Protein AF-A0A3C0T8N2-F1 (afdb_monomer_lite)

pLDDT: mean 83.31, std 16.95, range [28.23, 98.62]

Foldseek 3Di:
DPDQQPVAPPPPDDDDDDDDPQADAAKDKDWDWDADPVQRHFIKTKIKIKHKDDDPFKIKIKIKMKIWTDWAFLCSDPQSVQPWDWFAWAPDDNPDTDIFRRKFFPQAFLQWFWAADDDDPCLPCPDDDACQGNVPPPRFGWGQDQLLDTDGWFFADTRNGSTIHRDTRGHDCSQAGIPGWTKIKMKMKMWMWGDPDPFKIKIKIKIKMKMKTKHPWHDFQWAGCVPDPPPQQFDDSPLRHWAWDALQFLSHDPVNSVVVQQSQQVRAVPVPPSGHDFDHDPPGRRDGDGDTTTIGHGLDVEDQQGGIKMKMKIKIKMKIKMWGWDDDPNWIKIKMKMKMKIKMKMKIKGKFWQRVLVRQQCQWDADPVGDIDTPDCPPNRHHADSNHYGDPVNSVSGMDMKIKMKMKIKIKIKMKMKIFDDADPQGTKIKMKMKMKMKIKMWMGIDPCQCVCSGVHHDDIDIDMKMKIKIKMKIWARPHNFKIKIKMKMWMAMPQQGTDMKMKIKMWGPPDPVDIDIDMDIDHDDRD

Structure (mmCIF, N/CA/C/O backbone):
data_AF-A0A3C0T8N2-F1
#
_entry.id   AF-A0A3C0T8N2-F1
#
loop_
_atom_site.group_PDB
_atom_site.id
_atom_site.type_symbol
_atom_site.label_atom_id
_atom_site.label_alt_id
_atom_site.label_comp_id
_atom_site.label_asym_id
_atom_site.label_entity_id
_atom_site.label_seq_id
_atom_site.pdbx_PDB_ins_code
_atom_site.Cartn_x
_atom_site.Cartn_y
_atom_site.Cartn_z
_atom_site.occupancy
_atom_site.B_iso_or_equiv
_atom_site.auth_seq_id
_atom_site.auth_comp_id
_atom_site.auth_asym_id
_atom_site.auth_atom_id
_atom_site.pdbx_PDB_model_num
ATOM 1 N N . MET A 1 1 ? -25.071 12.237 26.533 1.00 32.66 1 MET A N 1
ATOM 2 C CA . MET A 1 1 ? -23.640 12.260 26.169 1.00 32.66 1 MET A CA 1
ATOM 3 C C . MET A 1 1 ? -23.451 13.094 24.910 1.00 32.66 1 MET A C 1
ATOM 5 O O . MET A 1 1 ? -24.009 12.744 23.880 1.00 32.66 1 MET A O 1
ATOM 9 N N . GLY A 1 2 ? -22.810 14.262 25.001 1.00 28.23 2 GLY A N 1
ATOM 10 C CA . GLY A 1 2 ? -22.708 15.233 23.896 1.00 28.23 2 GLY A CA 1
ATOM 11 C C . GLY A 1 2 ? -21.343 15.915 23.789 1.00 28.23 2 GLY A C 1
ATOM 12 O O . GLY A 1 2 ? -21.262 17.005 23.235 1.00 28.23 2 GLY A O 1
ATOM 13 N N . GLY A 1 3 ? -20.292 15.300 24.333 1.00 35.34 3 GLY A N 1
ATOM 14 C CA . GLY A 1 3 ? -18.942 15.856 24.364 1.00 35.34 3 GLY A CA 1
ATOM 15 C C . GLY A 1 3 ? -17.978 15.121 23.437 1.00 35.34 3 GLY A C 1
ATOM 16 O O . GLY A 1 3 ? -17.066 14.469 23.920 1.00 35.34 3 GLY A O 1
ATOM 17 N N . ALA A 1 4 ? -18.132 15.261 22.116 1.00 36.53 4 ALA A N 1
ATOM 18 C CA . ALA A 1 4 ? -17.110 14.833 21.148 1.00 36.53 4 ALA A CA 1
ATOM 19 C C . ALA A 1 4 ? -15.662 15.323 21.455 1.00 36.53 4 ALA A C 1
ATOM 21 O O . ALA A 1 4 ? -14.736 14.571 21.169 1.00 36.53 4 ALA A O 1
ATOM 22 N N . PRO A 1 5 ? -15.416 16.500 22.081 1.00 38.12 5 PRO A N 1
ATOM 23 C CA . PRO A 1 5 ? -14.049 16.997 22.303 1.00 38.12 5 PRO A CA 1
ATOM 24 C C . PRO A 1 5 ? -13.200 16.254 23.349 1.00 38.12 5 PRO A C 1
ATOM 26 O O . PRO A 1 5 ? -11.990 16.460 23.382 1.00 38.12 5 PRO A O 1
ATOM 29 N N . ILE A 1 6 ? -13.806 15.451 24.235 1.00 42.16 6 ILE A N 1
ATOM 30 C CA . ILE A 1 6 ? -13.090 14.780 25.345 1.00 42.16 6 ILE A CA 1
ATOM 31 C C . ILE A 1 6 ? -12.658 13.361 24.978 1.00 42.16 6 ILE A C 1
ATOM 33 O O . ILE A 1 6 ? -11.715 12.830 25.565 1.00 42.16 6 ILE A O 1
ATOM 37 N N . TYR A 1 7 ? -13.320 12.745 23.997 1.00 45.50 7 TYR A N 1
ATOM 38 C CA . TYR A 1 7 ? -13.055 11.356 23.636 1.00 45.50 7 TYR A CA 1
ATOM 39 C C . TYR A 1 7 ? -11.864 11.176 22.687 1.00 45.50 7 TYR A C 1
ATOM 41 O O . TYR A 1 7 ? -11.311 10.084 22.689 1.00 45.50 7 TYR A O 1
ATOM 49 N N . ALA A 1 8 ? -11.432 12.217 21.960 1.00 38.38 8 ALA A N 1
ATOM 50 C CA . ALA A 1 8 ? -10.113 12.336 21.319 1.00 38.38 8 ALA A CA 1
ATOM 51 C C . ALA A 1 8 ? -10.015 13.665 20.546 1.00 38.38 8 ALA A C 1
ATOM 53 O O . ALA A 1 8 ? -10.967 14.063 19.876 1.00 38.38 8 ALA A O 1
ATOM 54 N N . SER A 1 9 ? -8.851 14.314 20.544 1.00 39.50 9 SER A N 1
ATOM 55 C CA . SER A 1 9 ? -8.540 15.416 19.615 1.00 39.50 9 SER A CA 1
ATOM 56 C C . SER A 1 9 ? -8.382 14.965 18.154 1.00 39.50 9 SER A C 1
ATOM 58 O O . SER A 1 9 ? -8.380 15.809 17.261 1.00 39.50 9 SER A O 1
ATOM 60 N N . ASP A 1 10 ? -8.345 13.652 17.893 1.00 38.28 10 ASP A N 1
ATOM 61 C CA . ASP A 1 10 ? -8.419 13.066 16.545 1.00 38.28 10 ASP A CA 1
ATOM 62 C C . ASP A 1 10 ? -9.861 12.837 16.045 1.00 38.28 10 ASP A C 1
ATOM 64 O O . ASP A 1 10 ? -10.077 12.483 14.884 1.00 38.28 10 ASP A O 1
ATOM 68 N N . ALA A 1 11 ? -10.884 13.089 16.869 1.00 40.44 11 ALA A N 1
ATOM 69 C CA . ALA A 1 11 ? -12.288 12.931 16.491 1.00 40.44 11 ALA A CA 1
ATOM 70 C C . ALA A 1 11 ? -12.837 14.165 15.738 1.00 40.44 11 ALA A C 1
ATOM 72 O O . ALA A 1 11 ? -13.779 14.818 16.183 1.00 40.44 11 ALA A O 1
ATOM 73 N N . VAL A 1 12 ? -12.261 14.497 14.576 1.00 33.34 12 VAL A N 1
ATOM 74 C CA . VAL A 1 12 ? -12.856 15.450 13.602 1.00 33.34 12 VAL A CA 1
ATOM 75 C C . VAL A 1 12 ? -13.626 14.714 12.487 1.00 33.34 12 VAL A C 1
ATOM 77 O O . VAL A 1 12 ? -14.147 15.325 11.556 1.00 33.34 12 VAL A O 1
ATOM 80 N N . ALA A 1 13 ? -13.771 13.391 12.585 1.00 34.84 13 ALA A N 1
ATOM 81 C CA . ALA A 1 13 ? -14.622 12.604 11.698 1.00 34.84 13 ALA A CA 1
ATOM 82 C C . ALA A 1 13 ? -15.988 12.355 12.360 1.00 34.84 13 ALA A C 1
ATOM 84 O O . ALA A 1 13 ? -16.061 11.997 13.535 1.00 34.84 13 ALA A O 1
ATOM 85 N N . GLY A 1 14 ? -17.081 12.567 11.621 1.00 33.78 14 GLY A N 1
ATOM 86 C CA . GLY A 1 14 ? -18.430 12.265 12.103 1.00 33.78 14 GLY A CA 1
ATOM 87 C C . GLY A 1 14 ? -18.548 10.820 12.598 1.00 33.78 14 GLY A C 1
ATOM 88 O O . GLY A 1 14 ? -17.903 9.916 12.071 1.00 33.78 14 GLY A O 1
ATOM 89 N N . THR A 1 15 ? -19.372 10.588 13.619 1.00 38.91 15 THR A N 1
ATOM 90 C CA . THR A 1 15 ? -19.570 9.248 14.175 1.00 38.91 15 THR A CA 1
ATOM 91 C C . THR A 1 15 ? -20.477 8.423 13.265 1.00 38.91 15 THR A C 1
ATOM 93 O O . THR A 1 15 ? -21.655 8.729 13.077 1.00 38.91 15 THR A O 1
ATOM 96 N N . VAL A 1 16 ? -19.934 7.350 12.691 1.00 37.16 16 VAL A N 1
ATOM 97 C CA . VAL A 1 16 ? -20.736 6.307 12.045 1.00 37.16 16 VAL A CA 1
ATOM 98 C C . VAL A 1 16 ? -21.099 5.285 13.117 1.00 37.16 16 VAL A C 1
ATOM 100 O O . VAL A 1 16 ? -20.255 4.509 13.552 1.00 37.16 16 VAL A O 1
ATOM 103 N N . ASN A 1 17 ? -22.358 5.284 13.556 1.00 44.59 17 ASN A N 1
ATOM 104 C CA . ASN A 1 17 ? -22.866 4.234 14.436 1.00 44.59 17 ASN A CA 1
ATOM 105 C C . ASN A 1 17 ? -23.224 3.008 13.598 1.00 44.59 17 ASN A C 1
ATOM 107 O O . ASN A 1 17 ? -24.244 2.988 12.909 1.00 44.59 17 ASN A O 1
ATOM 111 N N . ILE A 1 18 ? -22.377 1.986 13.663 1.00 55.47 18 ILE A N 1
ATOM 112 C CA . ILE A 1 18 ? -22.650 0.686 13.056 1.00 55.47 18 ILE A CA 1
ATOM 113 C C . ILE A 1 18 ? -23.375 -0.162 14.101 1.00 55.47 18 ILE A C 1
ATOM 115 O O . ILE A 1 18 ? -22.799 -0.528 15.121 1.00 55.47 18 ILE A O 1
ATOM 119 N N . ILE A 1 19 ? -24.648 -0.472 13.853 1.00 69.31 19 ILE A N 1
ATOM 120 C CA . ILE A 1 19 ? -25.395 -1.436 14.669 1.00 69.31 19 ILE A CA 1
ATOM 121 C C . ILE A 1 19 ? -25.059 -2.828 14.137 1.00 69.31 19 ILE A C 1
ATOM 123 O O . ILE A 1 19 ? -25.488 -3.204 13.044 1.00 69.31 19 ILE A O 1
ATOM 127 N N . LEU A 1 20 ? -24.252 -3.573 14.891 1.00 77.19 20 LEU A N 1
ATOM 128 C CA . LEU A 1 20 ? -23.911 -4.953 14.560 1.00 77.19 20 LEU A CA 1
ATOM 129 C C . LEU A 1 20 ? -25.115 -5.867 14.824 1.00 77.19 20 LEU A C 1
ATOM 131 O O . LEU A 1 20 ? -25.849 -5.676 15.791 1.00 77.19 20 LEU A O 1
ATOM 135 N N . LYS A 1 21 ? -25.305 -6.884 13.976 1.00 79.06 21 LYS A N 1
ATOM 136 C CA . LYS A 1 21 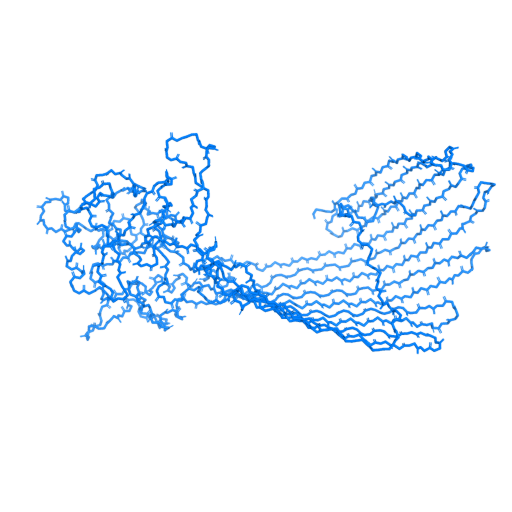? -26.194 -8.014 14.280 1.00 79.06 21 LYS A CA 1
ATOM 137 C C . LYS A 1 21 ? -25.472 -8.931 15.278 1.00 79.06 21 LYS A C 1
ATOM 139 O O . LYS A 1 21 ? -24.851 -9.904 14.859 1.00 79.06 21 LYS A O 1
ATOM 144 N N . ASP A 1 22 ? -25.481 -8.594 16.564 1.00 81.69 22 ASP A N 1
ATOM 145 C CA . ASP A 1 22 ? -24.773 -9.351 17.609 1.00 81.69 22 ASP A CA 1
ATOM 146 C C . ASP A 1 22 ? -25.605 -10.503 18.206 1.00 81.69 22 ASP A C 1
ATOM 148 O O . ASP A 1 22 ? -25.036 -11.447 18.753 1.00 81.69 22 ASP A O 1
ATOM 152 N N . ASP A 1 23 ? -26.925 -10.506 18.003 1.00 89.44 23 ASP A N 1
ATOM 153 C CA . ASP A 1 23 ? -27.868 -11.505 18.517 1.00 89.44 23 ASP A CA 1
ATOM 154 C C . ASP A 1 23 ? -28.562 -12.343 17.421 1.00 89.44 23 ASP A C 1
ATOM 156 O O . ASP A 1 23 ? -29.676 -12.839 17.613 1.00 89.44 23 ASP A O 1
ATOM 160 N N . PHE A 1 24 ? -27.924 -12.509 16.261 1.00 93.25 24 PHE A N 1
ATOM 161 C CA . PHE A 1 24 ? -28.504 -13.240 15.137 1.00 93.25 24 PHE A CA 1
ATOM 162 C C . PHE A 1 24 ? -28.861 -14.688 15.519 1.00 93.25 24 PHE A C 1
ATOM 164 O O . PHE A 1 24 ? -28.105 -15.384 16.195 1.00 93.25 24 PHE A O 1
ATOM 171 N N . GLU A 1 25 ? -30.016 -15.169 15.058 1.00 95.69 25 GLU A N 1
ATOM 172 C CA . GLU A 1 25 ? -30.454 -16.548 15.269 1.00 95.69 25 GLU A CA 1
ATOM 173 C C . GLU A 1 25 ? -30.796 -17.205 13.933 1.00 95.69 25 GLU A C 1
ATOM 175 O O . GLU A 1 25 ? -31.651 -16.730 13.185 1.00 95.69 25 GLU A O 1
ATOM 180 N N . GLY A 1 26 ? -30.135 -18.325 13.648 1.00 97.12 26 GLY A N 1
ATOM 181 C CA . GLY A 1 26 ? -30.338 -19.099 12.432 1.00 97.12 26 GLY A CA 1
ATOM 182 C C . GLY A 1 26 ? -29.106 -19.123 11.539 1.00 97.12 26 GLY A C 1
ATOM 183 O O . GLY A 1 26 ? -27.969 -19.138 12.010 1.00 97.12 26 GLY A O 1
ATOM 184 N N . PHE A 1 27 ? -29.341 -19.198 10.233 1.00 97.94 27 PHE A N 1
ATOM 185 C CA . PHE A 1 27 ? -28.302 -19.302 9.216 1.00 97.94 27 PHE A CA 1
ATOM 186 C C . PHE A 1 27 ? -28.700 -18.484 7.984 1.00 97.94 27 PHE A C 1
ATOM 188 O O . PHE A 1 27 ? -29.807 -18.641 7.470 1.00 97.94 27 PHE A O 1
ATOM 195 N N . GLU A 1 28 ? -27.800 -17.627 7.517 1.00 97.75 28 GLU A N 1
ATOM 196 C CA . GLU A 1 28 ? -27.954 -16.771 6.341 1.00 97.75 28 GLU A CA 1
ATOM 197 C C . GLU A 1 28 ? -26.740 -16.951 5.427 1.00 97.75 28 GLU A C 1
ATOM 199 O O . GLU A 1 28 ? -25.599 -17.014 5.887 1.00 97.75 28 GLU A O 1
ATOM 204 N N . VAL A 1 29 ? -26.991 -17.028 4.119 1.00 98.00 29 VAL A N 1
ATOM 205 C CA . VAL A 1 29 ? -25.952 -16.990 3.087 1.00 98.00 29 VAL A CA 1
ATOM 206 C C . VAL A 1 29 ? -26.348 -15.940 2.068 1.00 98.00 29 VAL A C 1
ATOM 208 O O . VAL A 1 29 ? -27.457 -15.977 1.533 1.00 98.00 29 VAL A O 1
ATOM 211 N N . VAL A 1 30 ? -25.431 -15.025 1.785 1.00 97.81 30 VAL A N 1
ATOM 212 C CA . VAL A 1 30 ? -25.584 -13.986 0.770 1.00 97.81 30 VAL A CA 1
ATOM 213 C C . VAL A 1 30 ? -24.457 -14.142 -0.236 1.00 97.81 30 VAL A C 1
ATOM 215 O O . VAL A 1 30 ? -23.286 -14.167 0.135 1.00 97.81 30 VAL A O 1
ATOM 218 N N . GLY A 1 31 ? -24.812 -14.250 -1.511 1.00 97.75 31 GLY A N 1
ATOM 219 C CA . GLY A 1 31 ? -23.865 -14.263 -2.618 1.00 97.75 31 GLY A CA 1
ATOM 220 C C . GLY A 1 31 ? -24.148 -13.111 -3.569 1.00 97.75 31 GLY A C 1
ATOM 221 O O . GLY A 1 31 ? -25.313 -12.815 -3.840 1.00 97.75 31 GLY A O 1
ATOM 222 N N . SER A 1 32 ? -23.102 -12.480 -4.089 1.00 97.62 32 SER A N 1
ATOM 223 C CA . SER A 1 32 ? -23.208 -11.529 -5.192 1.00 97.62 32 SER A CA 1
ATOM 224 C C . SER A 1 32 ? -22.092 -11.755 -6.201 1.00 97.62 32 SER A C 1
ATOM 226 O O . SER A 1 32 ? -20.976 -12.129 -5.839 1.00 97.62 32 SER A O 1
ATOM 228 N N . ILE A 1 33 ? -22.424 -11.518 -7.464 1.00 96.75 33 ILE A N 1
ATOM 229 C CA . ILE A 1 33 ? -21.481 -11.440 -8.570 1.00 96.75 33 ILE A CA 1
ATOM 230 C C . ILE A 1 33 ? -21.760 -10.142 -9.331 1.00 96.75 33 ILE A C 1
ATOM 232 O O . ILE A 1 33 ? -22.927 -9.783 -9.515 1.00 96.75 33 ILE A O 1
ATOM 236 N N . GLY A 1 34 ? -20.711 -9.429 -9.715 1.00 95.38 34 GLY A N 1
ATOM 237 C CA . GLY A 1 34 ? -20.760 -8.238 -10.553 1.00 95.38 34 GLY A CA 1
ATOM 238 C C . GLY A 1 34 ? -19.694 -8.327 -11.635 1.00 95.38 34 GLY A C 1
ATOM 239 O O . GLY A 1 34 ? -18.682 -8.983 -11.436 1.00 95.38 34 GLY A O 1
ATOM 240 N N . GLU A 1 35 ? -19.934 -7.696 -12.776 1.00 95.06 35 GLU A N 1
ATOM 241 C CA . GLU A 1 35 ? -18.982 -7.611 -13.887 1.00 95.06 35 GLU A CA 1
ATOM 242 C C . GLU A 1 35 ? -19.221 -6.310 -14.661 1.00 95.06 35 GLU A C 1
ATOM 244 O O . GLU A 1 35 ? -20.301 -5.704 -14.589 1.00 95.06 35 GLU A O 1
ATOM 249 N N . SER A 1 36 ? -18.235 -5.887 -15.447 1.00 91.75 36 SER A N 1
ATOM 250 C CA . SER A 1 36 ? -18.445 -4.854 -16.451 1.00 91.75 36 SER A CA 1
ATOM 251 C C . SER A 1 36 ? -19.245 -5.420 -17.623 1.00 91.75 36 SER A C 1
ATOM 253 O O . SER A 1 36 ? -18.707 -6.123 -18.467 1.00 91.75 36 SER A O 1
ATOM 255 N N . VAL A 1 37 ? -20.529 -5.071 -17.728 1.00 91.00 37 VAL A N 1
ATOM 256 C CA . VAL A 1 37 ? -21.412 -5.600 -18.791 1.00 91.00 37 VAL A CA 1
ATOM 257 C C . VAL A 1 37 ? -20.936 -5.237 -20.205 1.00 91.00 37 VAL A C 1
ATOM 259 O O . VAL A 1 37 ? -21.174 -5.980 -21.152 1.00 91.00 37 VAL A O 1
ATOM 262 N N . GLU A 1 38 ? -20.287 -4.084 -20.375 1.00 93.62 38 GLU A N 1
ATOM 263 C CA . GLU A 1 38 ? -19.811 -3.642 -21.692 1.00 93.62 38 GLU A CA 1
ATOM 264 C C . GLU A 1 38 ? -18.611 -4.468 -22.185 1.00 93.62 38 GLU A C 1
ATOM 266 O O . GLU A 1 38 ? -18.533 -4.767 -23.377 1.00 93.62 38 GLU A O 1
ATOM 271 N N . TYR A 1 39 ? -17.711 -4.867 -21.278 1.00 92.38 39 TYR A N 1
ATOM 272 C CA . TYR A 1 39 ? -16.431 -5.505 -21.616 1.00 92.38 39 TYR A CA 1
ATOM 273 C C . TYR A 1 39 ? -16.328 -6.981 -21.181 1.00 92.38 39 TYR A C 1
ATOM 275 O O . TYR A 1 39 ? -15.462 -7.689 -21.687 1.00 92.38 39 TYR A O 1
ATOM 283 N N . ASN A 1 40 ? -17.258 -7.478 -20.358 1.00 93.56 40 ASN A N 1
ATOM 284 C CA . ASN A 1 40 ? -17.276 -8.819 -19.750 1.00 93.56 40 ASN A CA 1
ATOM 285 C C . ASN A 1 40 ? -15.980 -9.139 -18.981 1.00 93.56 40 ASN A C 1
ATOM 287 O O . ASN A 1 40 ? -15.338 -10.163 -19.213 1.00 93.56 40 ASN A O 1
ATOM 291 N N . ASP A 1 41 ? -15.565 -8.215 -18.116 1.00 92.81 41 ASP A N 1
ATOM 292 C CA . ASP A 1 41 ? -14.370 -8.307 -17.272 1.00 92.81 41 ASP A CA 1
ATOM 293 C C . ASP A 1 41 ? -14.605 -7.617 -15.910 1.00 92.81 41 ASP A C 1
ATOM 295 O O . ASP A 1 41 ? -15.732 -7.212 -15.602 1.00 92.81 41 ASP A O 1
ATOM 299 N N . ALA A 1 42 ? -13.547 -7.462 -15.101 1.00 91.50 42 ALA A N 1
ATOM 300 C CA . ALA A 1 42 ? -13.603 -6.827 -13.777 1.00 91.50 42 ALA A CA 1
ATOM 301 C C . ALA A 1 42 ? -14.605 -7.508 -12.834 1.00 91.50 42 ALA A C 1
ATOM 303 O O . ALA A 1 42 ? -15.465 -6.855 -12.234 1.00 91.50 42 ALA A O 1
ATOM 304 N N . GLU A 1 43 ? -14.557 -8.839 -12.779 1.00 96.00 43 GLU A N 1
ATOM 305 C CA . GLU A 1 43 ? -15.524 -9.604 -12.010 1.00 96.00 43 GLU A CA 1
ATOM 306 C C . GLU A 1 43 ? -15.323 -9.360 -10.503 1.00 96.00 43 GLU A C 1
ATOM 308 O O . GLU A 1 43 ? -14.227 -9.498 -9.967 1.00 96.00 43 GLU A O 1
ATOM 313 N N . GLU A 1 44 ? -16.403 -9.024 -9.800 1.00 96.38 44 GLU A N 1
ATOM 314 C CA . GLU A 1 44 ? -16.467 -8.986 -8.340 1.00 96.38 44 GLU A CA 1
ATOM 315 C C . GLU A 1 44 ? -17.307 -10.166 -7.862 1.00 96.38 44 GLU A C 1
ATOM 317 O O . GLU A 1 44 ? -18.472 -10.321 -8.231 1.00 96.38 44 GLU A O 1
ATOM 322 N N . ARG A 1 45 ? -16.738 -10.990 -6.989 1.00 97.69 45 ARG A N 1
ATOM 323 C CA . ARG A 1 45 ? -17.393 -12.149 -6.386 1.00 97.69 45 ARG A CA 1
ATOM 324 C C . ARG A 1 45 ? -17.410 -11.975 -4.883 1.00 97.69 45 ARG A C 1
ATOM 326 O O . ARG A 1 45 ? -16.378 -11.747 -4.260 1.00 97.69 45 ARG A O 1
ATOM 333 N N . ARG A 1 46 ? -18.571 -12.161 -4.263 1.00 98.31 46 ARG A N 1
ATOM 334 C CA . ARG A 1 46 ? -18.703 -12.156 -2.805 1.00 98.31 46 ARG A CA 1
ATOM 335 C C . ARG A 1 46 ? -19.585 -13.297 -2.346 1.00 98.31 46 ARG A C 1
ATOM 337 O O . ARG A 1 46 ? -20.680 -13.496 -2.865 1.00 98.31 46 ARG A O 1
ATOM 344 N N . ILE A 1 47 ? -19.139 -13.981 -1.301 1.00 98.38 47 ILE A N 1
ATOM 345 C CA . ILE A 1 47 ? -19.964 -14.889 -0.513 1.00 98.38 47 ILE A CA 1
ATOM 346 C C . ILE A 1 47 ? -19.810 -14.539 0.963 1.00 98.38 47 ILE A C 1
ATOM 348 O O . ILE A 1 47 ? -18.701 -14.416 1.477 1.00 98.38 47 ILE A O 1
ATOM 352 N N . ALA A 1 48 ? -20.932 -14.341 1.640 1.00 98.12 48 ALA A N 1
ATOM 353 C CA . ALA A 1 48 ? -21.003 -14.083 3.066 1.00 98.12 48 ALA A CA 1
ATOM 354 C C . ALA A 1 48 ? -21.922 -15.116 3.714 1.00 98.12 48 ALA A C 1
ATOM 356 O O . ALA A 1 48 ? -23.010 -15.395 3.214 1.00 98.12 48 ALA A O 1
ATOM 357 N N . MET A 1 49 ? -21.475 -15.685 4.824 1.00 98.19 49 MET A N 1
ATOM 358 C CA . MET A 1 49 ? -22.234 -16.621 5.640 1.00 98.19 49 MET A CA 1
ATOM 359 C C . MET A 1 49 ? -22.356 -16.045 7.041 1.00 98.19 49 MET A C 1
ATOM 361 O O . MET A 1 49 ? -21.388 -15.527 7.595 1.00 98.19 49 MET A O 1
ATOM 365 N N . THR A 1 50 ? -23.539 -16.131 7.630 1.00 98.12 50 THR A N 1
ATOM 366 C CA . THR A 1 50 ? -23.772 -15.764 9.026 1.00 98.12 50 THR A CA 1
ATOM 367 C C . THR A 1 50 ? -24.547 -16.879 9.696 1.00 98.12 50 THR A C 1
ATOM 369 O O . THR A 1 50 ? -25.562 -17.350 9.190 1.00 98.12 50 THR A O 1
ATOM 372 N N . TRP A 1 51 ? -24.055 -17.322 10.839 1.00 98.19 51 TRP A N 1
ATOM 373 C CA . TRP A 1 51 ? -24.700 -18.307 11.683 1.00 98.19 51 TRP A CA 1
ATOM 374 C C . TRP A 1 51 ? -24.815 -17.738 13.085 1.00 98.19 51 TRP A C 1
ATOM 376 O O . TRP A 1 51 ? -23.887 -17.097 13.569 1.00 98.19 51 TRP A O 1
ATOM 386 N N . GLY A 1 52 ? -25.923 -17.999 13.760 1.00 97.88 52 GLY A N 1
ATOM 387 C CA . GLY A 1 52 ? -26.052 -17.606 15.148 1.00 97.88 52 GLY A CA 1
ATOM 388 C C . GLY A 1 52 ? -27.021 -18.480 15.916 1.00 97.88 52 GLY A C 1
ATOM 389 O O . GLY A 1 52 ? -27.907 -19.133 15.351 1.00 97.88 52 GLY A O 1
ATOM 390 N N . ARG A 1 53 ? -26.807 -18.541 17.225 1.00 97.62 53 ARG A N 1
ATOM 391 C CA . ARG A 1 53 ? -27.577 -19.378 18.136 1.00 97.62 53 ARG A CA 1
ATOM 392 C C . ARG A 1 53 ? -27.773 -18.668 19.462 1.00 97.62 53 ARG A C 1
ATOM 394 O O . ARG A 1 53 ? -26.810 -18.216 20.076 1.00 97.62 53 ARG A O 1
ATOM 401 N N . LYS A 1 54 ? -29.021 -18.666 19.924 1.00 97.12 54 LYS A N 1
ATOM 402 C CA . LYS A 1 54 ? -29.395 -18.248 21.273 1.00 97.12 54 LYS A CA 1
ATOM 403 C C . LYS A 1 54 ? -29.443 -19.456 22.214 1.00 97.12 54 LYS A C 1
ATOM 405 O O . LYS A 1 54 ? -29.771 -20.577 21.813 1.00 97.12 54 LYS A O 1
ATOM 410 N N . PHE A 1 55 ? -29.082 -19.209 23.460 1.00 93.94 55 PHE A N 1
ATOM 411 C CA . PHE A 1 55 ? -29.139 -20.116 24.599 1.00 93.94 55 PHE A CA 1
ATOM 412 C C . PHE A 1 55 ? -29.932 -19.433 25.718 1.00 93.94 55 PHE A C 1
ATOM 414 O O . PHE A 1 55 ? -30.205 -18.238 25.641 1.00 93.94 55 PHE A O 1
ATOM 421 N N . ASP A 1 56 ? -30.243 -20.163 26.788 1.00 94.25 56 ASP A N 1
ATOM 422 C CA . ASP A 1 56 ? -31.014 -19.614 27.915 1.00 94.25 56 ASP A CA 1
ATOM 423 C C . ASP A 1 56 ? -30.360 -18.380 28.561 1.00 94.25 56 ASP A C 1
ATOM 425 O O . ASP A 1 56 ? -31.061 -17.537 29.102 1.00 94.25 56 ASP A O 1
ATOM 429 N N . ARG A 1 57 ? -29.023 -18.288 28.514 1.00 94.69 57 ARG A N 1
ATOM 430 C CA . ARG A 1 57 ? -28.213 -17.258 29.189 1.00 94.69 57 ARG A CA 1
ATOM 431 C C . ARG A 1 57 ? -27.174 -16.617 28.269 1.00 94.69 57 ARG A C 1
ATOM 433 O O . ARG A 1 57 ? -26.079 -16.272 28.706 1.00 94.69 57 ARG A O 1
ATOM 440 N N . GLY A 1 58 ? -27.451 -16.555 26.968 1.00 95.56 58 GLY A N 1
ATOM 441 C CA . GLY A 1 58 ? -26.514 -15.937 26.036 1.00 95.56 58 GLY A CA 1
ATOM 442 C C . GLY A 1 58 ? -26.757 -16.237 24.568 1.00 95.56 58 GLY A C 1
ATOM 443 O O . GLY A 1 58 ? -27.700 -16.930 24.191 1.00 95.56 58 GLY A O 1
ATOM 444 N N . ASN A 1 59 ? -25.869 -15.732 23.725 1.00 97.12 59 ASN A N 1
ATOM 445 C CA . ASN A 1 59 ? -25.869 -15.969 22.294 1.00 97.12 59 ASN A CA 1
ATOM 446 C C . ASN A 1 59 ? -24.442 -16.050 21.740 1.00 97.12 59 ASN A C 1
ATOM 448 O O . ASN A 1 59 ? -23.469 -15.613 22.357 1.00 97.12 59 ASN A O 1
ATOM 452 N N . VAL A 1 60 ? -24.336 -16.637 20.553 1.00 97.56 60 VAL A N 1
ATOM 453 C CA . VAL A 1 60 ? -23.140 -16.562 19.721 1.00 97.56 60 VAL A CA 1
ATOM 454 C C . VAL A 1 60 ? -23.560 -16.285 18.285 1.00 97.56 60 VAL A C 1
ATOM 456 O O . VAL A 1 60 ? -24.472 -16.935 17.775 1.00 97.56 60 VAL A O 1
ATOM 459 N N . THR A 1 61 ? -22.872 -15.350 17.642 1.00 98.06 61 THR A N 1
ATOM 460 C CA . THR A 1 61 ? -22.997 -15.022 16.223 1.00 98.06 61 THR A CA 1
ATOM 461 C C . THR A 1 61 ? -21.627 -15.166 15.569 1.00 98.06 61 THR A C 1
ATOM 463 O O . THR A 1 61 ? -20.637 -14.622 16.049 1.00 98.06 61 THR A O 1
ATOM 466 N N . VAL A 1 62 ? -21.559 -15.896 14.461 1.00 97.81 62 VAL A N 1
ATOM 467 C CA . VAL A 1 62 ? -20.361 -16.077 13.638 1.00 97.81 62 VAL A CA 1
ATOM 468 C C . VAL A 1 62 ? -20.680 -15.615 12.225 1.00 97.81 62 VAL A C 1
ATOM 470 O O . VAL A 1 62 ? -21.625 -16.106 11.609 1.00 97.81 62 VAL A O 1
ATOM 473 N N . ALA A 1 63 ? -19.880 -14.702 11.693 1.00 97.38 63 ALA A N 1
ATOM 474 C CA . ALA A 1 63 ? -19.949 -14.265 10.310 1.00 97.38 63 ALA A CA 1
ATOM 475 C C . ALA A 1 63 ? -18.615 -14.539 9.614 1.00 97.38 63 ALA A C 1
ATOM 477 O O . ALA A 1 63 ? -17.555 -14.297 10.182 1.00 97.38 63 ALA A O 1
ATOM 478 N N . ALA A 1 64 ? -18.669 -15.034 8.383 1.00 98.06 64 ALA A N 1
ATOM 479 C CA . ALA A 1 64 ? -17.508 -15.196 7.522 1.00 98.06 64 ALA A CA 1
ATOM 480 C C . ALA A 1 64 ? -17.824 -14.636 6.136 1.00 98.06 64 ALA A C 1
ATOM 482 O O . ALA A 1 64 ? -18.928 -14.826 5.624 1.00 98.06 64 ALA A O 1
ATOM 483 N N . GLN A 1 65 ? -16.869 -13.954 5.517 1.00 98.38 65 GLN A N 1
ATOM 484 C CA . GLN A 1 65 ? -17.031 -13.387 4.186 1.00 98.38 65 GLN A CA 1
ATOM 485 C C . GLN A 1 65 ? -15.759 -13.568 3.371 1.00 98.38 65 GLN A C 1
ATOM 487 O O . GLN A 1 65 ? -14.683 -13.209 3.833 1.00 98.38 65 GLN A O 1
ATOM 492 N N . TYR A 1 66 ? -15.917 -14.028 2.135 1.00 98.56 66 TYR A N 1
ATOM 493 C CA . TYR A 1 66 ? -14.891 -13.974 1.103 1.00 98.56 66 TYR A CA 1
ATOM 494 C C . TYR A 1 66 ? -15.333 -13.010 -0.002 1.00 98.56 66 TYR A C 1
ATOM 496 O O . TYR A 1 66 ? -16.499 -13.012 -0.416 1.00 98.56 66 TYR A O 1
ATOM 504 N N . THR A 1 67 ? -14.416 -12.164 -0.450 1.00 98.44 67 THR A N 1
ATOM 505 C CA . THR A 1 67 ? -14.582 -11.249 -1.580 1.00 98.44 67 THR A CA 1
ATOM 506 C C . THR A 1 67 ? -13.360 -11.378 -2.480 1.00 98.44 67 THR A C 1
ATOM 508 O O . THR A 1 67 ? -12.253 -11.371 -1.965 1.00 98.44 67 THR A O 1
ATOM 511 N N . SER A 1 68 ? -13.562 -11.485 -3.786 1.00 98.06 68 SER A N 1
ATOM 512 C CA . SER A 1 68 ? -12.516 -11.448 -4.811 1.00 98.06 68 SER A CA 1
ATOM 513 C C . SER A 1 68 ? -12.934 -10.418 -5.854 1.00 98.06 68 SER A C 1
ATOM 515 O O . SER A 1 68 ? -14.115 -10.365 -6.214 1.00 98.06 68 SER A O 1
ATOM 517 N N . ILE A 1 69 ? -12.006 -9.560 -6.261 1.00 95.88 69 ILE A N 1
ATOM 518 C CA . ILE A 1 69 ? -12.232 -8.525 -7.263 1.00 95.88 69 ILE A CA 1
ATOM 519 C C . ILE A 1 69 ? -11.085 -8.580 -8.258 1.00 95.88 69 ILE A C 1
ATOM 521 O O . ILE A 1 69 ? -9.940 -8.360 -7.872 1.00 95.88 69 ILE A O 1
ATOM 525 N N . ASP A 1 70 ? -11.403 -8.836 -9.522 1.00 95.94 70 ASP A N 1
ATOM 526 C CA . ASP A 1 70 ? -10.406 -8.902 -10.582 1.00 95.94 70 ASP A CA 1
ATOM 527 C C . ASP A 1 70 ? -9.859 -7.492 -10.896 1.00 95.94 70 ASP A C 1
ATOM 529 O O . ASP A 1 70 ? -10.606 -6.514 -11.026 1.00 95.94 70 ASP A O 1
ATOM 533 N N . GLY A 1 71 ? -8.537 -7.388 -11.047 1.00 93.50 71 GLY A N 1
ATOM 534 C CA . GLY A 1 71 ? -7.866 -6.135 -11.390 1.00 93.50 71 GLY A CA 1
ATOM 535 C C . GLY A 1 71 ? -8.160 -5.643 -12.814 1.00 93.50 71 GLY A C 1
ATOM 536 O O . GLY A 1 71 ? -8.566 -6.391 -13.700 1.00 93.50 71 GLY A O 1
ATOM 537 N N . LEU A 1 72 ? -7.895 -4.358 -13.050 1.00 93.44 72 LEU A N 1
ATOM 538 C CA . LEU A 1 72 ? -8.032 -3.692 -14.345 1.00 93.44 72 LEU A CA 1
ATOM 539 C C . LEU A 1 72 ? -6.857 -2.760 -14.595 1.00 93.44 72 LEU A C 1
ATOM 541 O O . LEU A 1 72 ? -6.440 -2.031 -13.697 1.00 93.44 72 LEU A O 1
ATOM 545 N N . ARG A 1 73 ? -6.376 -2.690 -15.834 1.00 92.25 73 ARG A N 1
ATOM 546 C CA . ARG A 1 73 ? -5.376 -1.705 -16.271 1.00 92.25 73 ARG A CA 1
ATOM 547 C C . ARG A 1 73 ? -6.055 -0.569 -17.020 1.00 92.25 73 ARG A C 1
ATOM 549 O O . ARG A 1 73 ? -7.133 -0.735 -17.589 1.00 92.25 73 ARG A O 1
ATOM 556 N N . GLN A 1 74 ? -5.402 0.589 -17.093 1.00 91.50 74 GLN A N 1
ATOM 557 C CA . GLN A 1 74 ? -5.929 1.690 -17.903 1.00 91.50 74 GLN A CA 1
ATOM 558 C C . GLN A 1 74 ? -6.051 1.323 -19.390 1.00 91.50 74 GLN A C 1
ATOM 560 O O . GLN A 1 74 ? -6.976 1.785 -20.057 1.00 91.50 74 GLN A O 1
ATOM 565 N N . THR A 1 75 ? -5.167 0.468 -19.907 1.00 91.12 75 THR A N 1
ATOM 566 C CA . THR A 1 75 ? -5.216 -0.030 -21.291 1.00 91.12 75 THR A CA 1
ATOM 567 C C . THR A 1 75 ? -6.400 -0.945 -21.590 1.00 91.12 75 THR A C 1
ATOM 569 O O . THR A 1 75 ? -6.753 -1.093 -22.758 1.00 91.12 75 THR A O 1
ATOM 572 N N . ASP A 1 76 ? -7.059 -1.500 -20.569 1.00 93.38 76 ASP A N 1
ATOM 573 C CA . ASP A 1 76 ? -8.231 -2.366 -20.739 1.00 93.38 76 ASP A CA 1
ATOM 574 C C . ASP A 1 76 ? -9.519 -1.553 -21.001 1.00 93.38 76 ASP A C 1
ATOM 576 O O . ASP A 1 76 ? -10.590 -2.119 -21.229 1.00 93.38 76 ASP A O 1
ATOM 580 N N . ARG A 1 77 ? -9.455 -0.211 -20.988 1.00 92.31 77 ARG A N 1
ATOM 581 C CA . ARG A 1 77 ? -10.589 0.675 -21.301 1.00 92.31 77 ARG A CA 1
ATOM 582 C C . ARG A 1 77 ? -10.211 1.694 -22.373 1.00 92.31 77 ARG A C 1
ATOM 584 O O . ARG A 1 77 ? -9.284 2.466 -22.150 1.00 92.31 77 ARG A O 1
ATOM 591 N N . PRO A 1 78 ? -10.971 1.826 -23.477 1.00 90.94 78 PRO A N 1
ATOM 592 C CA . PRO A 1 78 ? -10.667 2.800 -24.529 1.00 90.94 78 PRO A CA 1
ATOM 593 C C . PRO A 1 78 ? -10.506 4.244 -24.027 1.00 90.94 78 PRO A C 1
ATOM 595 O O . PRO A 1 78 ? -9.639 4.962 -24.512 1.00 90.94 78 PRO A O 1
ATOM 598 N N . ALA A 1 79 ? -11.309 4.658 -23.039 1.00 86.62 79 ALA A N 1
ATOM 599 C CA . ALA A 1 79 ? -11.293 6.019 -22.497 1.00 86.62 79 ALA A CA 1
ATOM 600 C C . ALA A 1 79 ? -10.050 6.351 -21.651 1.00 86.62 79 ALA A C 1
ATOM 602 O O . ALA A 1 79 ? -9.721 7.524 -21.509 1.00 86.62 79 ALA A O 1
ATOM 603 N N . THR A 1 80 ? -9.380 5.344 -21.082 1.00 89.38 80 THR A N 1
ATOM 604 C CA . THR A 1 80 ? -8.161 5.524 -20.270 1.00 89.38 80 THR A CA 1
ATOM 605 C C . THR A 1 80 ? -6.913 4.961 -20.946 1.00 89.38 80 THR A C 1
ATOM 607 O O . THR A 1 80 ? -5.804 5.294 -20.546 1.00 89.38 80 THR A O 1
ATOM 610 N N . ALA A 1 81 ? -7.069 4.142 -21.991 1.00 89.00 81 ALA A N 1
ATOM 611 C CA . ALA A 1 81 ? -5.966 3.585 -22.770 1.00 89.00 81 ALA A CA 1
ATOM 612 C C . ALA A 1 81 ? -5.192 4.673 -23.521 1.00 89.00 81 ALA A C 1
ATOM 614 O O . ALA A 1 81 ? -3.989 4.546 -23.752 1.00 89.00 81 ALA A O 1
ATOM 615 N N . THR A 1 82 ? -5.886 5.746 -23.899 1.00 84.31 82 THR A N 1
ATOM 616 C CA . THR A 1 82 ? -5.273 6.996 -24.332 1.00 84.31 82 THR A CA 1
ATOM 617 C C . THR A 1 82 ? -5.118 7.881 -23.100 1.00 84.31 82 THR A C 1
ATOM 619 O O . THR A 1 82 ? -6.109 8.247 -22.471 1.00 84.31 82 THR A O 1
ATOM 622 N N . THR A 1 83 ? -3.885 8.177 -22.698 1.00 83.00 83 THR A N 1
ATOM 623 C CA . THR A 1 83 ? -3.627 8.976 -21.496 1.00 83.00 83 THR A CA 1
ATOM 624 C C . THR A 1 83 ? -4.177 10.390 -21.693 1.00 83.00 83 THR A C 1
ATOM 626 O O . THR A 1 83 ? -3.675 11.148 -22.521 1.00 83.00 83 THR A O 1
ATOM 629 N N . ILE A 1 84 ? -5.216 10.750 -20.938 1.00 86.06 84 ILE A N 1
ATOM 630 C CA . ILE A 1 84 ? -5.756 12.112 -20.927 1.00 86.06 84 ILE A CA 1
ATOM 631 C C . ILE A 1 84 ? -4.961 12.925 -19.912 1.00 86.06 84 ILE A C 1
ATOM 633 O O . ILE A 1 84 ? -4.878 12.545 -18.744 1.00 86.06 84 ILE A O 1
ATOM 637 N N . GLY A 1 85 ? -4.398 14.047 -20.344 1.00 84.06 85 GLY A N 1
ATOM 638 C CA . GLY A 1 85 ? -3.603 14.912 -19.480 1.00 84.06 85 GLY A CA 1
ATOM 639 C C . GLY A 1 85 ? -3.858 16.389 -19.725 1.00 84.06 85 GLY A C 1
ATOM 640 O O . GLY A 1 85 ? -4.462 16.779 -20.728 1.00 84.06 85 GLY A O 1
ATOM 641 N N . PHE A 1 86 ? -3.399 17.199 -18.777 1.00 86.00 86 PHE A N 1
ATOM 642 C CA . PHE A 1 86 ? -3.444 18.651 -18.856 1.00 86.00 86 PHE A CA 1
ATOM 643 C C . PHE A 1 86 ? -2.022 19.176 -18.990 1.00 86.00 86 PHE A C 1
ATOM 645 O O . PHE A 1 86 ? -1.197 18.915 -18.121 1.00 86.00 86 PHE A O 1
ATOM 652 N N . GLU A 1 87 ? -1.752 19.911 -20.063 1.00 80.81 87 GLU A N 1
ATOM 653 C CA . GLU A 1 87 ? -0.468 20.586 -20.256 1.00 80.81 87 GLU A CA 1
ATOM 654 C C . GLU A 1 87 ? -0.685 22.066 -20.559 1.00 80.81 87 GLU A C 1
ATOM 656 O O . GLU A 1 87 ? -1.738 22.477 -21.064 1.00 80.81 87 GLU A O 1
ATOM 661 N N . SER A 1 88 ? 0.315 22.886 -20.230 1.00 73.94 88 SER A N 1
ATOM 662 C CA . SER A 1 88 ? 0.254 24.313 -20.536 1.00 73.94 88 SER A CA 1
ATOM 663 C C . SER A 1 88 ? 0.589 24.555 -22.006 1.00 73.94 88 SER A C 1
ATOM 665 O O . SER A 1 88 ? 1.690 24.204 -22.429 1.00 73.94 88 SER A O 1
ATOM 667 N N . PRO A 1 89 ? -0.298 25.190 -22.794 1.00 66.94 89 PRO A N 1
ATOM 668 C CA . PRO A 1 89 ? -0.036 25.410 -24.206 1.00 66.94 89 PRO A CA 1
ATOM 669 C C . PRO A 1 89 ? 1.198 26.294 -24.412 1.00 66.94 89 PRO A C 1
ATOM 671 O O . PRO A 1 89 ? 1.409 27.294 -23.716 1.00 66.94 89 PRO A O 1
ATOM 674 N N . GLY A 1 90 ? 2.007 25.950 -25.415 1.00 63.12 90 GLY A N 1
ATOM 675 C CA . GLY A 1 90 ? 3.247 26.664 -25.714 1.00 63.12 90 GLY A CA 1
ATOM 676 C C . GLY A 1 90 ? 2.988 28.143 -26.015 1.00 63.12 90 GLY A C 1
ATOM 677 O O . GLY A 1 90 ? 2.213 28.473 -26.910 1.00 63.12 90 GLY A O 1
ATOM 678 N N . GLY A 1 91 ? 3.647 29.045 -25.278 1.00 62.22 91 GLY A N 1
ATOM 679 C CA . GLY A 1 91 ? 3.548 30.497 -25.488 1.00 62.22 91 GLY A CA 1
ATOM 680 C C . GLY A 1 91 ? 2.344 31.197 -24.831 1.00 62.22 91 GLY A C 1
ATOM 681 O O . GLY A 1 91 ? 2.094 32.363 -25.142 1.00 62.22 91 GLY A O 1
ATOM 682 N N . GLY A 1 92 ? 1.611 30.524 -23.933 1.00 61.56 92 GLY A N 1
ATOM 683 C CA . GLY A 1 92 ? 0.500 31.080 -23.144 1.00 61.56 92 GLY A CA 1
ATOM 684 C C . GLY A 1 92 ? 0.859 31.466 -21.698 1.00 61.56 92 GLY A C 1
ATOM 685 O O . GLY A 1 92 ? 2.008 31.391 -21.271 1.00 61.56 92 GLY A O 1
ATOM 686 N N . SER A 1 93 ? -0.145 31.899 -20.921 1.00 65.06 93 SER A N 1
ATOM 687 C CA . SER A 1 93 ? -0.001 32.062 -19.463 1.00 65.06 93 SER A CA 1
ATOM 688 C C . SER A 1 93 ? 0.352 30.712 -18.823 1.00 65.06 93 SER A C 1
ATOM 690 O O . SER A 1 93 ? -0.312 29.734 -19.160 1.00 65.06 93 SER A O 1
ATOM 692 N N . PRO A 1 94 ? 1.270 30.642 -17.839 1.00 62.09 94 PRO A N 1
ATOM 693 C CA . PRO A 1 94 ? 1.573 29.399 -17.116 1.00 62.09 94 PRO A CA 1
ATOM 694 C C . PRO A 1 94 ? 0.366 28.820 -16.350 1.00 62.09 94 PRO A C 1
ATOM 696 O O . PRO A 1 94 ? 0.425 27.709 -15.836 1.00 62.09 94 PRO A O 1
ATOM 699 N N . SER A 1 95 ? -0.742 29.564 -16.261 1.00 72.44 95 SER A N 1
ATOM 700 C CA . SER A 1 95 ? -2.015 29.108 -15.685 1.00 72.44 95 SER A CA 1
ATOM 701 C C . SER A 1 95 ? -3.007 28.557 -16.718 1.00 72.44 95 SER A C 1
ATOM 703 O O . SER A 1 95 ? -4.072 28.083 -16.331 1.00 72.44 95 SER A O 1
ATOM 705 N N . ALA A 1 96 ? -2.716 28.665 -18.018 1.00 76.44 96 ALA A N 1
ATOM 706 C CA . ALA A 1 96 ? -3.529 28.040 -19.054 1.00 76.44 96 ALA A CA 1
ATOM 707 C C . ALA A 1 96 ? -3.244 26.534 -19.065 1.00 76.44 96 ALA A C 1
ATOM 709 O O . ALA A 1 96 ? -2.083 26.132 -19.037 1.00 76.44 96 ALA A O 1
ATOM 710 N N . GLN A 1 97 ? -4.306 25.733 -19.082 1.00 81.06 97 GLN A N 1
ATOM 711 C CA . GLN A 1 97 ? -4.263 24.273 -19.122 1.00 81.06 97 GLN A CA 1
ATOM 712 C C . GLN A 1 97 ? -5.155 23.815 -20.275 1.00 81.06 97 GLN A C 1
ATOM 714 O O . GLN A 1 97 ? -6.326 24.200 -20.337 1.00 81.06 97 GLN A O 1
ATOM 719 N N . GLU A 1 98 ? -4.600 23.025 -21.187 1.00 85.06 98 GLU A N 1
ATOM 720 C CA . GLU A 1 98 ? -5.327 22.409 -22.295 1.00 85.06 98 GLU A CA 1
ATOM 721 C C . GLU A 1 98 ? -5.407 20.899 -22.101 1.00 85.06 98 GLU A C 1
ATOM 723 O O . GLU A 1 98 ? -4.492 20.279 -21.563 1.00 85.06 98 GLU A O 1
ATOM 728 N N . VAL A 1 99 ? -6.524 20.312 -22.531 1.00 87.62 99 VAL A N 1
ATOM 729 C CA . VAL A 1 99 ? -6.732 18.863 -22.472 1.00 87.62 99 VAL A CA 1
ATOM 730 C C . VAL A 1 99 ? -6.117 18.218 -23.704 1.00 87.62 99 VAL A C 1
ATOM 732 O O . VAL A 1 99 ? -6.509 18.521 -24.833 1.00 87.62 99 VAL A O 1
ATOM 735 N N . PHE A 1 100 ? -5.226 17.262 -23.475 1.00 86.38 100 PHE A N 1
ATOM 736 C CA . PHE A 1 100 ? -4.664 16.395 -24.501 1.00 86.38 100 PHE A CA 1
ATOM 737 C C . PHE A 1 100 ? -5.219 14.988 -24.321 1.00 86.38 100 PHE A C 1
ATOM 739 O O . PHE A 1 100 ? -5.181 14.440 -23.224 1.00 86.38 100 PHE A O 1
ATOM 746 N N . ASN A 1 101 ? -5.767 14.419 -25.396 1.00 87.00 101 ASN A N 1
ATOM 747 C CA . ASN A 1 101 ? -6.476 13.137 -25.337 1.00 87.00 101 ASN A CA 1
ATOM 748 C C . ASN A 1 101 ? -5.559 11.922 -25.533 1.00 87.00 101 ASN A C 1
ATOM 750 O O . ASN A 1 101 ? -6.001 10.810 -25.286 1.00 87.00 101 ASN A O 1
ATOM 754 N N . ASP A 1 102 ? -4.326 12.115 -26.005 1.00 87.81 102 ASP A N 1
ATOM 755 C CA . ASP A 1 102 ? -3.345 11.044 -26.213 1.00 87.81 102 ASP A CA 1
ATOM 756 C C . ASP A 1 102 ? -1.960 11.516 -25.756 1.00 87.81 102 ASP A C 1
ATOM 758 O O . ASP A 1 102 ? -1.022 11.594 -26.540 1.00 87.81 102 ASP A O 1
ATOM 762 N N . LEU A 1 103 ? -1.844 11.935 -24.497 1.00 87.12 103 LEU A N 1
ATOM 763 C CA . LEU A 1 103 ? -0.586 12.426 -23.947 1.00 87.12 103 LEU A CA 1
ATOM 764 C C . LEU A 1 103 ? 0.436 11.282 -23.871 1.00 87.12 103 LEU A C 1
ATOM 766 O O . LEU A 1 103 ? 0.204 10.272 -23.211 1.00 87.12 103 LEU A O 1
ATOM 770 N N . THR A 1 104 ? 1.581 11.436 -24.526 1.00 84.94 104 THR A N 1
ATOM 771 C CA . THR A 1 104 ? 2.707 10.502 -24.407 1.00 84.94 104 THR A CA 1
ATOM 772 C C . THR A 1 104 ? 3.947 11.244 -23.933 1.00 84.94 104 THR A C 1
ATOM 774 O O . THR A 1 104 ? 4.094 12.443 -24.185 1.00 84.94 104 THR A O 1
ATOM 777 N N . VAL A 1 105 ? 4.831 10.553 -23.217 1.00 81.56 105 VAL A N 1
ATOM 778 C CA . VAL A 1 105 ? 6.140 11.097 -22.843 1.00 81.56 105 VAL A CA 1
ATOM 779 C C . VAL A 1 105 ? 7.052 10.960 -24.062 1.00 81.56 105 VAL A C 1
ATOM 781 O O . VAL A 1 105 ? 7.307 9.857 -24.524 1.00 81.56 105 VAL A O 1
ATOM 784 N N . ALA A 1 106 ? 7.497 12.074 -24.636 1.00 75.00 106 ALA A N 1
ATOM 785 C CA . ALA A 1 106 ? 8.305 12.106 -25.855 1.00 75.00 106 ALA A CA 1
ATOM 786 C C . ALA A 1 106 ? 9.773 11.726 -25.600 1.00 75.00 106 ALA A C 1
ATOM 788 O O . ALA A 1 106 ? 10.398 11.089 -26.441 1.00 75.00 106 ALA A O 1
ATOM 789 N N . VAL A 1 107 ? 10.314 12.111 -24.437 1.00 68.94 107 VAL A N 1
ATOM 790 C CA . VAL A 1 107 ? 11.706 11.837 -24.014 1.00 68.94 107 VAL A CA 1
ATOM 791 C C . VAL A 1 107 ? 11.956 10.370 -23.656 1.00 68.94 107 VAL A C 1
ATOM 793 O O . VAL A 1 107 ? 13.094 9.912 -23.718 1.00 68.94 107 VAL A O 1
ATOM 796 N N . ASP A 1 108 ? 10.897 9.643 -23.303 1.00 71.81 108 ASP A N 1
ATOM 797 C CA . ASP A 1 108 ? 10.946 8.250 -22.884 1.00 71.81 108 ASP A CA 1
ATOM 798 C C . ASP A 1 108 ? 10.126 7.433 -23.868 1.00 71.81 108 ASP A C 1
ATOM 800 O O . ASP A 1 108 ? 8.931 7.655 -24.011 1.00 71.81 108 ASP A O 1
ATOM 804 N N . ASN A 1 109 ? 10.745 6.488 -24.566 1.00 73.31 109 ASN A N 1
ATOM 805 C CA . ASN A 1 109 ? 10.048 5.615 -25.507 1.00 73.31 109 ASN A CA 1
ATOM 806 C C . ASN A 1 109 ? 10.370 4.161 -25.193 1.00 73.31 109 ASN A C 1
ATOM 808 O O . ASN A 1 109 ? 11.528 3.818 -24.960 1.00 73.31 109 ASN A O 1
ATOM 812 N N . VAL A 1 110 ? 9.345 3.308 -25.226 1.00 68.56 110 VAL A N 1
ATOM 813 C CA . VAL A 1 110 ? 9.474 1.853 -25.060 1.00 68.56 110 VAL A CA 1
ATOM 814 C C . VAL A 1 110 ? 10.432 1.222 -26.079 1.00 68.56 110 VAL A C 1
ATOM 816 O O . VAL A 1 110 ? 11.145 0.283 -25.744 1.00 68.56 110 VAL A O 1
ATOM 819 N N . GLN A 1 111 ? 10.515 1.793 -27.282 1.00 74.00 111 GLN A N 1
ATOM 820 C CA . GLN A 1 111 ? 11.413 1.383 -28.366 1.00 74.00 111 GLN A CA 1
ATOM 821 C C . GLN A 1 111 ? 12.774 2.088 -28.351 1.00 74.00 111 GLN A C 1
ATOM 823 O O . GLN A 1 111 ? 13.613 1.825 -29.208 1.00 74.00 111 GLN A O 1
ATOM 828 N N . ALA A 1 112 ? 12.988 2.935 -27.343 1.00 72.81 112 ALA A N 1
ATOM 829 C CA . ALA A 1 112 ? 14.190 3.690 -27.036 1.00 72.81 112 ALA A CA 1
ATOM 830 C C . ALA A 1 112 ? 14.752 4.589 -28.146 1.00 72.81 112 ALA A C 1
ATOM 832 O O . ALA A 1 112 ? 14.880 4.216 -29.311 1.00 72.81 112 ALA A O 1
ATOM 833 N N . PHE A 1 113 ? 15.165 5.789 -27.752 1.00 74.38 113 PHE A N 1
ATOM 834 C CA . PHE A 1 113 ? 15.767 6.752 -28.666 1.00 74.38 113 PHE A CA 1
ATOM 835 C C . PHE A 1 113 ? 17.286 6.796 -28.484 1.00 74.38 113 PHE A C 1
ATOM 837 O O . PHE A 1 113 ? 17.731 7.024 -27.355 1.00 74.38 113 PHE A O 1
ATOM 844 N N . PRO A 1 114 ? 18.090 6.611 -29.551 1.00 72.88 114 PRO A N 1
ATOM 845 C CA . PRO A 1 114 ? 19.486 7.001 -29.533 1.00 72.88 114 PRO A CA 1
ATOM 846 C C . PRO A 1 114 ? 19.575 8.534 -29.491 1.00 72.88 114 PRO A C 1
ATOM 848 O O . PRO A 1 114 ? 19.006 9.242 -30.322 1.00 72.88 114 PRO A O 1
ATOM 851 N N . LEU A 1 115 ? 20.283 9.037 -28.491 1.00 68.94 115 LEU A N 1
ATOM 852 C CA . LEU A 1 115 ? 20.553 10.439 -28.212 1.00 68.94 115 LEU A CA 1
ATOM 853 C C . LEU A 1 115 ? 22.041 10.698 -28.468 1.00 68.94 115 LEU A C 1
ATOM 855 O O . LEU A 1 115 ? 22.898 9.946 -28.004 1.00 68.94 115 LEU A O 1
ATOM 859 N N . PHE A 1 116 ? 22.352 11.783 -29.168 1.00 64.12 116 PHE A N 1
ATOM 860 C CA . PHE A 1 116 ? 23.717 12.206 -29.497 1.00 64.12 116 PHE A CA 1
ATOM 861 C C . PHE A 1 116 ? 24.070 13.455 -28.661 1.00 64.12 116 PHE A C 1
ATOM 863 O O . PHE A 1 116 ? 23.213 14.328 -28.506 1.00 64.12 116 PHE A O 1
ATOM 870 N N . SER A 1 117 ? 25.275 13.555 -28.077 1.00 55.44 117 SER A N 1
ATOM 871 C CA . SER A 1 117 ? 25.629 14.636 -27.127 1.00 55.44 117 SER A CA 1
ATOM 872 C C . SER A 1 117 ? 26.664 15.601 -27.677 1.00 55.44 117 SER A C 1
ATOM 874 O O . SER A 1 117 ? 27.834 15.259 -27.803 1.00 55.44 117 SER A O 1
ATOM 876 N N . GLY A 1 118 ? 26.252 16.856 -27.864 1.00 46.50 118 GLY A N 1
ATOM 877 C CA . GLY A 1 118 ? 27.135 18.009 -28.024 1.00 46.50 118 GLY A CA 1
ATOM 878 C C . GLY A 1 118 ? 26.919 19.010 -26.892 1.00 46.50 118 GLY A C 1
ATOM 879 O O . GLY A 1 118 ? 26.139 19.943 -27.033 1.00 46.50 118 GLY A O 1
ATOM 880 N N . GLY A 1 119 ? 27.585 18.813 -25.753 1.00 43.09 119 GLY A N 1
ATOM 881 C CA . GLY A 1 119 ? 27.850 19.843 -24.735 1.00 43.09 119 GLY A CA 1
ATOM 882 C C . GLY A 1 119 ? 26.683 20.486 -23.962 1.00 43.09 119 GLY A C 1
ATOM 883 O O . GLY A 1 119 ? 26.959 21.156 -22.969 1.00 43.09 119 GLY A O 1
ATOM 884 N N . GLN A 1 120 ? 25.410 20.324 -24.333 1.00 41.72 120 GLN A N 1
ATOM 885 C CA . GLN A 1 120 ? 24.277 20.872 -23.575 1.00 41.72 120 GLN A CA 1
ATOM 886 C C . GLN A 1 120 ? 23.048 19.964 -23.633 1.00 41.72 120 GLN A C 1
ATOM 888 O O . GLN A 1 120 ? 22.738 19.353 -24.651 1.00 41.72 120 GLN A O 1
ATOM 893 N N . PHE A 1 121 ? 22.307 19.934 -22.523 1.00 43.16 121 PHE A N 1
ATOM 894 C CA . PHE A 1 121 ? 20.937 19.442 -22.449 1.00 43.16 121 PHE A CA 1
ATOM 895 C C . PHE A 1 121 ? 20.066 20.104 -23.513 1.00 43.16 121 PHE A C 1
ATOM 897 O O . PHE A 1 121 ? 19.565 21.212 -23.323 1.00 43.16 121 PHE A O 1
ATOM 904 N N . HIS A 1 122 ? 19.844 19.430 -24.634 1.00 43.34 122 HIS A N 1
ATOM 905 C CA . HIS A 1 122 ? 18.835 19.866 -25.578 1.00 43.34 122 HIS A CA 1
ATOM 906 C C . HIS A 1 122 ? 17.526 19.170 -25.207 1.00 43.34 122 HIS A C 1
ATOM 908 O O . HIS A 1 122 ? 17.064 18.266 -25.888 1.00 43.34 122 HIS A O 1
ATOM 914 N N . PHE A 1 123 ? 16.856 19.693 -24.171 1.00 42.06 123 PHE A N 1
ATOM 915 C CA . PHE A 1 123 ? 15.396 19.557 -24.063 1.00 42.06 123 PHE A CA 1
ATOM 916 C C . PHE A 1 123 ? 14.688 20.195 -25.273 1.00 42.06 123 PHE A C 1
ATOM 918 O O . PHE A 1 123 ? 13.478 20.144 -25.379 1.00 42.06 123 PHE A O 1
ATOM 925 N N . ASN A 1 124 ? 15.407 20.763 -26.239 1.00 40.47 124 ASN A N 1
ATOM 926 C CA . ASN A 1 124 ? 14.894 21.164 -27.541 1.00 40.47 124 ASN A CA 1
ATOM 927 C C . ASN A 1 124 ? 14.516 19.969 -28.442 1.00 40.47 124 ASN A C 1
ATOM 929 O O . ASN A 1 124 ? 14.749 20.002 -29.648 1.00 40.47 124 ASN A O 1
ATOM 933 N N . LEU A 1 125 ? 13.801 18.989 -27.884 1.00 45.44 125 LEU A N 1
ATOM 934 C CA . LEU A 1 125 ? 12.924 18.081 -28.623 1.00 45.44 125 LEU A CA 1
ATOM 935 C C . LEU A 1 125 ? 11.880 18.828 -29.466 1.00 45.44 125 LEU A C 1
ATOM 937 O O . LEU A 1 125 ? 11.175 18.197 -30.229 1.00 45.44 125 LEU A O 1
ATOM 941 N N . PHE A 1 126 ? 11.791 20.159 -29.391 1.00 43.81 126 PHE A N 1
ATOM 942 C CA . PHE A 1 126 ? 10.975 20.969 -30.298 1.00 43.81 126 PHE A CA 1
ATOM 943 C C . PHE A 1 126 ? 11.706 22.210 -30.853 1.00 43.81 126 PHE A C 1
ATOM 945 O O . PHE A 1 126 ? 11.055 23.162 -31.285 1.00 43.81 126 PHE A O 1
ATOM 952 N N . GLY A 1 127 ? 13.052 22.216 -30.895 1.00 31.02 127 GLY A N 1
ATOM 953 C CA . GLY A 1 127 ? 13.789 23.138 -31.776 1.00 31.02 127 GLY A CA 1
ATOM 954 C C . GLY A 1 127 ? 15.107 23.731 -31.288 1.00 31.02 127 GLY A C 1
ATOM 955 O O . GLY A 1 127 ? 15.135 24.436 -30.289 1.00 31.02 127 GLY A O 1
ATOM 956 N N . ASN A 1 128 ? 16.174 23.502 -32.062 1.00 32.41 128 ASN A N 1
ATOM 957 C CA . ASN A 1 128 ? 17.180 24.483 -32.516 1.00 32.41 128 ASN A CA 1
ATOM 958 C C . ASN A 1 128 ? 18.422 23.741 -33.056 1.00 32.41 128 ASN A C 1
ATOM 960 O O . ASN A 1 128 ? 19.398 23.550 -32.335 1.00 32.41 128 ASN A O 1
ATOM 964 N N . GLY A 1 129 ? 18.395 23.374 -34.344 1.00 37.47 129 GLY A N 1
ATOM 965 C CA . GLY A 1 129 ? 19.591 23.381 -35.201 1.00 37.47 129 GLY A CA 1
ATOM 966 C C . GLY A 1 129 ? 20.662 22.297 -35.014 1.00 37.47 129 GLY A C 1
ATOM 967 O O . GLY A 1 129 ? 21.813 22.560 -35.352 1.00 37.47 129 GLY A O 1
ATOM 968 N N . ILE A 1 130 ? 20.321 21.101 -34.529 1.00 38.84 130 ILE A N 1
ATOM 969 C CA . ILE A 1 130 ? 21.167 19.897 -34.681 1.00 38.84 130 ILE A CA 1
ATOM 970 C C . ILE A 1 130 ? 20.813 19.237 -36.034 1.00 38.84 130 ILE A C 1
ATOM 972 O O . ILE A 1 130 ? 19.656 19.338 -36.430 1.00 38.84 130 ILE A O 1
ATOM 976 N N . PRO A 1 131 ? 21.726 18.540 -36.748 1.00 39.91 131 PRO A N 1
ATOM 977 C CA . PRO A 1 131 ? 21.404 17.779 -37.971 1.00 39.91 131 PRO A CA 1
ATOM 978 C C . PRO A 1 131 ? 20.265 16.751 -37.825 1.00 39.91 131 PRO A C 1
ATOM 980 O O . PRO A 1 131 ? 19.731 16.286 -38.828 1.00 39.91 131 PRO A O 1
ATOM 983 N N . LEU A 1 132 ? 19.869 16.435 -36.587 1.00 47.72 132 LEU A N 1
ATOM 984 C CA . LEU A 1 132 ? 18.574 15.861 -36.239 1.00 47.72 132 LEU A CA 1
ATOM 985 C C . LEU A 1 132 ? 17.639 16.966 -35.716 1.00 47.72 132 LEU A C 1
ATOM 987 O O . LEU A 1 132 ? 17.388 17.088 -34.517 1.00 47.72 132 LEU A O 1
ATOM 991 N N . ASP A 1 133 ? 17.156 17.813 -36.624 1.00 41.47 133 ASP A N 1
ATOM 992 C CA . ASP A 1 133 ? 16.209 18.883 -36.308 1.00 41.47 133 ASP A CA 1
ATOM 993 C C . ASP A 1 133 ? 14.794 18.300 -36.308 1.00 41.47 133 ASP A C 1
ATOM 995 O O . ASP A 1 133 ? 14.221 18.032 -37.354 1.00 41.47 133 ASP A O 1
ATOM 999 N N . ILE A 1 134 ? 14.213 18.078 -35.133 1.00 42.88 134 ILE A N 1
ATOM 1000 C CA . ILE A 1 134 ? 12.811 17.651 -34.960 1.00 42.88 134 ILE A CA 1
ATOM 1001 C C . ILE A 1 134 ? 11.780 18.654 -35.531 1.00 42.88 134 ILE A C 1
ATOM 1003 O O . ILE A 1 134 ? 10.613 18.299 -35.700 1.00 42.88 134 ILE A O 1
ATOM 1007 N N . ASN A 1 135 ? 12.189 19.882 -35.885 1.00 32.66 135 ASN A N 1
ATOM 1008 C CA . ASN A 1 135 ? 11.363 20.820 -36.654 1.00 32.66 135 ASN A CA 1
ATOM 1009 C C . ASN A 1 135 ? 11.555 20.708 -38.179 1.00 32.66 135 ASN A C 1
ATOM 1011 O O . ASN A 1 135 ? 10.796 21.335 -38.924 1.00 32.66 135 ASN A O 1
ATOM 1015 N N . ASP A 1 136 ? 12.527 19.924 -38.654 1.00 39.22 136 ASP A N 1
ATOM 1016 C CA . ASP A 1 136 ? 12.675 19.556 -40.061 1.00 39.22 136 ASP A CA 1
ATOM 1017 C C . ASP A 1 136 ? 11.933 18.229 -40.327 1.00 39.22 136 ASP A C 1
ATOM 1019 O O . ASP A 1 136 ? 12.391 17.167 -39.906 1.00 39.22 136 ASP A O 1
ATOM 1023 N N . PRO A 1 137 ? 10.802 18.228 -41.060 1.00 36.22 137 PRO A N 1
ATOM 1024 C CA . PRO A 1 137 ? 10.095 17.000 -41.430 1.00 36.22 137 PRO A CA 1
ATOM 1025 C C . PRO A 1 137 ? 10.910 16.040 -42.328 1.00 36.22 137 PRO A C 1
ATOM 1027 O O . PRO A 1 137 ? 10.415 14.959 -42.650 1.00 36.22 137 PRO A O 1
ATOM 1030 N N . GLY A 1 138 ? 12.123 16.416 -42.757 1.00 40.97 138 GLY A N 1
ATOM 1031 C CA . GLY A 1 138 ? 13.102 15.554 -43.428 1.00 40.97 138 GLY A CA 1
ATOM 1032 C C . GLY A 1 138 ? 14.165 14.921 -42.515 1.00 40.97 138 GLY A C 1
ATOM 1033 O O . GLY A 1 138 ? 14.964 14.124 -43.008 1.00 40.97 138 GLY A O 1
ATOM 1034 N N . SER A 1 139 ? 14.183 15.244 -41.219 1.00 45.19 139 SER A N 1
ATOM 1035 C CA . SER A 1 139 ? 15.143 14.732 -40.233 1.00 45.19 139 SER A CA 1
ATOM 1036 C C . SER A 1 139 ? 14.701 13.368 -39.672 1.00 45.19 139 SER A C 1
ATOM 1038 O O . SER A 1 139 ? 13.624 13.271 -39.075 1.00 45.19 139 SER A O 1
ATOM 1040 N N . PRO A 1 140 ? 15.478 12.282 -39.850 1.00 51.91 140 PRO A N 1
ATOM 1041 C CA . PRO A 1 140 ? 15.063 10.949 -39.430 1.00 51.91 140 PRO A CA 1
ATOM 1042 C C . PRO A 1 140 ? 15.360 10.727 -37.941 1.00 51.91 140 PRO A C 1
ATOM 1044 O O . PRO A 1 140 ? 16.350 10.082 -37.586 1.00 51.91 140 PRO A O 1
ATOM 1047 N N . LEU A 1 141 ? 14.483 11.204 -37.049 1.00 62.31 141 LEU A N 1
ATOM 1048 C CA . LEU A 1 141 ? 14.455 10.637 -35.699 1.00 62.31 141 LEU A CA 1
ATOM 1049 C C . LEU A 1 141 ? 14.253 9.130 -35.823 1.00 62.31 141 LEU A C 1
ATOM 1051 O O . LEU A 1 141 ? 13.430 8.669 -36.615 1.00 62.31 141 LEU A O 1
ATOM 1055 N N . SER A 1 142 ? 15.052 8.374 -35.083 1.00 74.06 142 SER A N 1
ATOM 1056 C CA . SER A 1 142 ? 15.081 6.922 -35.187 1.00 74.06 142 SER A CA 1
ATOM 1057 C C . SER A 1 142 ? 14.874 6.300 -33.818 1.00 74.06 142 SER A C 1
ATOM 1059 O O . SER A 1 142 ? 15.273 6.873 -32.815 1.00 74.06 142 SER A O 1
ATOM 1061 N N . GLN A 1 143 ? 14.253 5.135 -33.782 1.00 79.44 143 GLN A N 1
ATOM 1062 C CA . GLN A 1 143 ? 14.107 4.267 -32.614 1.00 79.44 143 GLN A CA 1
ATOM 1063 C C . GLN A 1 143 ? 14.535 2.859 -33.019 1.00 79.44 143 GLN A C 1
ATOM 1065 O O . GLN A 1 143 ? 14.650 2.571 -34.215 1.00 79.44 143 GLN A O 1
ATOM 1070 N N . PHE A 1 144 ? 14.753 1.972 -32.057 1.00 82.50 144 PHE A N 1
ATOM 1071 C CA . PHE A 1 144 ? 15.035 0.577 -32.380 1.00 82.50 144 PHE A CA 1
ATOM 1072 C C . PHE A 1 144 ? 13.723 -0.182 -32.610 1.00 82.50 144 PHE A C 1
ATOM 1074 O O . PHE A 1 144 ? 12.755 0.023 -31.891 1.00 82.50 144 PHE A O 1
ATOM 1081 N N . ASP A 1 145 ? 13.645 -1.089 -33.580 1.00 83.88 145 ASP A N 1
ATOM 1082 C CA . ASP A 1 145 ? 12.601 -2.127 -33.617 1.00 83.88 145 ASP A CA 1
ATOM 1083 C C . ASP A 1 145 ? 13.005 -3.334 -32.749 1.00 83.88 145 ASP A C 1
ATOM 1085 O O . ASP A 1 145 ? 14.125 -3.375 -32.237 1.00 83.88 145 ASP A O 1
ATOM 1089 N N . ASP A 1 146 ? 12.112 -4.306 -32.543 1.00 80.88 146 ASP A N 1
ATOM 1090 C CA . ASP A 1 146 ? 12.369 -5.441 -31.635 1.00 80.88 146 ASP A CA 1
ATOM 1091 C C . ASP A 1 146 ? 13.534 -6.337 -32.102 1.00 80.88 146 ASP A C 1
ATOM 1093 O O . ASP A 1 146 ? 14.023 -7.169 -31.342 1.00 80.88 146 ASP A O 1
ATOM 1097 N N . ALA A 1 147 ? 13.992 -6.173 -33.346 1.00 84.88 147 ALA A N 1
ATOM 1098 C CA . ALA A 1 147 ? 15.149 -6.863 -33.900 1.00 84.88 147 ALA A CA 1
ATOM 1099 C C . ALA A 1 147 ? 16.450 -6.039 -33.802 1.00 84.88 147 ALA A C 1
ATOM 1101 O O . ALA A 1 147 ? 17.497 -6.528 -34.222 1.00 84.88 147 ALA A O 1
ATOM 1102 N N . GLY A 1 148 ? 16.407 -4.815 -33.263 1.00 83.50 148 GLY A N 1
ATOM 1103 C CA . GLY A 1 148 ? 17.562 -3.920 -33.130 1.00 83.50 148 GLY A CA 1
ATOM 1104 C C . GLY A 1 148 ? 17.883 -3.100 -34.387 1.00 83.50 148 GLY A C 1
ATOM 1105 O O . GLY A 1 148 ? 18.959 -2.496 -34.477 1.00 83.50 148 GLY A O 1
ATOM 1106 N N . ASN A 1 149 ? 16.983 -3.054 -35.376 1.00 85.56 149 ASN A N 1
ATOM 1107 C CA . ASN A 1 149 ? 17.131 -2.168 -36.532 1.00 85.56 149 ASN A CA 1
ATOM 1108 C C . ASN A 1 149 ? 16.716 -0.744 -36.165 1.00 85.56 149 ASN A C 1
ATOM 1110 O O . ASN A 1 149 ? 15.762 -0.549 -35.414 1.00 85.56 149 ASN A O 1
ATOM 1114 N N . LEU A 1 150 ? 17.364 0.254 -36.768 1.00 82.12 150 LEU A N 1
ATOM 1115 C CA . LEU A 1 150 ? 16.856 1.623 -36.723 1.00 82.12 150 LEU A CA 1
ATOM 1116 C C . LEU A 1 150 ? 15.654 1.772 -37.650 1.00 82.12 150 LEU A C 1
ATOM 1118 O O . LEU A 1 150 ? 15.744 1.537 -38.857 1.00 82.12 150 LEU A O 1
ATOM 1122 N N . ILE A 1 151 ? 14.544 2.211 -37.075 1.00 81.19 151 ILE A N 1
ATOM 1123 C CA . ILE A 1 151 ? 13.334 2.594 -37.794 1.00 81.19 151 ILE A CA 1
ATOM 1124 C C . ILE A 1 151 ? 13.019 4.064 -37.510 1.00 81.19 151 ILE A C 1
ATOM 1126 O O . ILE A 1 151 ? 13.354 4.552 -36.429 1.00 81.19 151 ILE A O 1
ATOM 1130 N N . PRO A 1 152 ? 12.354 4.779 -38.433 1.00 76.94 152 PRO A N 1
ATOM 1131 C CA . PRO A 1 152 ? 11.885 6.127 -38.155 1.00 76.94 152 PRO A CA 1
ATOM 1132 C C . PRO A 1 152 ? 10.974 6.152 -36.926 1.00 76.94 152 PRO A C 1
ATOM 1134 O O . PRO A 1 152 ? 10.170 5.238 -36.719 1.00 76.94 152 PRO A O 1
ATOM 1137 N N . SER A 1 153 ? 11.070 7.215 -36.139 1.00 74.69 153 SER A N 1
ATOM 1138 C CA . SER A 1 153 ? 10.100 7.526 -35.103 1.00 74.69 153 SER A CA 1
ATOM 1139 C C . SER A 1 153 ? 9.193 8.667 -35.520 1.00 74.69 153 SER A C 1
ATOM 1141 O O . SER A 1 153 ? 9.582 9.571 -36.262 1.00 74.69 153 SER A O 1
ATOM 1143 N N . VAL A 1 154 ? 7.947 8.599 -35.067 1.00 73.31 154 VAL A N 1
ATOM 1144 C CA . VAL A 1 154 ? 6.921 9.592 -35.362 1.00 73.31 154 VAL A CA 1
ATOM 1145 C C . VAL A 1 154 ? 6.729 10.473 -34.128 1.00 73.31 154 VAL A C 1
ATOM 1147 O O . VAL A 1 154 ? 5.888 10.154 -33.277 1.00 73.31 154 VAL A O 1
ATOM 1150 N N . PRO A 1 155 ? 7.475 11.588 -33.995 1.00 66.69 155 PRO A N 1
ATOM 1151 C CA . PRO A 1 155 ? 7.169 12.568 -32.969 1.00 66.69 155 PRO A CA 1
ATOM 1152 C C . PRO A 1 155 ? 5.828 13.233 -33.284 1.00 66.69 155 PRO A C 1
ATOM 1154 O O . PRO A 1 155 ? 5.426 13.402 -34.441 1.00 66.69 155 PRO A O 1
ATOM 1157 N N . ARG A 1 156 ? 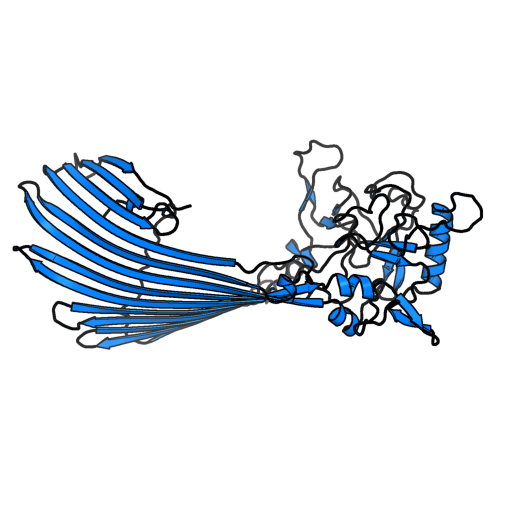5.133 13.661 -32.238 1.00 66.75 156 ARG A N 1
ATOM 1158 C CA . ARG A 1 156 ? 4.049 14.633 -32.343 1.00 66.75 156 ARG A CA 1
ATOM 1159 C C . ARG A 1 156 ? 4.379 15.825 -31.457 1.00 66.75 156 ARG A C 1
ATOM 1161 O O . ARG A 1 156 ? 5.127 15.719 -30.501 1.00 66.75 156 ARG A O 1
ATOM 1168 N N . GLY A 1 157 ? 3.869 16.995 -31.810 1.00 65.94 157 GLY A N 1
ATOM 1169 C CA . GLY A 1 157 ? 4.015 18.199 -30.993 1.00 65.94 157 GLY A CA 1
ATOM 1170 C C . GLY A 1 157 ? 2.689 18.593 -30.354 1.00 65.94 157 GLY A C 1
ATOM 1171 O O . GLY A 1 157 ? 1.711 17.844 -30.380 1.00 65.94 157 GLY A O 1
ATOM 1172 N N . GLY A 1 158 ? 2.638 19.824 -29.852 1.00 63.91 158 GLY A N 1
ATOM 1173 C CA . GLY A 1 158 ? 1.377 20.511 -29.556 1.00 63.91 158 GLY A CA 1
ATOM 1174 C C . GLY A 1 158 ? 1.030 20.667 -28.080 1.00 63.91 158 GLY A C 1
ATOM 1175 O O . GLY A 1 158 ? 0.052 21.337 -27.788 1.00 63.91 158 GLY A O 1
ATOM 1176 N N . THR A 1 159 ? 1.831 20.125 -27.166 1.00 69.75 159 THR A N 1
ATOM 1177 C CA . THR A 1 159 ? 1.663 20.290 -25.709 1.00 69.75 159 THR A CA 1
ATOM 1178 C C . THR A 1 159 ? 2.338 21.544 -25.167 1.00 69.75 159 THR A C 1
ATOM 1180 O O . THR A 1 159 ? 2.029 21.954 -24.062 1.00 69.75 159 THR A O 1
ATOM 1183 N N . GLY A 1 160 ? 3.265 22.157 -25.916 1.00 67.88 160 GLY A N 1
ATOM 1184 C CA . GLY A 1 160 ? 4.032 23.316 -25.450 1.00 67.88 160 GLY A CA 1
ATOM 1185 C C . GLY A 1 160 ? 5.208 22.993 -24.531 1.00 67.88 160 GLY A C 1
ATOM 1186 O O . GLY A 1 160 ? 5.939 23.911 -24.160 1.00 67.88 160 GLY A O 1
ATOM 1187 N N . THR A 1 161 ? 5.417 21.717 -24.197 1.00 69.19 161 THR A N 1
ATOM 1188 C CA . THR A 1 161 ? 6.521 21.252 -23.352 1.00 69.19 161 THR A CA 1
ATOM 1189 C C . THR A 1 161 ? 7.414 20.286 -24.128 1.00 69.19 161 THR A C 1
ATOM 1191 O O . THR A 1 161 ? 6.932 19.612 -25.033 1.00 69.19 161 THR A O 1
ATOM 1194 N N . PRO A 1 162 ? 8.710 20.193 -23.788 1.00 65.75 162 PRO A N 1
ATOM 1195 C CA . PRO A 1 162 ? 9.631 19.248 -24.414 1.00 65.75 162 PRO A CA 1
ATOM 1196 C C . PRO A 1 162 ? 9.490 17.799 -23.952 1.00 65.75 162 PRO A C 1
ATOM 1198 O O . PRO A 1 162 ? 10.102 16.910 -24.531 1.00 65.75 162 PRO A O 1
ATOM 1201 N N . ILE A 1 163 ? 8.714 17.566 -22.895 1.00 72.12 163 ILE A N 1
ATOM 1202 C CA . ILE A 1 163 ? 8.603 16.261 -22.242 1.00 72.12 163 ILE A CA 1
ATOM 1203 C C . ILE A 1 163 ? 7.422 15.483 -22.803 1.00 72.12 163 ILE A C 1
ATOM 1205 O O . ILE A 1 163 ? 7.529 14.276 -22.993 1.00 72.12 163 ILE A O 1
ATOM 1209 N N . PHE A 1 164 ? 6.312 16.161 -23.085 1.00 78.44 164 PHE A N 1
ATOM 1210 C CA . PHE A 1 164 ? 5.079 15.514 -23.504 1.00 78.44 164 PHE A CA 1
ATOM 1211 C C . PHE A 1 164 ? 4.725 15.835 -24.947 1.00 78.44 164 PHE A C 1
ATOM 1213 O O . PHE A 1 164 ? 5.060 16.895 -25.464 1.00 78.44 164 PHE A O 1
ATOM 1220 N N . GLN A 1 165 ? 3.961 14.957 -25.578 1.00 79.81 165 GLN A N 1
ATOM 1221 C CA . GLN A 1 165 ? 3.396 15.161 -26.906 1.00 79.81 165 GLN A CA 1
ATOM 1222 C C . GLN A 1 165 ? 1.972 14.610 -26.988 1.00 79.81 165 GLN A C 1
ATOM 1224 O O . GLN A 1 165 ? 1.574 13.772 -26.185 1.00 79.81 165 GLN A O 1
ATOM 1229 N N . ASN A 1 166 ? 1.199 15.072 -27.972 1.00 83.25 166 ASN A N 1
ATOM 1230 C CA . ASN A 1 166 ? -0.154 14.577 -28.221 1.00 83.25 166 ASN A CA 1
ATOM 1231 C C . ASN A 1 166 ? -0.150 13.525 -29.346 1.00 83.25 166 ASN A C 1
ATOM 1233 O O . ASN A 1 166 ? -0.216 13.851 -30.535 1.00 83.25 166 ASN A O 1
ATOM 1237 N N . GLY A 1 167 ? -0.064 12.258 -28.953 1.00 83.06 167 GLY A N 1
ATOM 1238 C CA . GLY A 1 167 ? 0.100 11.052 -29.761 1.00 83.06 167 GLY A CA 1
ATOM 1239 C C . GLY A 1 167 ? 1.572 10.722 -30.014 1.00 83.06 167 GLY A C 1
ATOM 1240 O O . GLY A 1 167 ? 2.421 11.019 -29.182 1.00 83.06 167 GLY A O 1
ATOM 1241 N N . GLY A 1 168 ? 1.880 10.121 -31.165 1.00 79.75 168 GLY A N 1
ATOM 1242 C CA . GLY A 1 168 ? 3.253 9.759 -31.538 1.00 79.75 168 GLY A CA 1
ATOM 1243 C C . GLY A 1 168 ? 3.749 8.485 -30.854 1.00 79.75 168 GLY A C 1
ATOM 1244 O O . GLY A 1 168 ? 2.986 7.810 -30.164 1.00 79.75 168 GLY A O 1
ATOM 1245 N N . ASP A 1 169 ? 5.025 8.172 -31.068 1.00 78.69 169 ASP A N 1
ATOM 1246 C CA . ASP A 1 169 ? 5.655 6.921 -30.609 1.00 78.69 169 ASP A CA 1
ATOM 1247 C C . ASP A 1 169 ? 6.190 6.984 -29.160 1.00 78.69 169 ASP A C 1
ATOM 1249 O O . ASP A 1 169 ? 6.906 6.092 -28.722 1.00 78.69 169 ASP A O 1
ATOM 1253 N N . GLY A 1 170 ? 5.872 8.038 -28.402 1.00 79.06 170 GLY A N 1
ATOM 1254 C CA . GLY A 1 170 ? 6.323 8.196 -27.013 1.00 79.06 170 GLY A CA 1
ATOM 1255 C C . GLY A 1 170 ? 5.681 7.202 -26.037 1.00 79.06 170 GLY A C 1
ATOM 1256 O O . GLY A 1 170 ? 4.675 6.553 -26.336 1.00 79.06 170 GLY A O 1
ATOM 1257 N N . LEU A 1 171 ? 6.236 7.113 -24.828 1.00 82.12 171 LEU A N 1
ATOM 1258 C CA . LEU A 1 171 ? 5.739 6.249 -23.758 1.00 82.12 171 LEU A CA 1
ATOM 1259 C C . LEU A 1 171 ? 4.322 6.648 -23.331 1.00 82.12 171 LEU A C 1
ATOM 1261 O O . LEU A 1 171 ? 4.051 7.794 -22.963 1.00 82.12 171 LEU A O 1
ATOM 1265 N N . LYS A 1 172 ? 3.427 5.659 -23.305 1.00 84.50 172 LYS A N 1
ATOM 1266 C CA . LYS A 1 172 ? 2.064 5.794 -22.782 1.00 84.50 172 LYS A CA 1
ATOM 1267 C C . LYS A 1 172 ? 2.010 5.267 -21.355 1.00 84.50 172 LYS A C 1
ATOM 1269 O O . LYS A 1 172 ? 2.013 4.057 -21.150 1.00 84.50 172 LYS A O 1
ATOM 1274 N N . LEU A 1 173 ? 1.895 6.157 -20.369 1.00 83.75 173 LEU A N 1
ATOM 1275 C CA . LEU A 1 173 ? 1.841 5.770 -18.950 1.00 83.75 173 LEU A CA 1
ATOM 1276 C C . LEU A 1 173 ? 0.647 4.862 -18.617 1.00 83.75 173 LEU A C 1
ATOM 1278 O O . LEU A 1 173 ? 0.739 4.042 -17.704 1.00 83.75 173 LEU A O 1
ATOM 1282 N N . ALA A 1 174 ? -0.437 4.931 -19.398 1.00 87.62 174 ALA A N 1
ATOM 1283 C CA . ALA A 1 174 ? -1.571 4.013 -19.277 1.00 87.62 174 ALA A CA 1
ATOM 1284 C C . ALA A 1 174 ? -1.158 2.531 -19.371 1.00 87.62 174 ALA A C 1
ATOM 1286 O O . ALA A 1 174 ? -1.797 1.679 -18.757 1.00 87.62 174 ALA A O 1
ATOM 1287 N N . GLN A 1 175 ? -0.074 2.213 -20.094 1.00 85.50 175 GLN A N 1
ATOM 1288 C CA . GLN A 1 175 ? 0.460 0.849 -20.201 1.00 85.50 175 GLN A CA 1
ATOM 1289 C C . GLN A 1 175 ? 0.999 0.310 -18.876 1.00 85.50 175 GLN A C 1
ATOM 1291 O O . GLN A 1 175 ? 1.080 -0.901 -18.723 1.00 85.50 175 GLN A O 1
ATOM 1296 N N . PHE A 1 176 ? 1.332 1.194 -17.935 1.00 83.81 176 PHE A N 1
ATOM 1297 C CA . PHE A 1 176 ? 1.971 0.870 -16.661 1.00 83.81 176 PHE A CA 1
ATOM 1298 C C . PHE A 1 176 ? 1.118 1.250 -15.450 1.00 83.81 176 PHE A C 1
ATOM 1300 O O . PHE A 1 176 ? 1.601 1.222 -14.321 1.00 83.81 176 PHE A O 1
ATOM 1307 N N . THR A 1 177 ? -0.142 1.633 -15.677 1.00 86.31 177 THR A N 1
ATOM 1308 C CA . THR A 1 177 ? -1.015 2.155 -14.626 1.00 86.31 177 THR A CA 1
ATOM 1309 C C . THR A 1 177 ? -2.211 1.229 -14.397 1.00 86.31 177 THR A C 1
ATOM 1311 O O . THR A 1 177 ? -2.992 0.996 -15.332 1.00 86.31 177 THR A O 1
ATOM 1314 N N . PRO A 1 178 ? -2.412 0.723 -13.168 1.00 90.12 178 PRO A N 1
ATOM 1315 C CA . PRO A 1 178 ? -3.637 0.025 -12.812 1.00 90.12 178 PRO A CA 1
ATOM 1316 C C . PRO A 1 178 ? -4.804 1.022 -12.712 1.00 90.12 178 PRO A C 1
ATOM 1318 O O . PRO A 1 178 ? -4.657 2.144 -12.231 1.00 90.12 178 PRO A O 1
ATOM 1321 N N . LEU A 1 179 ? -5.982 0.612 -13.170 1.00 90.00 179 LEU A N 1
ATOM 1322 C CA . LEU A 1 179 ? -7.254 1.277 -12.883 1.00 90.00 179 LEU A CA 1
ATOM 1323 C C . LEU A 1 179 ? -7.898 0.696 -11.616 1.00 90.00 179 LEU A C 1
ATOM 1325 O O . LEU A 1 179 ? -8.516 1.425 -10.842 1.00 90.00 179 LEU A O 1
ATOM 1329 N N . TYR A 1 180 ? -7.742 -0.612 -11.416 1.00 90.81 180 TYR A N 1
ATOM 1330 C CA . TYR A 1 180 ? -8.192 -1.337 -10.236 1.00 90.81 180 TYR A CA 1
ATOM 1331 C C . TYR A 1 180 ? -7.189 -2.448 -9.915 1.00 90.81 180 TYR A C 1
ATOM 1333 O O . TYR A 1 180 ? -6.669 -3.082 -10.832 1.00 90.81 180 TYR A O 1
ATOM 1341 N N . ASN A 1 181 ? -6.902 -2.680 -8.638 1.00 93.94 181 ASN A N 1
ATOM 1342 C CA . ASN A 1 181 ? -6.010 -3.766 -8.231 1.00 93.94 181 ASN A CA 1
ATOM 1343 C C . ASN A 1 181 ? -6.801 -5.058 -8.045 1.00 93.94 181 ASN A C 1
ATOM 1345 O O . ASN A 1 181 ? -7.979 -5.011 -7.702 1.00 93.94 181 ASN A O 1
ATOM 1349 N N . ASP A 1 182 ? -6.142 -6.192 -8.251 1.00 95.56 182 ASP A N 1
ATOM 1350 C CA . ASP A 1 18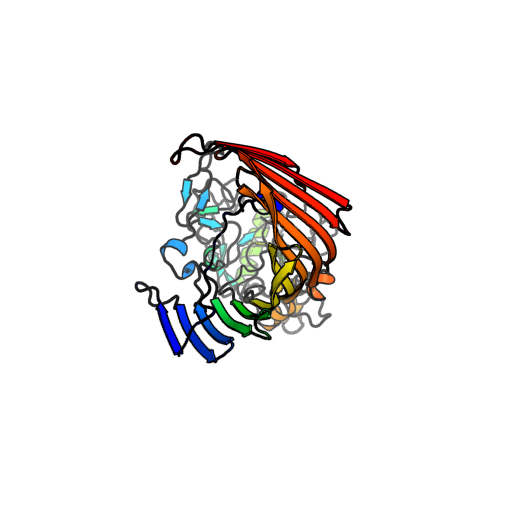2 ? -6.701 -7.480 -7.860 1.00 95.56 182 ASP A CA 1
ATOM 1351 C C . ASP A 1 182 ? -6.719 -7.550 -6.328 1.00 95.56 182 ASP A C 1
ATOM 1353 O O . ASP A 1 182 ? -5.718 -7.218 -5.683 1.00 95.56 182 ASP A O 1
ATOM 1357 N N . ILE A 1 183 ? -7.871 -7.876 -5.745 1.00 97.00 183 ILE A N 1
ATOM 1358 C CA . ILE A 1 183 ? -8.057 -7.928 -4.294 1.00 97.00 183 ILE A CA 1
ATOM 1359 C C . ILE A 1 183 ? -8.818 -9.194 -3.924 1.00 97.00 183 ILE A C 1
ATOM 1361 O O . ILE A 1 183 ? -9.996 -9.343 -4.255 1.00 97.00 183 ILE A O 1
ATOM 1365 N N . GLU A 1 184 ? -8.201 -10.029 -3.098 1.00 98.25 184 GLU A N 1
ATOM 1366 C CA . GLU A 1 184 ? -8.881 -11.072 -2.344 1.00 98.25 184 GLU A CA 1
ATOM 1367 C C . GLU A 1 184 ? -8.977 -10.669 -0.872 1.00 98.25 184 GLU A C 1
ATOM 1369 O O . GLU A 1 184 ? -8.031 -10.183 -0.261 1.00 98.25 184 GLU A O 1
ATOM 1374 N N . ARG A 1 185 ? -10.150 -10.846 -0.266 1.00 98.25 185 ARG A N 1
ATOM 1375 C CA . ARG A 1 185 ? -10.381 -10.516 1.138 1.00 98.25 185 ARG A CA 1
ATOM 1376 C C . ARG A 1 185 ? -11.205 -11.584 1.821 1.00 98.25 185 ARG A C 1
ATOM 1378 O O . ARG A 1 185 ? -12.358 -11.822 1.458 1.00 98.25 185 ARG A O 1
ATOM 1385 N N . PHE A 1 186 ? -10.662 -12.116 2.903 1.00 98.38 186 PHE A N 1
ATOM 1386 C CA . PHE A 1 186 ? -11.348 -13.014 3.814 1.00 98.38 186 PHE A CA 1
ATOM 1387 C C . PHE A 1 186 ? -11.549 -12.339 5.172 1.00 98.38 186 PHE A C 1
ATOM 1389 O O . PHE A 1 186 ? -10.612 -11.792 5.738 1.00 98.38 186 PHE A O 1
ATOM 1396 N N . ASN A 1 187 ? -12.771 -12.369 5.704 1.00 97.88 187 ASN A N 1
ATOM 1397 C CA . ASN A 1 187 ? -13.101 -11.845 7.028 1.00 97.88 187 ASN A CA 1
ATOM 1398 C C . ASN A 1 187 ? -13.825 -12.910 7.842 1.00 97.88 187 ASN A C 1
ATOM 1400 O O . ASN A 1 187 ? -14.704 -13.594 7.315 1.00 97.88 187 ASN A O 1
ATOM 1404 N N . VAL A 1 188 ? -13.525 -12.982 9.132 1.00 98.06 188 VAL A N 1
ATOM 1405 C CA . VAL A 1 188 ? -14.257 -13.762 10.126 1.00 98.06 188 VAL A CA 1
ATOM 1406 C C . VAL A 1 188 ? -14.512 -12.886 11.340 1.00 98.06 188 VAL A C 1
ATOM 1408 O O . VAL A 1 188 ? -13.608 -12.241 11.862 1.00 98.06 188 VAL A O 1
ATOM 1411 N N . THR A 1 189 ? -15.748 -12.904 11.815 1.00 97.50 189 THR A N 1
ATOM 1412 C CA . THR A 1 189 ? -16.182 -12.215 13.022 1.00 97.50 189 THR A CA 1
ATOM 1413 C C . THR A 1 189 ? -16.923 -13.202 13.909 1.00 97.50 189 THR A C 1
ATOM 1415 O O . THR A 1 189 ? -17.833 -13.890 13.452 1.00 97.50 189 THR A O 1
ATOM 1418 N N . VAL A 1 190 ? -16.554 -13.257 15.183 1.00 97.88 190 VAL A N 1
ATOM 1419 C CA . VAL A 1 190 ? -17.273 -13.987 16.227 1.00 97.88 190 VAL A CA 1
ATOM 1420 C C . VAL A 1 190 ? -17.686 -12.988 17.293 1.00 97.88 190 VAL A C 1
ATOM 1422 O O . VAL A 1 190 ? -16.842 -12.294 17.852 1.00 97.88 190 VAL A O 1
ATOM 1425 N N . LEU A 1 191 ? -18.980 -12.930 17.575 1.00 97.56 191 LEU A N 1
ATOM 1426 C CA . LEU A 1 191 ? -19.571 -12.127 18.635 1.00 97.56 191 LEU A CA 1
ATOM 1427 C C . LEU A 1 191 ? -20.264 -13.078 19.601 1.00 97.56 191 LEU A C 1
ATOM 1429 O O . LEU A 1 191 ? -20.982 -13.982 19.174 1.00 97.56 191 LEU A O 1
ATOM 1433 N N . SER A 1 192 ? -20.070 -12.889 20.897 1.00 97.00 192 SER A N 1
ATOM 1434 C CA . SER A 1 192 ? -20.832 -13.629 21.895 1.00 97.00 192 SER A CA 1
ATOM 1435 C C . SER A 1 192 ? -21.182 -12.777 23.095 1.00 97.00 192 SER A C 1
ATOM 1437 O O . SER A 1 192 ? -20.419 -11.895 23.499 1.00 97.00 192 SER A O 1
ATOM 1439 N N . ASN A 1 193 ? -22.320 -13.101 23.690 1.00 96.25 193 ASN A N 1
ATOM 1440 C CA . ASN A 1 193 ? -22.847 -12.459 24.877 1.00 96.25 193 ASN A CA 1
ATOM 1441 C C . ASN A 1 193 ? -23.315 -13.548 25.847 1.00 96.25 193 ASN A C 1
ATOM 1443 O O . ASN A 1 193 ? -24.098 -14.404 25.441 1.00 96.25 193 ASN A O 1
ATOM 1447 N N . PHE A 1 194 ? -22.823 -13.567 27.083 1.00 96.50 194 PHE A N 1
ATOM 1448 C CA . PHE A 1 194 ? -23.143 -14.606 28.062 1.00 96.50 194 PHE A CA 1
ATOM 1449 C C . PHE A 1 194 ? -23.346 -14.025 29.457 1.00 96.50 194 PHE A C 1
ATOM 1451 O O . PHE A 1 194 ? -22.418 -13.493 30.063 1.00 96.50 194 PHE A O 1
ATOM 1458 N N . GLU A 1 195 ? -24.528 -14.240 30.021 1.00 96.88 195 GLU A N 1
ATOM 1459 C CA . GLU A 1 195 ? -24.819 -13.917 31.413 1.00 96.88 195 GLU A CA 1
ATOM 1460 C C . GLU A 1 195 ? -24.040 -14.871 32.330 1.00 96.88 195 GLU A C 1
ATOM 1462 O O . GLU A 1 195 ? -24.338 -16.067 32.429 1.00 96.88 195 GLU A O 1
ATOM 1467 N N . LEU A 1 196 ? -23.027 -14.352 33.025 1.00 95.06 196 LEU A N 1
ATOM 1468 C CA . LEU A 1 196 ? -22.263 -15.112 34.014 1.00 95.06 196 LEU A CA 1
ATOM 1469 C C . LEU A 1 196 ? -23.079 -15.254 35.306 1.00 95.06 196 LEU A C 1
ATOM 1471 O O . LEU A 1 196 ? -23.272 -16.364 35.814 1.00 95.06 196 LEU A O 1
ATOM 1475 N N . THR A 1 197 ? -23.663 -14.153 35.778 1.00 93.81 197 THR A N 1
ATOM 1476 C CA . THR A 1 197 ? -24.609 -14.077 36.911 1.00 93.81 197 THR A CA 1
ATOM 1477 C C . THR A 1 197 ? -25.869 -13.309 36.486 1.00 93.81 197 THR A C 1
ATOM 1479 O O . THR A 1 197 ? -26.047 -13.080 35.294 1.00 93.81 197 THR A O 1
ATOM 1482 N N . GLU A 1 198 ? -26.771 -12.975 37.414 1.00 89.25 198 GLU A N 1
ATOM 1483 C CA . GLU A 1 198 ? -27.929 -12.103 37.126 1.00 89.25 198 GLU A CA 1
ATOM 1484 C C . GLU A 1 198 ? -27.499 -10.650 36.849 1.00 89.25 198 GLU A C 1
ATOM 1486 O O . GLU A 1 198 ? -28.155 -9.955 36.082 1.00 89.25 198 GLU A O 1
ATOM 1491 N N . ASP A 1 199 ? -26.349 -10.237 37.396 1.00 90.81 199 ASP A N 1
ATOM 1492 C CA . ASP A 1 199 ? -25.859 -8.853 37.343 1.00 90.81 199 ASP A CA 1
ATOM 1493 C C . ASP A 1 199 ? -24.596 -8.679 36.483 1.00 90.81 199 ASP A C 1
ATOM 1495 O O . ASP A 1 199 ? -24.110 -7.564 36.323 1.00 90.81 199 ASP A O 1
ATOM 1499 N N . ILE A 1 200 ? -24.011 -9.772 35.971 1.00 95.69 200 ILE A N 1
ATOM 1500 C CA . ILE A 1 200 ? -22.743 -9.749 35.227 1.00 95.69 200 ILE A CA 1
ATOM 1501 C C . ILE A 1 200 ? -22.902 -10.458 33.890 1.00 95.69 200 ILE A C 1
ATOM 1503 O O . ILE A 1 200 ? -23.214 -11.651 33.833 1.00 95.69 200 ILE A O 1
ATOM 1507 N N . ASN A 1 201 ? -22.568 -9.743 32.823 1.00 97.00 201 ASN A N 1
ATOM 1508 C CA . ASN A 1 201 ? -22.558 -10.232 31.455 1.00 97.00 201 ASN A CA 1
ATOM 1509 C C . ASN A 1 201 ? -21.143 -10.191 30.864 1.00 97.00 201 ASN A C 1
ATOM 1511 O O . ASN A 1 201 ? -20.415 -9.216 31.037 1.00 97.00 201 ASN A O 1
ATOM 1515 N N . LEU A 1 202 ? -20.767 -11.248 30.150 1.00 97.38 202 LEU A N 1
ATOM 1516 C CA . LEU A 1 202 ? -19.533 -11.363 29.385 1.00 97.38 202 LEU A CA 1
ATOM 1517 C C . LEU A 1 202 ? -19.820 -11.090 27.908 1.00 97.38 202 LEU A C 1
ATOM 1519 O O . LEU A 1 202 ? -20.568 -11.825 27.265 1.00 97.38 202 LEU A O 1
ATOM 1523 N N . ARG A 1 203 ? -19.155 -10.081 27.347 1.00 97.06 203 ARG A N 1
ATOM 1524 C CA . ARG A 1 203 ? -19.036 -9.864 25.905 1.00 97.06 203 ARG A CA 1
ATOM 1525 C C . ARG A 1 203 ? -17.690 -10.356 25.401 1.00 97.06 203 ARG A C 1
ATOM 1527 O O . ARG A 1 203 ? -16.646 -10.106 26.002 1.00 97.06 203 ARG A O 1
ATOM 1534 N N . THR A 1 204 ? -17.708 -11.025 24.259 1.00 97.81 204 THR A N 1
ATOM 1535 C CA . THR A 1 204 ? -16.492 -11.368 23.522 1.00 97.81 204 THR A CA 1
ATOM 1536 C C . THR A 1 204 ? -16.677 -11.026 22.058 1.00 97.81 204 THR A C 1
ATOM 1538 O O . THR A 1 204 ? -17.723 -11.306 21.475 1.00 97.81 204 THR A O 1
ATOM 1541 N N . GLU A 1 205 ? -15.653 -10.419 21.479 1.00 97.44 205 GLU A N 1
ATOM 1542 C CA . GLU A 1 205 ? -15.602 -10.065 20.070 1.00 97.44 205 GLU A CA 1
ATOM 1543 C C . GLU A 1 205 ? -14.247 -10.481 19.504 1.00 97.44 205 GLU A C 1
ATOM 1545 O O . GLU A 1 205 ? -13.208 -10.128 20.053 1.00 97.44 205 GLU A O 1
ATOM 1550 N N . VAL A 1 206 ? -14.260 -11.257 18.423 1.00 98.06 206 VAL A N 1
ATOM 1551 C CA . VAL A 1 206 ? -13.054 -11.712 17.725 1.00 98.06 206 VAL A CA 1
ATOM 1552 C C . VAL A 1 206 ? -13.200 -11.406 16.250 1.00 98.06 206 VAL A C 1
ATOM 1554 O O . VAL A 1 206 ? -14.141 -11.889 15.620 1.00 98.06 206 VAL A O 1
ATOM 1557 N N . TRP A 1 207 ? -12.279 -10.630 15.693 1.00 96.81 207 TRP A N 1
ATOM 1558 C CA . TRP A 1 207 ? -12.194 -10.347 14.266 1.00 96.81 207 TRP A CA 1
ATOM 1559 C C . TRP A 1 207 ? -10.878 -10.879 13.714 1.00 96.81 207 TRP A C 1
ATOM 1561 O O . TRP A 1 207 ? -9.825 -10.705 14.328 1.00 96.81 207 TRP A O 1
ATOM 1571 N N . PHE A 1 208 ? -10.954 -11.491 12.541 1.00 98.19 208 PHE A N 1
ATOM 1572 C CA . PHE A 1 208 ? -9.813 -11.809 11.702 1.00 98.19 208 PHE A CA 1
ATOM 1573 C C . PHE A 1 208 ? -10.107 -11.345 10.281 1.00 98.19 208 PHE A C 1
ATOM 1575 O O . PHE A 1 208 ? -11.160 -11.672 9.732 1.00 98.19 208 PHE A O 1
ATOM 1582 N N . THR A 1 209 ? -9.170 -10.629 9.679 1.00 98.50 209 THR A N 1
ATOM 1583 C CA . THR A 1 209 ? -9.237 -10.235 8.277 1.00 98.50 209 THR A CA 1
ATOM 1584 C C . THR A 1 209 ? -7.896 -10.505 7.623 1.00 98.50 209 THR A C 1
ATOM 1586 O O . THR A 1 209 ? -6.883 -10.056 8.144 1.00 98.50 209 THR A O 1
ATOM 1589 N N . ARG A 1 210 ? -7.915 -11.171 6.468 1.00 98.56 210 ARG A N 1
ATOM 1590 C CA . ARG A 1 210 ? -6.799 -11.225 5.524 1.00 98.56 210 ARG A CA 1
ATOM 1591 C C . ARG A 1 210 ? -7.192 -10.509 4.243 1.00 98.56 210 ARG A C 1
ATOM 1593 O O . ARG A 1 210 ? -8.283 -10.753 3.720 1.00 98.56 210 ARG A O 1
ATOM 1600 N N . VAL A 1 211 ? -6.323 -9.635 3.759 1.00 98.44 211 VAL A N 1
ATOM 1601 C CA . VAL A 1 211 ? -6.437 -8.989 2.451 1.00 98.44 211 VAL A CA 1
ATOM 1602 C C . VAL A 1 211 ? -5.183 -9.310 1.659 1.00 98.44 211 VAL A C 1
ATOM 1604 O O . VAL A 1 211 ? -4.094 -8.990 2.114 1.00 98.44 211 VAL A O 1
ATOM 1607 N N . ASP A 1 212 ? -5.343 -9.898 0.486 1.00 98.19 212 ASP A N 1
ATOM 1608 C CA . ASP A 1 212 ? -4.288 -10.081 -0.500 1.00 98.19 212 ASP A CA 1
ATOM 1609 C C . ASP A 1 212 ? -4.567 -9.115 -1.653 1.00 98.19 212 ASP A C 1
ATOM 1611 O O . ASP A 1 212 ? -5.645 -9.134 -2.245 1.00 98.19 212 ASP A O 1
ATOM 1615 N N . GLY A 1 213 ? -3.626 -8.221 -1.937 1.00 97.12 213 GLY A N 1
ATOM 1616 C CA . GLY A 1 213 ? -3.708 -7.245 -3.014 1.00 97.12 213 GLY A CA 1
ATOM 1617 C C . GLY A 1 213 ? -2.587 -7.461 -4.018 1.00 97.12 213 GLY A C 1
ATOM 1618 O O . GLY A 1 213 ? -1.429 -7.589 -3.628 1.00 97.12 213 GLY A O 1
ATOM 1619 N N . THR A 1 214 ? -2.913 -7.476 -5.307 1.00 95.25 214 THR A N 1
ATOM 1620 C CA . THR A 1 214 ? -1.934 -7.579 -6.394 1.00 95.25 214 THR A CA 1
ATOM 1621 C C . THR A 1 214 ? -2.160 -6.470 -7.408 1.00 95.25 214 THR A C 1
ATOM 1623 O O . THR A 1 214 ? -3.262 -6.273 -7.923 1.00 95.25 214 THR A O 1
ATOM 1626 N N . GLN A 1 215 ? -1.100 -5.737 -7.727 1.00 91.56 215 GLN A N 1
ATOM 1627 C CA . GLN A 1 215 ? -1.146 -4.738 -8.780 1.00 91.56 215 GLN A CA 1
ATOM 1628 C C . GLN A 1 215 ? -1.015 -5.432 -10.150 1.00 91.56 215 GLN A C 1
ATOM 1630 O O . GLN A 1 215 ? 0.011 -6.066 -10.403 1.00 91.56 215 GLN A O 1
ATOM 1635 N N . PRO A 1 216 ? -2.008 -5.322 -11.058 1.00 88.06 216 PRO A N 1
ATOM 1636 C CA . PRO A 1 216 ? -2.012 -6.066 -12.324 1.00 88.06 216 PRO A CA 1
ATOM 1637 C C . PRO A 1 216 ? -0.944 -5.590 -13.315 1.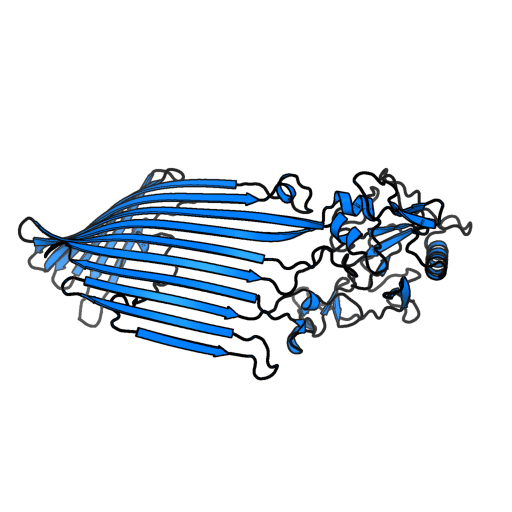00 88.06 216 PRO A C 1
ATOM 1639 O O . PRO A 1 216 ? -0.629 -6.286 -14.278 1.00 88.06 216 PRO A O 1
ATOM 1642 N N . VAL A 1 217 ? -0.415 -4.383 -13.114 1.00 85.81 217 VAL A N 1
ATOM 1643 C CA . VAL A 1 217 ? 0.714 -3.844 -13.868 1.00 85.81 217 VAL A CA 1
ATOM 1644 C C . VAL A 1 217 ? 1.483 -2.861 -13.003 1.00 85.81 217 VAL A C 1
ATOM 1646 O O . VAL A 1 217 ? 0.866 -2.045 -12.321 1.00 85.81 217 VAL A O 1
ATOM 1649 N N . ASN A 1 218 ? 2.810 -2.914 -13.035 1.00 81.62 218 ASN A N 1
ATOM 1650 C CA . ASN A 1 218 ? 3.653 -1.973 -12.312 1.00 81.62 218 ASN A CA 1
ATOM 1651 C C . ASN A 1 218 ? 4.379 -1.013 -13.254 1.00 81.62 218 ASN A C 1
ATOM 1653 O O . ASN A 1 218 ? 4.627 -1.315 -14.425 1.00 81.62 218 ASN A O 1
ATOM 1657 N N . GLN A 1 219 ? 4.740 0.147 -12.717 1.00 78.19 219 GLN A N 1
ATOM 1658 C CA . GLN A 1 219 ? 5.654 1.049 -13.381 1.00 78.19 219 GLN A CA 1
ATOM 1659 C C . GLN A 1 219 ? 7.064 0.453 -13.357 1.00 78.19 219 GLN A C 1
ATOM 1661 O O . GLN A 1 219 ? 7.609 0.128 -12.309 1.00 78.19 219 GLN A O 1
ATOM 1666 N N . VAL A 1 220 ? 7.643 0.306 -14.543 1.00 79.56 220 VAL A N 1
ATOM 1667 C CA . VAL A 1 220 ? 8.997 -0.222 -14.736 1.00 79.56 220 VAL A CA 1
ATOM 1668 C C . VAL A 1 220 ? 10.063 0.792 -14.317 1.00 79.56 220 VAL A C 1
ATOM 1670 O O . VAL A 1 220 ? 9.774 1.977 -14.146 1.00 79.56 220 VAL A O 1
ATOM 1673 N N . PHE A 1 221 ? 11.318 0.356 -14.203 1.00 81.06 221 PHE A N 1
ATOM 1674 C CA . PHE A 1 221 ? 12.429 1.287 -14.005 1.00 81.06 221 PHE A CA 1
ATOM 1675 C C . PHE A 1 221 ? 12.763 2.040 -15.301 1.00 81.06 221 PHE A C 1
ATOM 1677 O O . PHE A 1 221 ? 12.824 1.458 -16.390 1.00 81.06 221 PHE A O 1
ATOM 1684 N N . TYR A 1 222 ? 13.000 3.347 -15.161 1.00 79.94 222 TYR A N 1
ATOM 1685 C CA . TYR A 1 222 ? 13.346 4.249 -16.258 1.00 79.94 222 TYR A CA 1
ATOM 1686 C C . TYR A 1 222 ? 14.770 4.768 -16.123 1.00 79.94 222 TYR A C 1
ATOM 1688 O O . TYR A 1 222 ? 15.260 5.038 -15.019 1.00 79.94 222 TYR A O 1
ATOM 1696 N N . ASN A 1 223 ? 15.381 4.970 -17.285 1.00 80.12 223 ASN A N 1
ATOM 1697 C CA . ASN A 1 223 ? 16.635 5.675 -17.445 1.00 80.12 223 ASN A CA 1
ATOM 1698 C C . ASN A 1 223 ? 16.424 6.741 -18.523 1.00 80.12 223 ASN A C 1
ATOM 1700 O O . ASN A 1 223 ? 16.199 6.433 -19.691 1.00 80.12 223 ASN A O 1
ATOM 1704 N N . SER A 1 224 ? 16.404 8.004 -18.107 1.00 76.31 224 SER A N 1
ATOM 1705 C CA . SER A 1 224 ? 15.924 9.116 -18.922 1.00 76.31 224 SER A CA 1
ATOM 1706 C C . SER A 1 224 ? 16.777 10.360 -18.726 1.00 76.31 224 SER A C 1
ATOM 1708 O O . SER A 1 224 ? 17.166 10.654 -17.592 1.00 76.31 224 SER A O 1
ATOM 1710 N N . PRO A 1 225 ? 16.973 11.182 -19.772 1.00 67.88 225 PRO A N 1
ATOM 1711 C CA . PRO A 1 225 ? 17.470 12.542 -19.580 1.00 67.88 225 PRO A CA 1
ATOM 1712 C C . PRO A 1 225 ? 16.540 13.412 -18.708 1.00 67.88 225 PRO A C 1
ATOM 1714 O O . PRO A 1 225 ? 16.969 14.460 -18.233 1.00 67.88 225 PRO A O 1
ATOM 1717 N N . ALA A 1 226 ? 15.282 13.016 -18.470 1.00 68.94 226 ALA A N 1
ATOM 1718 C CA . ALA A 1 226 ? 14.354 13.763 -17.618 1.00 68.94 226 ALA A CA 1
ATOM 1719 C C . ALA A 1 226 ? 14.587 13.574 -16.107 1.00 68.94 226 ALA A C 1
ATOM 1721 O O . ALA A 1 226 ? 14.241 14.463 -15.329 1.00 68.94 226 ALA A O 1
ATOM 1722 N N . PHE A 1 227 ? 15.162 12.443 -15.678 1.00 68.75 227 PHE A N 1
ATOM 1723 C CA . PHE A 1 227 ? 15.295 12.085 -14.255 1.00 68.75 227 PHE A CA 1
ATOM 1724 C C . PHE A 1 227 ? 16.693 12.330 -13.678 1.00 68.75 227 PHE A C 1
ATOM 1726 O O . PHE A 1 227 ? 16.902 12.168 -12.477 1.00 68.75 227 PHE A O 1
ATOM 1733 N N . GLY A 1 228 ? 17.651 12.739 -14.507 1.00 57.75 228 GLY A N 1
ATOM 1734 C CA . GLY A 1 228 ? 19.019 12.996 -14.086 1.00 57.75 228 GLY A CA 1
ATOM 1735 C C . GLY A 1 228 ? 19.779 13.801 -15.129 1.00 57.75 228 GLY A C 1
ATOM 1736 O O . GLY A 1 228 ? 19.615 13.598 -16.330 1.00 57.75 228 GLY A O 1
ATOM 1737 N N . GLY A 1 229 ? 20.608 14.728 -14.643 1.00 52.06 229 GLY A N 1
ATOM 1738 C CA . GLY A 1 229 ? 21.598 15.445 -15.438 1.00 52.06 229 GLY A CA 1
ATOM 1739 C C . GLY A 1 229 ? 22.430 14.476 -16.291 1.00 52.06 229 GLY A C 1
ATOM 1740 O O . GLY A 1 229 ? 22.973 13.552 -15.704 1.00 52.06 229 GLY A O 1
ATOM 1741 N N . LEU A 1 230 ? 22.648 14.692 -17.600 1.00 51.00 230 LEU A N 1
ATOM 1742 C CA . LEU A 1 230 ? 23.965 14.390 -18.150 1.00 51.00 230 LEU A CA 1
ATOM 1743 C C . LEU A 1 230 ? 24.904 15.200 -17.262 1.00 51.00 230 LEU A C 1
ATOM 1745 O O . LEU A 1 230 ? 24.733 16.426 -17.183 1.00 51.00 230 LEU A O 1
ATOM 1749 N N . PRO A 1 231 ? 25.794 14.556 -16.506 1.00 43.25 231 PRO A N 1
ATOM 1750 C CA . PRO A 1 231 ? 26.731 15.302 -15.708 1.00 43.25 231 PRO A CA 1
ATOM 1751 C C . PRO A 1 231 ? 27.472 16.206 -16.687 1.00 43.25 231 PRO A C 1
ATOM 1753 O O . PRO A 1 231 ? 28.086 15.743 -17.650 1.00 43.25 231 PRO A O 1
ATOM 1756 N N . GLY A 1 232 ? 27.392 17.522 -16.471 1.00 46.62 232 GLY A N 1
ATOM 1757 C CA . GLY A 1 232 ? 28.521 18.337 -16.873 1.00 46.62 232 GLY A CA 1
ATOM 1758 C C . GLY A 1 232 ? 29.725 17.637 -16.251 1.00 46.62 232 GLY A C 1
ATOM 1759 O O . GLY A 1 232 ? 29.739 17.477 -15.038 1.00 46.62 232 GLY A O 1
ATOM 1760 N N . ASN A 1 233 ? 30.595 17.088 -17.098 1.00 45.59 233 ASN A N 1
ATOM 1761 C CA . ASN A 1 233 ? 31.932 16.570 -16.807 1.00 45.59 233 ASN A CA 1
ATOM 1762 C C . ASN A 1 233 ? 32.164 15.553 -15.663 1.00 45.59 233 ASN A C 1
ATOM 1764 O O . ASN A 1 233 ? 33.197 15.644 -15.006 1.00 45.59 233 ASN A O 1
ATOM 1768 N N . SER A 1 234 ? 31.318 14.544 -15.433 1.00 38.03 234 SER A N 1
ATOM 1769 C CA . SER A 1 234 ? 31.700 13.387 -14.580 1.00 38.03 234 SER A CA 1
ATOM 1770 C C . SER A 1 234 ? 30.847 12.159 -14.885 1.00 38.03 234 SER A C 1
ATOM 1772 O O . SER A 1 234 ? 29.678 12.164 -14.538 1.00 38.03 234 SER A O 1
ATOM 1774 N N . TYR A 1 235 ? 31.377 11.127 -15.530 1.00 50.50 235 TYR A N 1
ATOM 1775 C CA . TYR A 1 235 ? 30.592 9.981 -15.997 1.00 50.50 235 TYR A CA 1
ATOM 1776 C C . TYR A 1 235 ? 29.837 9.132 -14.963 1.00 50.50 235 TYR A C 1
ATOM 1778 O O . TYR A 1 235 ? 29.915 9.320 -13.752 1.00 50.50 235 TYR A O 1
ATOM 1786 N N . GLY A 1 236 ? 29.184 8.097 -15.497 1.00 44.31 236 GLY A N 1
ATOM 1787 C CA . GLY A 1 236 ? 28.553 6.998 -14.786 1.00 44.31 236 GLY A CA 1
ATOM 1788 C C . GLY A 1 236 ? 27.054 7.095 -14.972 1.00 44.31 236 GLY A C 1
ATOM 1789 O O . GLY A 1 236 ? 26.501 8.192 -14.996 1.00 44.31 236 GLY A O 1
ATOM 1790 N N . ASN A 1 237 ? 26.371 5.969 -15.140 1.00 48.12 237 ASN A N 1
ATOM 1791 C CA . ASN A 1 237 ? 24.920 5.958 -15.061 1.00 48.12 237 ASN A CA 1
ATOM 1792 C C . ASN A 1 237 ? 24.503 6.599 -13.724 1.00 48.12 237 ASN A C 1
ATOM 1794 O O . ASN A 1 237 ? 24.647 6.002 -12.660 1.00 48.12 237 ASN A O 1
ATOM 1798 N N . VAL A 1 238 ? 24.065 7.857 -13.755 1.00 53.47 238 VAL A N 1
ATOM 1799 C CA . VAL A 1 238 ? 23.692 8.610 -12.554 1.00 53.47 238 VAL A CA 1
ATOM 1800 C C . VAL A 1 238 ? 22.297 8.170 -12.141 1.00 53.47 238 VAL A C 1
ATOM 1802 O O . VAL A 1 238 ? 21.309 8.868 -12.366 1.00 53.47 238 VAL A O 1
ATOM 1805 N N . GLY A 1 239 ? 22.211 6.952 -11.605 1.00 69.56 239 GLY A N 1
ATOM 1806 C CA . GLY A 1 239 ? 20.971 6.310 -11.187 1.00 69.56 239 GLY A CA 1
ATOM 1807 C C . GLY A 1 239 ? 19.969 6.194 -12.335 1.00 69.56 239 GLY A C 1
ATOM 1808 O O . GLY A 1 239 ? 20.001 5.238 -13.105 1.00 69.56 239 GLY A O 1
ATOM 1809 N N . SER A 1 240 ? 19.072 7.174 -12.436 1.00 76.50 240 SER A N 1
ATOM 1810 C CA . SER A 1 240 ? 17.953 7.224 -13.386 1.00 76.50 240 SER A CA 1
ATOM 1811 C C . SER A 1 240 ? 18.238 8.033 -14.667 1.00 76.50 240 SER A C 1
ATOM 1813 O O . SER A 1 240 ? 17.303 8.294 -15.421 1.00 76.50 240 SER A O 1
ATOM 1815 N N . GLY A 1 241 ? 19.485 8.455 -14.920 1.00 76.94 241 GLY A N 1
ATOM 1816 C CA . GLY A 1 241 ? 19.899 9.146 -16.157 1.00 76.94 241 GLY A CA 1
ATOM 1817 C C . GLY A 1 241 ? 19.869 8.251 -17.411 1.00 76.94 241 GLY A C 1
ATOM 1818 O O . GLY A 1 241 ? 19.614 7.055 -17.296 1.00 76.94 241 GLY A O 1
ATOM 1819 N N . PRO A 1 242 ? 20.108 8.779 -18.626 1.00 77.19 242 PRO A N 1
ATOM 1820 C CA . PRO A 1 242 ? 20.107 7.964 -19.842 1.00 77.19 242 PRO A CA 1
ATOM 1821 C C . PRO A 1 242 ? 21.304 6.997 -19.888 1.00 77.19 242 PRO A C 1
ATOM 1823 O O . PRO A 1 242 ? 22.380 7.292 -19.371 1.00 77.19 242 PRO A O 1
ATOM 1826 N N . ILE A 1 243 ? 21.124 5.846 -20.537 1.00 82.00 243 ILE A N 1
ATOM 1827 C CA . ILE A 1 243 ? 22.086 4.731 -20.551 1.00 82.00 243 ILE A CA 1
ATOM 1828 C C . ILE A 1 243 ? 23.166 4.978 -21.615 1.00 82.00 243 ILE A C 1
ATOM 1830 O O . ILE A 1 243 ? 22.797 5.197 -22.770 1.00 82.00 243 ILE A O 1
ATOM 1834 N N . PRO A 1 244 ? 24.470 4.906 -21.301 1.00 80.81 244 PRO A N 1
ATOM 1835 C CA . PRO A 1 244 ? 25.518 4.969 -22.317 1.00 80.81 244 PRO A CA 1
ATOM 1836 C C . PRO A 1 244 ? 25.577 3.668 -23.132 1.00 80.81 244 PRO A C 1
ATOM 1838 O O . PRO A 1 244 ? 25.548 2.571 -22.576 1.00 80.81 244 PRO A O 1
ATOM 1841 N N . VAL A 1 245 ? 25.688 3.784 -24.455 1.00 85.06 245 VAL A N 1
ATOM 1842 C CA . VAL A 1 245 ? 25.851 2.658 -25.382 1.00 85.06 245 VAL A CA 1
ATOM 1843 C C . VAL A 1 245 ? 27.042 2.938 -26.295 1.00 85.06 245 VAL A C 1
ATOM 1845 O O . VAL A 1 245 ? 27.004 3.844 -27.130 1.00 85.06 245 VAL A O 1
ATOM 1848 N N . LEU A 1 246 ? 28.109 2.154 -26.130 1.00 87.62 246 LEU A N 1
ATOM 1849 C CA . LEU A 1 246 ? 29.299 2.232 -26.978 1.00 87.62 246 LEU A CA 1
ATOM 1850 C C . LEU A 1 246 ? 28.978 1.830 -28.419 1.00 87.62 246 LEU A C 1
ATOM 1852 O O . LEU A 1 246 ? 28.153 0.944 -28.659 1.00 87.62 246 LEU A O 1
ATOM 1856 N N . ILE A 1 247 ? 29.647 2.454 -29.390 1.00 86.38 247 ILE A N 1
ATOM 1857 C CA . ILE A 1 247 ? 29.409 2.162 -30.809 1.00 86.38 247 ILE A CA 1
ATOM 1858 C C . ILE A 1 247 ? 29.787 0.719 -31.174 1.00 86.38 247 ILE A C 1
ATOM 1860 O O . ILE A 1 247 ? 29.178 0.102 -32.046 1.00 86.38 247 ILE A O 1
ATOM 1864 N N . ASP A 1 248 ? 30.757 0.138 -30.476 1.00 89.44 248 ASP A N 1
ATOM 1865 C CA . ASP A 1 248 ? 31.200 -1.242 -30.643 1.00 89.44 248 ASP A CA 1
ATOM 1866 C C . ASP A 1 248 ? 30.389 -2.253 -29.815 1.00 89.44 248 ASP A C 1
ATOM 1868 O O . ASP A 1 248 ? 30.677 -3.449 -29.886 1.00 89.44 248 ASP A O 1
ATOM 1872 N N . ASN A 1 249 ? 29.332 -1.819 -29.111 1.00 91.81 249 ASN A N 1
ATOM 1873 C CA . ASN A 1 249 ? 28.472 -2.708 -28.330 1.00 91.81 249 ASN A CA 1
ATOM 1874 C C . ASN A 1 249 ? 27.990 -3.888 -29.204 1.00 91.81 249 ASN A C 1
ATOM 1876 O O . ASN A 1 249 ? 27.451 -3.667 -30.300 1.00 91.81 249 ASN A O 1
ATOM 1880 N N . PRO A 1 250 ? 28.181 -5.147 -28.768 1.00 92.94 250 PRO A N 1
ATOM 1881 C CA . PRO A 1 250 ? 27.928 -6.316 -29.608 1.00 92.94 250 PRO A CA 1
ATOM 1882 C C . PRO A 1 250 ? 26.448 -6.600 -29.869 1.00 92.94 250 PRO A C 1
ATOM 1884 O O . PRO A 1 250 ? 26.142 -7.340 -30.802 1.00 92.94 250 PRO A O 1
ATOM 1887 N N . PHE A 1 251 ? 25.534 -5.995 -29.108 1.00 91.31 251 PHE A N 1
ATOM 1888 C CA . PHE A 1 251 ? 24.097 -6.056 -29.385 1.00 91.31 251 PHE A CA 1
ATOM 1889 C C . PHE A 1 251 ? 23.674 -5.133 -30.541 1.00 91.31 251 PHE A C 1
ATOM 1891 O O . PHE A 1 251 ? 22.591 -5.298 -31.101 1.00 91.31 251 PHE A O 1
ATOM 1898 N N . LEU A 1 252 ? 24.531 -4.197 -30.972 1.00 90.06 252 LEU A N 1
ATOM 1899 C CA . LEU A 1 252 ? 24.276 -3.414 -32.181 1.00 90.06 252 LEU A CA 1
ATOM 1900 C C . LEU A 1 252 ? 24.486 -4.269 -33.432 1.00 90.06 252 LEU A C 1
ATOM 1902 O O . LEU A 1 252 ? 25.580 -4.785 -33.694 1.00 90.06 252 LEU A O 1
ATOM 1906 N N . LEU A 1 253 ? 23.446 -4.340 -34.265 1.00 90.81 253 LEU A N 1
ATOM 1907 C CA . LEU A 1 253 ? 23.554 -4.908 -35.604 1.00 90.81 253 LEU A CA 1
ATOM 1908 C C . LEU A 1 253 ? 24.593 -4.127 -36.428 1.00 90.81 253 LEU A C 1
ATOM 1910 O O . LEU A 1 253 ? 24.612 -2.899 -36.347 1.00 90.81 253 LEU A O 1
ATOM 1914 N N . PRO A 1 254 ? 25.400 -4.782 -37.287 1.00 91.50 254 PRO A N 1
ATOM 1915 C CA . PRO A 1 254 ? 26.427 -4.097 -38.075 1.00 91.50 254 PRO A CA 1
ATOM 1916 C C . PRO A 1 254 ? 25.899 -2.909 -38.890 1.00 91.50 254 PRO A C 1
ATOM 1918 O O . PRO A 1 254 ? 26.465 -1.826 -38.831 1.00 91.50 254 PRO A O 1
ATOM 1921 N N . ALA A 1 255 ? 24.760 -3.073 -39.572 1.00 86.81 255 ALA A N 1
ATOM 1922 C CA . ALA A 1 255 ? 24.151 -1.992 -40.351 1.00 86.81 255 ALA A CA 1
ATOM 1923 C C . ALA A 1 255 ? 23.673 -0.820 -39.472 1.00 86.81 255 ALA A C 1
ATOM 1925 O O . ALA A 1 255 ? 23.797 0.338 -39.865 1.00 86.81 255 ALA A O 1
ATOM 1926 N N . THR A 1 256 ? 23.149 -1.118 -38.279 1.00 86.12 256 THR A N 1
ATOM 1927 C CA . THR A 1 256 ? 22.746 -0.106 -37.296 1.00 86.12 256 THR A CA 1
ATOM 1928 C C . THR A 1 256 ? 23.967 0.639 -36.759 1.00 86.12 256 THR A C 1
ATOM 1930 O O . THR A 1 256 ? 23.966 1.866 -36.725 1.00 86.12 256 THR A O 1
ATOM 1933 N N . ARG A 1 257 ? 25.034 -0.089 -36.409 1.00 87.50 257 ARG A N 1
ATOM 1934 C CA . ARG A 1 257 ? 26.315 0.478 -35.972 1.00 87.50 257 ARG A CA 1
ATOM 1935 C C . ARG A 1 257 ? 26.886 1.437 -37.014 1.00 87.50 257 ARG A C 1
ATOM 1937 O O . ARG A 1 257 ? 27.210 2.566 -36.666 1.00 87.50 257 ARG A O 1
ATOM 1944 N N . ASP A 1 258 ? 26.956 1.019 -38.276 1.00 84.31 258 ASP A N 1
ATOM 1945 C CA . ASP A 1 258 ? 27.500 1.840 -39.363 1.00 84.31 258 ASP A CA 1
ATOM 1946 C C . ASP A 1 258 ? 26.686 3.131 -39.563 1.00 84.31 258 ASP A C 1
ATOM 1948 O O . ASP A 1 258 ? 27.250 4.213 -39.755 1.00 84.31 258 ASP A O 1
ATOM 1952 N N . ALA A 1 259 ? 25.354 3.037 -39.476 1.00 79.75 259 ALA A N 1
ATOM 1953 C CA . ALA A 1 259 ? 24.462 4.188 -39.591 1.00 79.75 259 ALA A CA 1
ATOM 1954 C C . ALA A 1 259 ? 24.643 5.187 -38.433 1.00 79.75 259 ALA A C 1
ATOM 1956 O O . ALA A 1 259 ? 24.747 6.389 -38.677 1.00 79.75 259 ALA A O 1
ATOM 1957 N N . ILE A 1 260 ? 24.725 4.699 -37.190 1.00 78.94 260 ILE A N 1
ATOM 1958 C CA . ILE A 1 260 ? 24.965 5.527 -35.996 1.00 78.94 260 ILE A CA 1
ATOM 1959 C C . ILE A 1 260 ? 26.361 6.152 -36.052 1.00 78.94 260 ILE A C 1
ATOM 1961 O O . ILE A 1 260 ? 26.497 7.344 -35.799 1.00 78.94 260 ILE A O 1
ATOM 1965 N N . GLY A 1 261 ? 27.385 5.382 -36.427 1.00 77.00 261 GLY A N 1
ATOM 1966 C CA . GLY A 1 261 ? 28.761 5.867 -36.542 1.00 77.00 261 GLY A CA 1
ATOM 1967 C C . GLY A 1 261 ? 28.893 6.984 -37.576 1.00 77.00 261 GLY A C 1
ATOM 1968 O O . GLY A 1 261 ? 29.479 8.019 -37.284 1.00 77.00 261 GLY A O 1
ATOM 1969 N N . THR A 1 262 ? 28.257 6.826 -38.743 1.00 75.69 262 THR A N 1
ATOM 1970 C CA . THR A 1 262 ? 28.203 7.883 -39.771 1.00 75.69 262 THR A CA 1
ATOM 1971 C C . THR A 1 262 ? 27.507 9.143 -39.249 1.00 75.69 262 THR A C 1
ATOM 1973 O O . THR A 1 262 ? 27.923 10.257 -39.555 1.00 75.69 262 THR A O 1
ATOM 1976 N N . ALA A 1 263 ? 26.436 8.990 -38.464 1.00 72.81 263 ALA A N 1
ATOM 1977 C CA . ALA A 1 263 ? 25.732 10.128 -37.879 1.00 72.81 263 ALA A CA 1
ATOM 1978 C C . ALA A 1 263 ? 26.575 10.845 -36.811 1.00 72.81 263 ALA A C 1
ATOM 1980 O O . ALA A 1 263 ? 26.582 12.072 -36.775 1.00 72.81 263 ALA A O 1
ATOM 1981 N N . LEU A 1 264 ? 27.299 10.096 -35.975 1.00 73.44 264 LEU A N 1
ATOM 1982 C CA . LEU A 1 264 ? 28.213 10.643 -34.970 1.00 73.44 264 LEU A CA 1
ATOM 1983 C C . LEU A 1 264 ? 29.345 11.444 -35.614 1.00 73.44 264 LEU A C 1
ATOM 1985 O O . LEU A 1 264 ? 29.606 12.552 -35.165 1.00 73.44 264 LEU A O 1
ATOM 1989 N N . ASP A 1 265 ? 29.942 10.930 -36.688 1.00 68.88 265 ASP A N 1
ATOM 1990 C CA . ASP A 1 265 ? 31.004 11.604 -37.446 1.00 68.88 265 ASP A CA 1
ATOM 1991 C C . ASP A 1 265 ? 30.548 12.983 -37.959 1.00 68.88 265 ASP A C 1
ATOM 1993 O O . ASP A 1 265 ? 31.202 13.999 -37.761 1.00 68.88 265 ASP A O 1
ATOM 1997 N N . VAL A 1 266 ? 29.328 13.072 -38.499 1.00 66.56 266 VAL A N 1
ATOM 1998 C CA . VAL A 1 266 ? 28.756 14.349 -38.968 1.00 66.56 266 VAL A CA 1
ATOM 1999 C C . VAL A 1 266 ? 28.518 15.358 -37.832 1.00 66.56 266 VAL A C 1
ATOM 2001 O O . VAL A 1 266 ? 28.530 16.567 -38.076 1.00 66.56 266 VAL A O 1
ATOM 2004 N N . VAL A 1 267 ? 28.240 14.892 -36.612 1.00 63.19 267 VAL A N 1
ATOM 2005 C CA . VAL A 1 267 ? 27.827 15.746 -35.482 1.00 63.19 267 VAL A CA 1
ATOM 2006 C C . VAL A 1 267 ? 29.000 16.098 -34.552 1.00 63.19 267 VAL A C 1
ATOM 2008 O O . VAL A 1 267 ? 28.979 17.172 -33.946 1.00 63.19 267 VAL A O 1
ATOM 2011 N N . HIS A 1 268 ? 30.004 15.224 -34.439 1.00 66.81 268 HIS A N 1
ATOM 2012 C CA . HIS A 1 268 ? 31.063 15.262 -33.423 1.00 66.81 268 HIS A CA 1
ATOM 2013 C C . HIS A 1 268 ? 32.484 15.185 -33.980 1.00 66.81 268 HIS A C 1
ATOM 2015 O O . HIS A 1 268 ? 33.396 14.943 -33.211 1.00 66.81 268 HIS A O 1
ATOM 2021 N N . ASP A 1 269 ? 32.699 15.399 -35.274 1.00 70.19 269 ASP A N 1
ATOM 2022 C CA . ASP A 1 269 ? 34.040 15.631 -35.821 1.00 70.19 269 ASP A CA 1
ATOM 2023 C C . ASP A 1 269 ? 34.410 17.123 -35.664 1.00 70.19 269 ASP A C 1
ATOM 2025 O O . ASP A 1 269 ? 34.178 17.948 -36.558 1.00 70.19 269 ASP A O 1
ATOM 2029 N N . PHE A 1 270 ? 34.883 17.527 -34.475 1.00 69.50 270 PHE A N 1
ATOM 2030 C CA . PHE A 1 270 ? 35.191 18.937 -34.200 1.00 69.50 270 PHE A CA 1
ATOM 2031 C C . PHE A 1 270 ? 36.494 19.407 -34.861 1.00 69.50 270 PHE A C 1
ATOM 2033 O O . PHE A 1 270 ? 36.661 20.619 -35.064 1.00 69.50 270 PHE A O 1
ATOM 2040 N N . ASP A 1 271 ? 37.416 18.495 -35.177 1.00 71.56 271 ASP A N 1
ATOM 2041 C CA . ASP A 1 271 ? 38.708 18.812 -35.792 1.00 71.56 271 ASP A CA 1
ATOM 2042 C C . ASP A 1 271 ? 38.749 18.603 -37.321 1.00 71.56 271 ASP A C 1
ATOM 2044 O O . ASP A 1 271 ? 39.654 19.124 -37.989 1.00 71.56 271 ASP A O 1
ATOM 2048 N N . GLY A 1 272 ? 37.700 18.008 -37.892 1.00 74.81 272 GLY A N 1
ATOM 2049 C CA . GLY A 1 272 ? 37.459 17.867 -39.324 1.00 74.81 272 GLY A CA 1
ATOM 2050 C C . GLY A 1 272 ? 38.249 16.729 -39.969 1.00 74.81 272 GLY A C 1
ATOM 2051 O O . GLY A 1 272 ? 38.566 16.828 -41.165 1.00 74.81 272 GLY A O 1
ATOM 2052 N N . ASP A 1 273 ? 38.650 15.718 -39.196 1.00 76.56 273 ASP A N 1
ATOM 2053 C CA . ASP A 1 273 ? 39.484 14.606 -39.651 1.00 76.56 273 ASP A CA 1
ATOM 2054 C C . ASP A 1 273 ? 38.688 13.396 -40.189 1.00 76.56 273 ASP A C 1
ATOM 2056 O O . ASP A 1 273 ? 39.275 12.503 -40.817 1.00 76.56 273 ASP A O 1
ATOM 2060 N N . GLY A 1 274 ? 37.357 13.425 -40.065 1.00 70.00 274 GLY A N 1
ATOM 2061 C CA . GLY A 1 274 ? 36.445 12.351 -40.457 1.00 70.00 274 GLY A CA 1
ATOM 2062 C C . GLY A 1 274 ? 36.426 11.170 -39.484 1.00 70.00 274 GLY A C 1
ATOM 2063 O O . GLY A 1 274 ? 36.168 10.035 -39.909 1.00 70.00 274 GLY A O 1
ATOM 2064 N N . ILE A 1 275 ? 36.783 11.406 -38.220 1.00 68.94 275 ILE A N 1
ATOM 2065 C CA . ILE A 1 275 ? 36.631 10.491 -37.095 1.00 68.94 275 ILE A CA 1
ATOM 2066 C C . ILE A 1 275 ? 35.791 11.198 -36.024 1.00 68.94 275 ILE A C 1
ATOM 2068 O O . ILE A 1 275 ? 36.117 12.284 -35.562 1.00 68.94 275 ILE A O 1
ATOM 2072 N N . ALA A 1 276 ? 34.724 10.543 -35.563 1.00 70.56 276 ALA A N 1
ATOM 2073 C CA . ALA A 1 276 ? 33.929 11.066 -34.457 1.00 70.56 276 ALA A CA 1
ATOM 2074 C C . ALA A 1 276 ? 34.781 11.214 -33.183 1.00 70.56 276 ALA A C 1
ATOM 2076 O O . ALA A 1 276 ? 35.388 10.236 -32.727 1.00 70.56 276 ALA A O 1
ATOM 2077 N N . ASP A 1 277 ? 34.762 12.402 -32.573 1.00 76.38 277 ASP A N 1
ATOM 2078 C CA . ASP A 1 277 ? 35.393 12.630 -31.277 1.00 76.38 277 ASP A CA 1
ATOM 2079 C C . ASP A 1 277 ? 34.768 11.729 -30.193 1.00 76.38 277 ASP A C 1
ATOM 2081 O O . ASP A 1 277 ? 33.577 11.393 -30.262 1.00 76.38 277 ASP A O 1
ATOM 2085 N N . PRO A 1 278 ? 35.534 11.343 -29.154 1.00 77.62 278 PRO A N 1
ATOM 2086 C CA . PRO A 1 278 ? 34.987 10.641 -28.005 1.00 77.62 278 PRO A CA 1
ATOM 2087 C C . PRO A 1 278 ? 33.796 11.383 -27.387 1.00 77.62 278 PRO A C 1
ATOM 2089 O O . PRO A 1 278 ? 33.858 12.573 -27.075 1.00 77.62 278 PRO A O 1
ATOM 2092 N N . THR A 1 279 ? 32.704 10.658 -27.171 1.00 74.94 279 THR A N 1
ATOM 2093 C CA . THR A 1 279 ? 31.460 11.172 -26.581 1.00 74.94 279 THR A CA 1
ATOM 2094 C C . THR A 1 279 ? 31.185 10.560 -25.205 1.00 74.94 279 THR A C 1
ATOM 2096 O O . THR A 1 279 ? 30.442 11.122 -24.404 1.00 74.94 279 THR A O 1
ATOM 2099 N N . ILE A 1 280 ? 31.809 9.426 -24.896 1.00 76.94 280 ILE A N 1
ATOM 2100 C CA . ILE A 1 280 ? 31.474 8.522 -23.801 1.00 76.94 280 ILE A CA 1
ATOM 2101 C C . ILE A 1 280 ? 32.794 8.307 -22.995 1.00 76.94 280 ILE A C 1
ATOM 2103 O O . ILE A 1 280 ? 33.626 7.530 -23.407 1.00 76.94 280 ILE A O 1
ATOM 2107 N N . ASP A 1 281 ? 32.995 8.971 -21.843 1.00 73.31 281 ASP A N 1
ATOM 2108 C CA . ASP A 1 281 ? 34.024 8.813 -20.754 1.00 73.31 281 ASP A CA 1
ATOM 2109 C C . ASP A 1 281 ? 33.941 7.505 -19.913 1.00 73.31 281 ASP A C 1
ATOM 2111 O O . ASP A 1 281 ? 33.360 7.456 -18.843 1.00 73.31 281 ASP A O 1
ATOM 2115 N N . THR A 1 282 ? 34.462 6.388 -20.399 1.00 76.50 282 THR A N 1
ATOM 2116 C CA . THR A 1 282 ? 34.247 5.055 -19.808 1.00 76.50 282 THR A CA 1
ATOM 2117 C C . THR A 1 282 ? 34.798 4.847 -18.393 1.00 76.50 282 THR A C 1
ATOM 2119 O O . THR A 1 282 ? 34.385 3.884 -17.738 1.00 76.50 282 THR A O 1
ATOM 2122 N N . ASP A 1 283 ? 35.677 5.722 -17.897 1.00 72.50 283 ASP A N 1
ATOM 2123 C CA . ASP A 1 283 ? 36.340 5.579 -16.596 1.00 72.50 283 ASP A CA 1
ATOM 2124 C C . ASP A 1 283 ? 35.861 6.563 -15.510 1.00 72.50 283 ASP A C 1
ATOM 2126 O O . ASP A 1 283 ? 36.132 6.348 -14.322 1.00 72.50 283 ASP A O 1
ATOM 2130 N N . GLY A 1 284 ? 35.069 7.573 -15.875 1.00 69.69 284 GLY A N 1
ATOM 2131 C CA . GLY A 1 284 ? 34.473 8.515 -14.935 1.00 69.69 284 GLY A CA 1
ATOM 2132 C C . GLY A 1 284 ? 35.375 9.646 -14.480 1.00 69.69 284 GLY A C 1
ATOM 2133 O O . GLY A 1 284 ? 35.060 10.282 -13.468 1.00 69.69 284 GLY A O 1
ATOM 2134 N N . ASP A 1 285 ? 36.461 9.927 -15.195 1.00 70.88 285 ASP A N 1
ATOM 2135 C CA . ASP A 1 285 ? 37.384 11.008 -14.852 1.00 70.88 285 ASP A CA 1
ATOM 2136 C C . ASP A 1 285 ? 36.907 12.411 -15.292 1.00 70.88 285 ASP A C 1
ATOM 2138 O O . ASP A 1 285 ? 37.484 13.431 -14.889 1.00 70.88 285 ASP A O 1
ATOM 2142 N N . GLY A 1 286 ? 35.809 12.474 -16.049 1.00 68.94 286 GLY A N 1
ATOM 2143 C CA . GLY A 1 286 ? 35.208 13.689 -16.586 1.00 68.94 286 GLY A CA 1
ATOM 2144 C C . GLY A 1 286 ? 35.636 14.024 -18.017 1.00 68.94 286 GLY A C 1
ATOM 2145 O O . GLY A 1 286 ? 35.240 15.088 -18.517 1.00 68.94 286 GLY A O 1
ATOM 2146 N N . VAL A 1 287 ? 36.424 13.166 -18.673 1.00 75.12 287 VAL A N 1
ATOM 2147 C CA . VAL A 1 287 ? 36.954 13.343 -20.028 1.00 75.12 287 VAL A CA 1
ATOM 2148 C C . VAL A 1 287 ? 36.490 12.199 -20.939 1.00 75.12 287 VAL A C 1
ATOM 2150 O O . VAL A 1 287 ? 36.878 11.055 -20.744 1.00 75.12 287 VAL A O 1
ATOM 2153 N N . PRO A 1 288 ? 35.689 12.482 -21.986 1.00 76.75 288 PRO A N 1
ATOM 2154 C CA . PRO A 1 288 ? 35.294 11.461 -22.955 1.00 76.75 288 PRO A CA 1
ATOM 2155 C C . PRO A 1 288 ? 36.480 10.726 -23.593 1.00 76.75 288 PRO A C 1
ATOM 2157 O O . PRO A 1 288 ? 37.403 11.372 -24.092 1.00 76.75 288 PRO A O 1
ATOM 2160 N N . ASP A 1 289 ? 36.425 9.390 -23.630 1.00 80.88 289 ASP A N 1
ATOM 2161 C CA . ASP A 1 289 ? 37.505 8.526 -24.136 1.00 80.88 289 ASP A CA 1
ATOM 2162 C C . ASP A 1 289 ? 37.033 7.398 -25.085 1.00 80.88 289 ASP A C 1
ATOM 2164 O O . ASP A 1 289 ? 37.856 6.760 -25.744 1.00 80.88 289 ASP A O 1
ATOM 2168 N N . ALA A 1 290 ? 35.719 7.205 -25.242 1.00 84.06 290 ALA A N 1
ATOM 2169 C CA . ALA A 1 290 ? 35.107 6.284 -26.194 1.00 84.06 290 ALA A CA 1
ATOM 2170 C C . ALA A 1 290 ? 34.007 6.942 -27.043 1.00 84.06 290 ALA A C 1
ATOM 2172 O O . ALA A 1 290 ? 33.410 7.955 -26.681 1.00 84.06 290 ALA A O 1
ATOM 2173 N N . VAL A 1 291 ? 33.712 6.342 -28.197 1.00 83.50 291 VAL A N 1
ATOM 2174 C CA . VAL A 1 291 ? 32.663 6.801 -29.121 1.00 83.50 291 VAL A CA 1
ATOM 2175 C C . VAL A 1 291 ? 31.377 6.011 -28.879 1.00 83.50 291 VAL A C 1
ATOM 2177 O O . VAL A 1 291 ? 31.377 4.779 -28.854 1.00 83.50 291 VAL A O 1
ATOM 2180 N N . GLY A 1 292 ? 30.254 6.712 -28.744 1.00 81.75 292 GLY A N 1
ATOM 2181 C CA . GLY A 1 292 ? 28.939 6.096 -28.581 1.00 81.75 292 GLY A CA 1
ATOM 2182 C C . GLY A 1 292 ? 27.797 7.106 -28.492 1.00 81.75 292 GLY A C 1
ATOM 2183 O O . GLY A 1 292 ? 27.937 8.273 -28.865 1.00 81.75 292 GLY A O 1
ATOM 2184 N N . PHE A 1 293 ? 26.650 6.640 -28.009 1.00 79.56 293 PHE A N 1
ATOM 2185 C CA . PHE A 1 293 ? 25.418 7.417 -27.870 1.00 79.56 293 PHE A CA 1
ATOM 2186 C C . PHE A 1 293 ? 24.727 7.105 -26.535 1.00 79.56 293 PHE A C 1
ATOM 2188 O O . PHE A 1 293 ? 25.079 6.147 -25.849 1.00 79.56 293 PHE A O 1
ATOM 2195 N N . TRP A 1 294 ? 23.723 7.897 -26.163 1.00 79.12 294 TRP A N 1
ATOM 2196 C CA . TRP A 1 294 ? 22.917 7.667 -24.963 1.00 79.12 294 TRP A CA 1
ATOM 2197 C C . TRP A 1 294 ? 21.535 7.166 -25.338 1.00 79.12 294 TRP A C 1
ATOM 2199 O O . TRP A 1 294 ? 20.958 7.594 -26.327 1.00 79.12 294 TRP A O 1
ATOM 2209 N N . ARG A 1 295 ? 20.959 6.292 -24.528 1.00 79.88 295 ARG A N 1
ATOM 2210 C CA . ARG A 1 295 ? 19.615 5.760 -24.720 1.00 79.88 295 ARG A CA 1
ATOM 2211 C C . ARG A 1 295 ? 18.713 6.217 -23.582 1.00 79.88 295 ARG A C 1
ATOM 2213 O O . ARG A 1 295 ? 18.989 5.921 -22.421 1.00 79.88 295 ARG A O 1
ATOM 2220 N N . GLY A 1 296 ? 17.623 6.898 -23.925 1.00 77.25 296 GLY A N 1
ATOM 2221 C CA . GLY A 1 296 ? 16.533 7.212 -22.998 1.00 77.25 296 GLY A CA 1
ATOM 2222 C C . GLY A 1 296 ? 15.361 6.239 -23.137 1.00 77.25 296 GLY A C 1
ATOM 2223 O O . GLY A 1 296 ? 15.090 5.737 -24.232 1.00 77.25 296 GLY A O 1
ATOM 2224 N N . GLY A 1 297 ? 14.659 5.992 -22.035 1.00 77.31 297 GLY A N 1
ATOM 2225 C CA . GLY A 1 297 ? 13.423 5.221 -21.991 1.00 77.31 297 GLY A CA 1
ATOM 2226 C C . GLY A 1 297 ? 13.394 4.175 -20.875 1.00 77.31 297 GLY A C 1
ATOM 2227 O O . GLY A 1 297 ? 14.338 4.040 -20.089 1.00 77.31 297 GLY A O 1
ATOM 2228 N N . PRO A 1 298 ? 12.299 3.409 -20.779 1.00 78.06 298 PRO A N 1
ATOM 2229 C CA . PRO A 1 298 ? 12.243 2.273 -19.880 1.00 78.06 298 PRO A CA 1
ATOM 2230 C C . PRO A 1 298 ? 13.333 1.246 -20.213 1.00 78.06 298 PRO A C 1
ATOM 2232 O O . PRO A 1 298 ? 13.754 1.064 -21.365 1.00 78.06 298 PRO A O 1
ATOM 2235 N N . LEU A 1 299 ? 13.751 0.509 -19.189 1.00 70.19 299 LEU A N 1
ATOM 2236 C CA . LEU A 1 299 ? 14.623 -0.659 -19.339 1.00 70.19 299 LEU A CA 1
ATOM 2237 C C . LEU A 1 299 ? 13.893 -1.863 -19.959 1.00 70.19 299 LEU A C 1
ATOM 2239 O O . LEU A 1 299 ? 14.452 -2.952 -20.062 1.00 70.19 299 LEU A O 1
ATOM 2243 N N . THR A 1 300 ? 12.630 -1.695 -20.363 1.00 57.16 300 THR A N 1
ATOM 2244 C CA . THR A 1 300 ? 11.728 -2.799 -20.675 1.00 57.16 300 THR A CA 1
ATOM 2245 C C . THR A 1 300 ? 11.326 -2.877 -22.139 1.00 57.16 300 THR A C 1
ATOM 2247 O O . THR A 1 300 ? 10.204 -2.580 -22.537 1.00 57.16 300 THR A O 1
ATOM 2250 N N . ARG A 1 301 ? 12.207 -3.524 -22.895 1.00 56.47 301 ARG A N 1
ATOM 2251 C CA . ARG A 1 301 ? 11.767 -4.585 -23.810 1.00 56.47 301 ARG A CA 1
ATOM 2252 C C . ARG A 1 301 ? 11.910 -5.982 -23.171 1.00 56.47 301 ARG A C 1
ATOM 2254 O O . ARG A 1 301 ? 12.207 -6.936 -23.878 1.00 56.47 301 ARG A O 1
ATOM 2261 N N . GLY A 1 302 ? 11.767 -6.120 -21.839 1.00 52.22 302 GLY A N 1
ATOM 2262 C CA . GLY A 1 302 ? 12.192 -7.356 -21.155 1.00 52.22 302 GLY A CA 1
ATOM 2263 C C . GLY A 1 302 ? 11.695 -7.682 -19.736 1.00 52.22 302 GLY A C 1
ATOM 2264 O O . GLY A 1 302 ? 11.386 -8.844 -19.529 1.00 52.22 302 GLY A O 1
ATOM 2265 N N . GLY A 1 303 ? 11.600 -6.757 -18.768 1.00 61.78 303 GLY A N 1
ATOM 2266 C CA . GLY A 1 303 ? 11.004 -7.082 -17.448 1.00 61.78 303 GLY A CA 1
ATOM 2267 C C . GLY A 1 303 ? 11.803 -6.750 -16.178 1.00 61.78 303 GLY A C 1
ATOM 2268 O O . GLY A 1 303 ? 11.704 -7.435 -15.165 1.00 61.78 303 GLY A O 1
ATOM 2269 N N . VAL A 1 304 ? 12.600 -5.678 -16.186 1.00 66.25 304 VAL A N 1
ATOM 2270 C CA . VAL A 1 304 ? 13.182 -5.136 -14.944 1.00 66.25 304 VAL A CA 1
ATOM 2271 C C . VAL A 1 304 ? 12.152 -4.219 -14.274 1.00 66.25 304 VAL A C 1
ATOM 2273 O O . VAL A 1 304 ? 11.862 -3.129 -14.773 1.00 66.25 304 VAL A O 1
ATOM 2276 N N . GLY A 1 305 ? 11.586 -4.662 -13.149 1.00 68.50 305 GLY A N 1
ATOM 2277 C CA . GLY A 1 305 ? 10.570 -3.913 -12.391 1.00 68.50 305 GLY A CA 1
ATOM 2278 C C . GLY A 1 305 ? 9.117 -4.121 -12.835 1.00 68.50 305 GLY A C 1
ATOM 2279 O O . GLY A 1 305 ? 8.226 -3.511 -12.254 1.00 68.50 305 GLY A O 1
ATOM 2280 N N . ASP A 1 306 ? 8.858 -4.976 -13.830 1.00 70.69 306 ASP A N 1
ATOM 2281 C CA . ASP A 1 306 ? 7.502 -5.262 -14.335 1.00 70.69 306 ASP A CA 1
ATOM 2282 C C . ASP A 1 306 ? 6.720 -6.280 -13.488 1.00 70.69 306 ASP A C 1
ATOM 2284 O O . ASP A 1 306 ? 5.528 -6.495 -13.718 1.00 70.69 306 ASP A O 1
ATOM 2288 N N . GLY A 1 307 ? 7.386 -6.897 -12.508 1.00 75.50 307 GLY A N 1
ATOM 2289 C CA . GLY A 1 307 ? 6.757 -7.804 -11.561 1.00 75.50 307 GLY A CA 1
ATOM 2290 C C . GLY A 1 307 ? 5.597 -7.130 -10.815 1.00 75.50 307 GLY A C 1
ATOM 2291 O O . GLY A 1 307 ? 5.608 -5.913 -10.602 1.00 75.50 307 GLY A O 1
ATOM 2292 N N . PRO A 1 308 ? 4.580 -7.897 -10.395 1.00 83.12 308 PRO A N 1
ATOM 2293 C CA . PRO A 1 308 ? 3.488 -7.330 -9.625 1.00 83.12 308 PRO A CA 1
ATOM 2294 C C . PRO A 1 308 ? 3.999 -6.833 -8.271 1.00 83.12 308 PRO A C 1
ATOM 2296 O O . PRO A 1 308 ? 4.749 -7.532 -7.585 1.00 83.12 308 PRO A O 1
ATOM 2299 N N . TYR A 1 309 ? 3.545 -5.648 -7.871 1.00 90.62 309 TYR A N 1
ATOM 2300 C CA . TYR A 1 309 ? 3.552 -5.268 -6.464 1.00 90.62 309 TYR A CA 1
ATOM 2301 C C . TYR A 1 309 ? 2.457 -6.070 -5.755 1.00 90.62 309 TYR A C 1
ATOM 2303 O O . TYR A 1 309 ? 1.317 -6.107 -6.231 1.00 90.62 309 TYR A O 1
ATOM 2311 N N . THR A 1 310 ? 2.793 -6.723 -4.646 1.00 94.94 310 THR A N 1
ATOM 2312 C CA . THR A 1 310 ? 1.836 -7.504 -3.853 1.00 94.94 310 THR A CA 1
ATOM 2313 C C . THR A 1 310 ? 1.872 -7.060 -2.403 1.00 94.94 310 THR A C 1
ATOM 2315 O O . THR A 1 310 ? 2.956 -6.850 -1.871 1.00 94.94 310 THR A O 1
ATOM 2318 N N . ALA A 1 311 ? 0.713 -6.990 -1.762 1.00 96.38 311 ALA A N 1
ATOM 2319 C CA . ALA A 1 311 ? 0.585 -6.697 -0.340 1.00 96.38 311 ALA A CA 1
ATOM 2320 C C . ALA A 1 311 ? -0.350 -7.721 0.304 1.00 96.38 311 ALA A C 1
ATOM 2322 O O . ALA A 1 311 ? -1.461 -7.935 -0.188 1.00 96.38 311 ALA A O 1
ATOM 2323 N N . GLN A 1 312 ? 0.080 -8.345 1.395 1.00 98.12 312 GLN A N 1
ATOM 2324 C CA . GLN A 1 312 ? -0.768 -9.184 2.237 1.00 98.12 312 GLN A CA 1
ATOM 2325 C C . GLN A 1 312 ? -0.949 -8.494 3.581 1.00 98.12 312 GLN A C 1
ATOM 2327 O O . GLN A 1 312 ? 0.026 -8.124 4.217 1.00 98.12 312 GLN A O 1
ATOM 2332 N N . ARG A 1 313 ? -2.191 -8.338 4.037 1.00 98.38 313 ARG A N 1
ATOM 2333 C CA . ARG A 1 313 ? -2.488 -7.695 5.315 1.00 98.38 313 ARG A CA 1
ATOM 2334 C C . ARG A 1 313 ? -3.382 -8.552 6.185 1.00 98.38 313 ARG A C 1
ATOM 2336 O O . ARG A 1 313 ? -4.545 -8.783 5.851 1.00 98.38 313 ARG A O 1
ATOM 2343 N N . ASP A 1 314 ? -2.861 -8.914 7.345 1.00 98.44 314 ASP A N 1
ATOM 2344 C CA . ASP A 1 314 ? -3.573 -9.626 8.392 1.00 98.44 314 ASP A CA 1
ATOM 2345 C C . ASP A 1 314 ? -3.974 -8.673 9.517 1.00 98.44 314 ASP A C 1
ATOM 2347 O O . ASP A 1 314 ? -3.196 -7.849 9.987 1.00 98.44 314 ASP A O 1
ATOM 2351 N N . THR A 1 315 ? -5.220 -8.767 9.971 1.00 98.25 315 THR A N 1
ATOM 2352 C CA . THR A 1 315 ? -5.734 -7.997 11.108 1.00 98.25 315 THR A CA 1
ATOM 2353 C C . THR A 1 315 ? -6.433 -8.925 12.077 1.00 98.25 315 THR A C 1
ATOM 2355 O O . THR A 1 315 ? -7.379 -9.614 11.700 1.00 98.25 315 THR A O 1
ATOM 2358 N N . TYR A 1 316 ? -6.017 -8.886 13.336 1.00 96.81 316 TYR A N 1
ATOM 2359 C CA . TYR A 1 316 ? -6.644 -9.587 14.443 1.00 96.81 316 TYR A CA 1
ATOM 2360 C C . TYR A 1 316 ? -7.143 -8.562 15.453 1.00 96.81 316 TYR A C 1
ATOM 2362 O O . TYR A 1 316 ? -6.430 -7.627 15.817 1.00 96.81 316 TYR A O 1
ATOM 2370 N N . ARG A 1 317 ? -8.365 -8.751 15.943 1.00 97.38 317 ARG A N 1
ATOM 2371 C CA . ARG A 1 317 ? -8.885 -7.983 17.072 1.00 97.38 317 ARG A CA 1
ATOM 2372 C C . ARG A 1 317 ? -9.616 -8.904 18.026 1.00 97.38 317 ARG A C 1
ATOM 2374 O O . ARG A 1 317 ? -10.480 -9.663 17.607 1.00 97.38 317 ARG A O 1
ATOM 2381 N N . LEU A 1 318 ? -9.284 -8.809 19.304 1.00 98.25 318 LEU A N 1
ATOM 2382 C CA . LEU A 1 318 ? -9.963 -9.483 20.399 1.00 98.25 318 LEU A CA 1
ATOM 2383 C C . LEU A 1 318 ? -10.467 -8.425 21.374 1.00 98.25 318 LEU A C 1
ATOM 2385 O O . LEU A 1 318 ? -9.690 -7.581 21.806 1.00 98.25 318 LEU A O 1
ATOM 2389 N N . VAL A 1 319 ? -11.730 -8.518 21.773 1.00 98.19 319 VAL A N 1
ATOM 2390 C CA . VAL A 1 319 ? -12.285 -7.791 22.915 1.00 98.19 319 VAL A CA 1
ATOM 2391 C C . VAL A 1 319 ? -12.856 -8.791 23.899 1.00 98.19 319 VAL A C 1
ATOM 2393 O O . VAL A 1 319 ? -13.657 -9.651 23.533 1.00 98.19 319 VAL A O 1
ATOM 2396 N N . LEU A 1 320 ? -12.475 -8.639 25.159 1.00 98.44 320 LEU A N 1
ATOM 2397 C CA . LEU A 1 320 ? -13.085 -9.307 26.299 1.00 98.44 320 LEU A CA 1
ATOM 2398 C C . LEU A 1 320 ? -13.673 -8.226 27.196 1.00 98.44 320 LEU A C 1
ATOM 2400 O O . LEU A 1 320 ? -12.930 -7.403 27.721 1.00 98.44 320 LEU A O 1
ATOM 2404 N N . GLY A 1 321 ? -14.994 -8.209 27.342 1.00 98.12 321 GLY A N 1
ATOM 2405 C CA . GLY A 1 321 ? -15.716 -7.206 28.115 1.00 98.12 321 GLY A CA 1
ATOM 2406 C C . GLY A 1 321 ? -16.582 -7.841 29.192 1.00 98.12 321 GLY A C 1
ATOM 2407 O O . GLY A 1 321 ? -17.257 -8.832 28.938 1.00 98.12 321 GLY A O 1
ATOM 2408 N N . LEU A 1 322 ? -16.595 -7.256 30.380 1.00 98.50 322 LEU A N 1
ATOM 2409 C CA . LEU A 1 322 ? -17.570 -7.534 31.423 1.00 98.50 322 LEU A CA 1
ATOM 2410 C C . LEU A 1 322 ? -18.416 -6.287 31.625 1.00 98.50 322 LEU A C 1
ATOM 2412 O O . LEU A 1 322 ? -17.872 -5.194 31.730 1.00 98.50 322 LEU A O 1
ATOM 2416 N N . THR A 1 323 ? -19.727 -6.456 31.698 1.00 97.31 323 THR A N 1
ATOM 2417 C CA . THR A 1 323 ? -20.662 -5.377 32.023 1.00 97.31 323 THR A CA 1
ATOM 2418 C C . THR A 1 323 ? -21.553 -5.814 33.166 1.00 97.31 323 THR A C 1
ATOM 2420 O O . THR A 1 323 ? -21.913 -6.993 33.241 1.00 97.31 323 THR A O 1
ATOM 2423 N N . GLY A 1 324 ? -21.974 -4.877 34.001 1.00 95.88 324 GLY A N 1
ATOM 2424 C CA . GLY A 1 324 ? -22.929 -5.169 35.053 1.00 95.88 324 GLY A CA 1
ATOM 2425 C C . GLY A 1 324 ? -23.494 -3.929 35.714 1.00 95.88 324 GLY A C 1
ATOM 2426 O O . GLY A 1 324 ? -23.198 -2.802 35.318 1.00 95.88 324 GLY A O 1
ATOM 2427 N N . SER A 1 325 ? -24.294 -4.162 36.745 1.00 94.12 325 SER A N 1
ATOM 2428 C CA . SER A 1 325 ? -24.795 -3.118 37.629 1.00 94.12 325 SER A CA 1
ATOM 2429 C C . SER A 1 325 ? -24.412 -3.399 39.080 1.00 94.12 325 SER A C 1
ATOM 2431 O O . SER A 1 325 ? -24.086 -4.526 39.462 1.00 94.12 325 SER A O 1
ATOM 2433 N N . VAL A 1 326 ? -24.379 -2.351 39.896 1.00 91.56 326 VAL A N 1
ATOM 2434 C CA . VAL A 1 326 ? -24.176 -2.445 41.340 1.00 91.56 326 VAL A CA 1
ATOM 2435 C C . VAL A 1 326 ? -25.027 -1.392 42.041 1.00 91.56 326 VAL A C 1
ATOM 2437 O O . VAL A 1 326 ? -24.942 -0.210 41.717 1.00 91.56 326 VAL A O 1
ATOM 2440 N N . ASP A 1 327 ? -25.829 -1.817 43.019 1.00 89.38 327 ASP A N 1
ATOM 2441 C CA . ASP A 1 327 ? -26.473 -0.890 43.954 1.00 89.38 327 ASP A CA 1
ATOM 2442 C C . ASP A 1 327 ? -25.412 -0.392 44.935 1.00 89.38 327 ASP A C 1
ATOM 2444 O O . ASP A 1 327 ? -24.782 -1.167 45.671 1.00 89.38 327 ASP A O 1
ATOM 2448 N N . PHE A 1 328 ? -25.197 0.918 44.937 1.00 85.12 328 PHE A N 1
ATOM 2449 C CA . PHE A 1 328 ? -24.347 1.570 45.911 1.00 85.12 328 PHE A CA 1
ATOM 2450 C C . PHE A 1 328 ? -25.003 2.855 46.406 1.00 85.12 328 PHE A C 1
ATOM 2452 O O . PHE A 1 328 ? -25.427 3.706 45.634 1.00 85.12 328 PHE A O 1
ATOM 2459 N N . ALA A 1 329 ? -25.063 3.014 47.730 1.00 82.19 329 ALA A N 1
ATOM 2460 C CA . ALA A 1 329 ? -25.648 4.185 48.385 1.00 82.19 329 ALA A CA 1
ATOM 2461 C C . ALA A 1 329 ? -27.113 4.491 47.988 1.00 82.19 329 ALA A C 1
ATOM 2463 O O . ALA A 1 329 ? -27.559 5.624 48.160 1.00 82.19 329 ALA A O 1
ATOM 2464 N N . GLY A 1 330 ? -27.876 3.480 47.550 1.00 81.50 330 GLY A N 1
ATOM 2465 C CA . GLY A 1 330 ? -29.279 3.629 47.153 1.00 81.50 330 GLY A CA 1
ATOM 2466 C C . GLY A 1 330 ? -29.487 4.089 45.708 1.00 81.50 330 GLY A C 1
ATOM 2467 O O . GLY A 1 330 ? -30.611 4.456 45.368 1.00 81.50 330 GLY A O 1
ATOM 2468 N N . SER A 1 331 ? -28.431 4.061 44.892 1.00 86.06 331 SER A N 1
ATOM 2469 C CA . SER A 1 331 ? -28.473 4.293 43.450 1.00 86.06 331 SER A CA 1
ATOM 2470 C C . SER A 1 331 ? -27.918 3.084 42.702 1.00 86.06 331 SER A C 1
ATOM 2472 O O . SER A 1 331 ? -26.948 2.464 43.146 1.00 86.06 331 SER A O 1
ATOM 2474 N N . ASP A 1 332 ? -28.490 2.804 41.534 1.00 89.12 332 ASP A N 1
ATOM 2475 C CA . ASP A 1 332 ? -27.963 1.811 40.604 1.00 89.12 332 ASP A CA 1
ATOM 2476 C C . ASP A 1 332 ? -26.846 2.438 39.762 1.00 89.12 332 ASP A C 1
ATOM 2478 O O . ASP A 1 332 ? -27.043 3.455 39.091 1.00 89.12 332 ASP A O 1
ATOM 2482 N N . TYR A 1 333 ? -25.665 1.826 39.796 1.00 93.00 333 TYR A N 1
ATOM 2483 C CA . TYR A 1 333 ? -24.537 2.188 38.946 1.00 93.00 333 TYR A CA 1
ATOM 2484 C C . TYR A 1 333 ? -24.311 1.108 37.900 1.00 93.00 333 TYR A C 1
ATOM 2486 O O . TYR A 1 333 ? -24.207 -0.069 38.237 1.00 93.00 333 TYR A O 1
ATOM 2494 N N . GLU A 1 334 ? -24.169 1.510 36.645 1.00 96.06 334 GLU A N 1
ATOM 2495 C CA . GLU A 1 334 ? -23.740 0.639 35.555 1.00 96.06 334 GLU A CA 1
ATOM 2496 C C . GLU A 1 334 ? -22.223 0.720 35.410 1.00 96.06 334 GLU A C 1
ATOM 2498 O O . GLU A 1 334 ? -21.637 1.801 35.509 1.00 96.06 334 GLU A O 1
ATOM 2503 N N . TRP A 1 335 ? -21.578 -0.418 35.177 1.00 95.88 335 TRP A N 1
ATOM 2504 C CA . TRP A 1 335 ? -20.140 -0.491 34.967 1.00 95.88 335 TRP A CA 1
ATOM 2505 C C . TRP A 1 335 ? -19.794 -1.397 33.789 1.00 95.88 335 TRP A C 1
ATOM 2507 O O . TRP A 1 335 ? -20.483 -2.380 33.504 1.00 95.88 335 TRP A O 1
ATOM 2517 N N . ASP A 1 336 ? -18.678 -1.085 33.137 1.00 97.38 336 ASP A N 1
ATOM 2518 C CA . ASP A 1 336 ? -18.050 -1.954 32.152 1.00 97.38 336 ASP A CA 1
ATOM 2519 C C . ASP A 1 336 ? -16.533 -1.986 32.336 1.00 97.38 336 ASP A C 1
ATOM 2521 O O . ASP A 1 336 ? -15.908 -1.009 32.739 1.00 97.38 336 ASP A O 1
ATOM 2525 N N . VAL A 1 337 ? -15.939 -3.145 32.084 1.00 98.31 337 VAL A N 1
ATOM 2526 C CA . VAL A 1 337 ? -14.492 -3.331 32.036 1.00 98.31 337 VAL A CA 1
ATOM 2527 C C . VAL A 1 337 ? -14.183 -4.098 30.772 1.00 98.31 337 VAL A C 1
ATOM 2529 O O . VAL A 1 337 ? -14.771 -5.154 30.542 1.00 98.31 337 VAL A O 1
ATOM 2532 N N . SER A 1 338 ? -13.247 -3.616 29.964 1.00 98.12 338 SER A N 1
ATOM 2533 C CA . SER A 1 338 ? -12.853 -4.319 28.752 1.00 98.12 338 SER A CA 1
ATOM 2534 C C . SER A 1 338 ? -11.350 -4.343 28.536 1.00 98.12 338 SER A C 1
ATOM 2536 O O . SER A 1 338 ? -10.623 -3.413 28.879 1.00 98.12 338 SER A O 1
ATOM 2538 N N . TYR A 1 339 ? -10.895 -5.439 27.941 1.00 98.56 339 TYR A N 1
ATOM 2539 C CA . TYR A 1 339 ? -9.562 -5.590 27.392 1.00 98.56 339 TYR A CA 1
ATOM 2540 C C . TYR A 1 339 ? -9.677 -5.790 25.884 1.00 98.56 339 TYR A C 1
ATOM 2542 O O . TYR A 1 339 ? -10.385 -6.689 25.430 1.00 98.56 339 TYR A O 1
ATOM 2550 N N . THR A 1 340 ? -8.977 -4.958 25.121 1.00 98.56 340 THR A N 1
ATOM 2551 C CA . THR A 1 340 ? -8.858 -5.052 23.669 1.00 98.56 340 THR A CA 1
ATOM 2552 C C . THR A 1 340 ? -7.410 -5.341 23.300 1.00 98.56 340 THR A C 1
ATOM 2554 O O . THR A 1 340 ? -6.510 -4.609 23.708 1.00 98.56 340 THR A O 1
ATOM 2557 N N . TYR A 1 341 ? -7.198 -6.374 22.493 1.00 98.56 341 TYR A N 1
ATOM 2558 C CA . TYR A 1 341 ? -5.942 -6.628 21.797 1.00 98.56 341 TYR A CA 1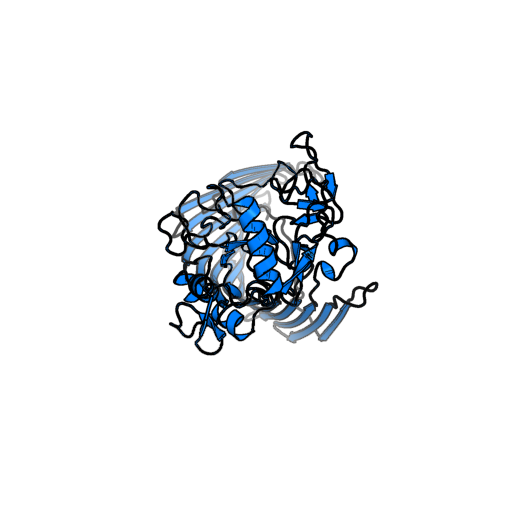
ATOM 2559 C C . TYR A 1 341 ? -6.172 -6.462 20.297 1.00 98.56 341 TYR A C 1
ATOM 2561 O O . TYR A 1 341 ? -7.110 -7.042 19.746 1.00 98.56 341 TYR A O 1
ATOM 2569 N N . GLY A 1 342 ? -5.343 -5.651 19.653 1.00 98.31 342 GLY A N 1
ATOM 2570 C CA . GLY A 1 342 ? -5.305 -5.465 18.211 1.00 98.31 342 GLY A CA 1
ATOM 2571 C C . GLY A 1 342 ? -3.915 -5.795 17.695 1.00 98.31 342 GLY A C 1
ATOM 2572 O O . GLY A 1 342 ? -2.926 -5.380 18.292 1.00 98.31 342 GLY A O 1
ATOM 2573 N N . HIS A 1 343 ? -3.851 -6.530 16.595 1.00 98.38 343 HIS A N 1
ATOM 2574 C CA . HIS A 1 343 ? -2.617 -6.815 15.879 1.00 98.38 343 HIS A CA 1
ATOM 2575 C C . HIS A 1 343 ? -2.879 -6.654 14.388 1.00 98.38 343 HIS A C 1
ATOM 2577 O O . HIS A 1 343 ? -3.862 -7.183 13.863 1.00 98.38 343 HIS A O 1
ATOM 2583 N N . ASN A 1 344 ? -2.014 -5.922 13.706 1.00 98.19 344 ASN A N 1
ATOM 2584 C CA . ASN A 1 344 ? -2.058 -5.752 12.270 1.00 98.19 344 ASN A CA 1
ATOM 2585 C C . ASN A 1 344 ? -0.667 -5.983 11.693 1.00 98.19 344 ASN A C 1
ATOM 2587 O O . ASN A 1 344 ? 0.269 -5.318 12.117 1.00 98.19 344 ASN A O 1
ATOM 2591 N N . GLN A 1 345 ? -0.567 -6.891 10.731 1.00 98.25 345 GLN A N 1
ATOM 2592 C CA . GLN A 1 345 ? 0.661 -7.186 10.006 1.00 98.25 345 GLN A CA 1
ATOM 2593 C C . GLN A 1 345 ? 0.428 -6.927 8.518 1.00 98.25 345 GLN A C 1
ATOM 2595 O O . GLN A 1 345 ? -0.606 -7.340 7.989 1.00 98.25 345 GLN A O 1
ATOM 2600 N N . SER A 1 346 ? 1.350 -6.223 7.867 1.00 97.94 346 SER A N 1
ATOM 2601 C CA . SER A 1 346 ? 1.419 -6.086 6.410 1.00 97.94 346 SER A CA 1
ATOM 2602 C C . SER A 1 346 ? 2.734 -6.672 5.929 1.00 97.94 346 SER A C 1
ATOM 2604 O O . SER A 1 346 ? 3.775 -6.319 6.473 1.00 97.94 346 SER A O 1
ATOM 2606 N N . ASP A 1 347 ? 2.669 -7.532 4.924 1.00 97.44 347 ASP A N 1
ATOM 2607 C CA . ASP A 1 347 ? 3.805 -8.096 4.212 1.00 97.44 347 ASP A CA 1
ATOM 2608 C C . ASP A 1 347 ? 3.726 -7.632 2.761 1.00 97.44 347 ASP A C 1
ATOM 2610 O O . ASP A 1 347 ? 2.910 -8.122 1.967 1.00 97.44 347 ASP A O 1
ATOM 2614 N N . ASP A 1 348 ? 4.583 -6.682 2.419 1.00 95.62 348 ASP A N 1
ATOM 2615 C CA . ASP A 1 348 ? 4.586 -6.050 1.113 1.00 95.62 348 ASP A CA 1
ATOM 2616 C C . ASP A 1 348 ? 5.789 -6.546 0.307 1.00 95.62 348 ASP A C 1
ATOM 2618 O O . ASP A 1 348 ? 6.860 -6.865 0.830 1.00 95.62 348 ASP A O 1
ATOM 2622 N N . ARG A 1 349 ? 5.608 -6.660 -1.008 1.00 93.19 349 ARG A N 1
ATOM 2623 C CA . ARG A 1 349 ? 6.652 -7.063 -1.946 1.00 93.19 349 ARG A CA 1
ATOM 2624 C C . ARG A 1 349 ? 6.599 -6.185 -3.179 1.00 93.19 349 ARG A C 1
ATOM 2626 O O . ARG A 1 349 ? 5.602 -6.153 -3.897 1.00 93.19 349 ARG A O 1
ATOM 2633 N N . SER A 1 350 ? 7.734 -5.569 -3.472 1.00 89.50 350 SER A N 1
ATOM 2634 C CA . SER A 1 350 ? 7.941 -4.722 -4.637 1.00 89.50 350 SER A CA 1
ATOM 2635 C C . SER A 1 350 ? 9.148 -5.204 -5.440 1.00 89.50 350 SER A C 1
ATOM 2637 O O . SER A 1 350 ? 10.213 -5.439 -4.855 1.00 89.50 350 SER A O 1
ATOM 2639 N N . PRO A 1 351 ? 9.045 -5.356 -6.771 1.00 87.31 351 PRO A N 1
ATOM 2640 C CA . PRO A 1 351 ? 10.230 -5.582 -7.581 1.00 87.31 351 PRO A CA 1
ATOM 2641 C C . PRO A 1 351 ? 11.132 -4.342 -7.534 1.00 87.31 351 PRO A C 1
ATOM 2643 O O . PRO A 1 351 ? 10.675 -3.202 -7.574 1.00 87.31 351 PRO A O 1
ATOM 2646 N N . THR A 1 352 ? 12.439 -4.565 -7.483 1.00 86.69 352 THR A N 1
ATOM 2647 C CA . THR A 1 352 ? 13.434 -3.494 -7.517 1.00 86.69 352 THR A CA 1
ATOM 2648 C C . THR A 1 352 ? 14.563 -3.821 -8.477 1.00 86.69 352 THR A C 1
ATOM 2650 O O . THR A 1 352 ? 14.769 -4.982 -8.838 1.00 86.69 352 THR A O 1
ATOM 2653 N N . MET A 1 353 ? 15.313 -2.798 -8.869 1.00 85.88 353 MET A N 1
ATOM 2654 C CA . MET A 1 353 ? 16.527 -2.953 -9.652 1.00 85.88 353 MET A CA 1
ATOM 2655 C C . MET A 1 353 ? 17.757 -2.848 -8.749 1.00 85.88 353 MET A C 1
ATOM 2657 O O . MET A 1 353 ? 17.864 -1.947 -7.917 1.00 85.88 353 MET A O 1
ATOM 2661 N N . LEU A 1 354 ? 18.701 -3.759 -8.958 1.00 88.31 354 LEU A N 1
ATOM 2662 C CA . LEU A 1 354 ? 20.020 -3.748 -8.345 1.00 88.31 354 LEU A CA 1
ATOM 2663 C C . LEU A 1 354 ? 20.936 -2.834 -9.160 1.00 88.31 354 LEU A C 1
ATOM 2665 O O . LEU A 1 354 ? 21.462 -3.244 -10.195 1.00 88.31 354 LEU A O 1
ATOM 2669 N N . GLN A 1 355 ? 21.122 -1.592 -8.708 1.00 84.81 355 GLN A N 1
ATOM 2670 C CA . GLN A 1 355 ? 21.811 -0.559 -9.495 1.00 84.81 355 GLN A CA 1
ATOM 2671 C C . GLN A 1 355 ? 23.248 -0.962 -9.870 1.00 84.81 355 GLN A C 1
ATOM 2673 O O . GLN A 1 355 ? 23.630 -0.829 -11.027 1.00 84.81 355 GLN A O 1
ATOM 2678 N N . SER A 1 356 ? 24.011 -1.549 -8.943 1.00 86.00 356 SER A N 1
ATOM 2679 C CA . SER A 1 356 ? 25.379 -2.016 -9.219 1.00 86.00 356 SER A CA 1
ATOM 2680 C C . SER A 1 356 ? 25.435 -3.118 -10.277 1.00 86.00 356 SER A C 1
ATOM 2682 O O . SER A 1 356 ? 26.320 -3.120 -11.128 1.00 86.00 356 SER A O 1
ATOM 2684 N N . ASN A 1 357 ? 24.485 -4.056 -10.233 1.00 89.94 357 ASN A N 1
ATOM 2685 C CA . ASN A 1 357 ? 24.417 -5.153 -11.195 1.00 89.94 357 ASN A CA 1
ATOM 2686 C C . ASN A 1 357 ? 23.987 -4.630 -12.563 1.00 89.94 357 ASN A C 1
ATOM 2688 O O . ASN A 1 357 ? 24.509 -5.076 -13.577 1.00 89.94 357 ASN A O 1
ATOM 2692 N N . PHE A 1 358 ? 23.063 -3.667 -12.592 1.00 89.06 358 PHE A N 1
ATOM 2693 C CA . PHE A 1 358 ? 22.675 -2.984 -13.817 1.00 89.06 358 PHE A CA 1
ATOM 2694 C C . PHE A 1 358 ? 23.875 -2.287 -14.469 1.00 89.06 358 PHE A C 1
ATOM 2696 O O . PHE A 1 358 ? 24.158 -2.539 -15.637 1.00 89.06 358 PHE A O 1
ATOM 2703 N N . ASP A 1 359 ? 24.625 -1.488 -13.705 1.00 86.25 359 ASP A N 1
ATOM 2704 C CA . ASP A 1 359 ? 25.786 -0.743 -14.209 1.00 86.25 359 ASP A CA 1
ATOM 2705 C C . ASP A 1 359 ? 26.903 -1.662 -14.725 1.00 86.25 359 ASP A C 1
ATOM 2707 O O . ASP A 1 359 ? 27.594 -1.319 -15.685 1.00 86.25 359 ASP A O 1
ATOM 2711 N N . GLN A 1 360 ? 27.052 -2.846 -14.125 1.00 90.12 360 GLN A N 1
ATOM 2712 C CA . GLN A 1 360 ? 27.958 -3.892 -14.599 1.00 90.12 360 GLN A CA 1
ATOM 2713 C C . GLN A 1 360 ? 27.438 -4.568 -15.880 1.00 90.12 360 GLN A C 1
ATOM 2715 O O . GLN A 1 360 ? 28.196 -4.778 -16.824 1.00 90.12 360 GLN A O 1
ATOM 2720 N N . ALA A 1 361 ? 26.144 -4.894 -15.934 1.00 92.00 361 ALA A N 1
ATOM 2721 C CA . ALA A 1 361 ? 25.539 -5.668 -17.017 1.00 92.00 361 ALA A CA 1
ATOM 2722 C C . ALA A 1 361 ? 25.402 -4.893 -18.335 1.00 92.00 361 ALA A C 1
ATOM 2724 O O . ALA A 1 361 ? 25.381 -5.515 -19.398 1.00 92.00 361 ALA A O 1
ATOM 2725 N N . ILE A 1 362 ? 25.329 -3.558 -18.292 1.00 89.12 362 ILE A N 1
ATOM 2726 C CA . ILE A 1 362 ? 25.301 -2.711 -19.499 1.00 89.12 362 ILE A CA 1
ATOM 2727 C C . ILE A 1 362 ? 26.689 -2.485 -20.118 1.00 89.12 362 ILE A C 1
ATOM 2729 O O . ILE A 1 362 ? 26.787 -2.029 -21.258 1.00 89.12 362 ILE A O 1
ATOM 2733 N N . GLN A 1 363 ? 27.766 -2.817 -19.398 1.00 89.12 363 GLN A N 1
ATOM 2734 C CA . GLN A 1 363 ? 29.134 -2.757 -19.912 1.00 89.12 363 GLN A CA 1
ATOM 2735 C C . GLN A 1 363 ? 29.464 -4.065 -20.627 1.00 89.12 363 GLN A C 1
ATOM 2737 O O . GLN A 1 363 ? 29.894 -5.046 -20.016 1.00 89.12 363 GLN A O 1
ATOM 2742 N N . VAL A 1 364 ? 29.244 -4.080 -21.940 1.00 91.50 364 VAL A N 1
ATOM 2743 C CA . VAL A 1 364 ? 29.291 -5.301 -22.750 1.00 91.50 364 VAL A CA 1
ATOM 2744 C C . VAL A 1 364 ? 30.412 -5.235 -23.783 1.00 91.50 364 VAL A C 1
ATOM 2746 O O . VAL A 1 364 ? 30.561 -4.247 -24.494 1.00 91.50 364 VAL A O 1
ATOM 2749 N N . THR A 1 365 ? 31.166 -6.326 -23.900 1.00 91.62 365 THR A N 1
ATOM 2750 C CA . THR A 1 365 ? 32.192 -6.562 -24.923 1.00 91.62 365 THR A CA 1
ATOM 2751 C C . THR A 1 365 ? 31.989 -7.938 -25.571 1.00 91.62 365 THR A C 1
ATOM 2753 O O . THR A 1 365 ? 31.021 -8.633 -25.269 1.00 91.62 365 THR A O 1
ATOM 2756 N N . THR A 1 366 ? 32.869 -8.347 -26.483 1.00 93.62 366 THR A N 1
ATOM 2757 C CA . THR A 1 366 ? 32.830 -9.672 -27.119 1.00 93.62 366 THR A CA 1
ATOM 2758 C C . THR A 1 366 ? 33.899 -10.601 -26.564 1.00 93.62 366 THR A C 1
ATOM 2760 O O . THR A 1 366 ? 35.049 -10.192 -26.399 1.00 93.62 366 THR A O 1
ATOM 2763 N N . ASP A 1 367 ? 33.561 -11.872 -26.363 1.00 92.12 367 ASP A N 1
ATOM 2764 C CA . ASP A 1 367 ? 34.559 -12.917 -26.129 1.00 92.12 367 ASP A CA 1
ATOM 2765 C C . ASP A 1 367 ? 35.310 -13.311 -27.421 1.00 92.12 367 ASP A C 1
ATOM 2767 O O . ASP A 1 367 ? 35.097 -12.757 -28.502 1.00 92.12 367 ASP A O 1
ATOM 2771 N N . GLY A 1 368 ? 36.216 -14.290 -27.317 1.00 88.75 368 GLY A N 1
ATOM 2772 C CA . GLY A 1 368 ? 36.997 -14.786 -28.457 1.00 88.75 368 GLY A CA 1
ATOM 2773 C C . GLY A 1 368 ? 36.179 -15.488 -29.550 1.00 88.75 368 GLY A C 1
ATOM 2774 O O . GLY A 1 368 ? 36.700 -15.678 -30.649 1.00 88.75 368 GLY A O 1
ATOM 2775 N N . ASP A 1 369 ? 34.925 -15.844 -29.265 1.00 90.56 369 ASP A N 1
ATOM 2776 C CA . ASP A 1 369 ? 33.978 -16.462 -30.195 1.00 90.56 369 ASP A CA 1
ATOM 2777 C C . ASP A 1 369 ? 32.968 -15.435 -30.756 1.00 90.56 369 ASP A C 1
ATOM 2779 O O . ASP A 1 369 ? 32.153 -15.772 -31.617 1.00 90.56 369 ASP A O 1
ATOM 2783 N N . GLY A 1 370 ? 33.050 -14.171 -30.321 1.00 86.81 370 GLY A N 1
ATOM 2784 C CA . GLY A 1 370 ? 32.182 -13.076 -30.751 1.00 86.81 370 GLY A CA 1
ATOM 2785 C C . GLY A 1 370 ? 30.861 -12.976 -29.984 1.00 86.81 370 GLY A C 1
ATOM 2786 O O . GLY A 1 370 ? 29.983 -12.225 -30.408 1.00 86.81 370 GLY A O 1
ATOM 2787 N N . ASN A 1 371 ? 30.693 -13.709 -28.879 1.00 92.38 371 ASN A N 1
ATOM 2788 C CA . ASN A 1 371 ? 29.484 -13.621 -28.063 1.00 92.38 371 ASN A CA 1
ATOM 2789 C C . ASN A 1 371 ? 29.539 -12.389 -27.145 1.00 92.38 371 ASN A C 1
ATOM 2791 O O . ASN A 1 371 ? 30.614 -12.088 -26.615 1.00 92.38 371 ASN A O 1
ATOM 2795 N N . PRO A 1 372 ? 28.403 -11.711 -26.895 1.00 93.62 372 PRO A N 1
ATOM 2796 C CA . PRO A 1 372 ? 28.317 -10.676 -25.870 1.00 93.62 372 PRO A CA 1
ATOM 2797 C C . PRO A 1 372 ? 28.689 -11.230 -24.488 1.00 93.62 372 PRO A C 1
ATOM 2799 O O . PRO A 1 372 ? 28.131 -12.237 -24.051 1.00 93.62 372 PRO A O 1
ATOM 2802 N N . VAL A 1 373 ? 29.602 -10.558 -23.789 1.00 95.50 373 VAL A N 1
ATOM 2803 C CA . VAL A 1 373 ? 30.034 -10.847 -22.411 1.00 95.50 373 VAL A CA 1
ATOM 2804 C C . VAL A 1 373 ? 30.204 -9.545 -21.629 1.00 95.50 373 VAL A C 1
ATOM 2806 O O . VAL A 1 373 ? 30.461 -8.496 -22.218 1.00 95.50 373 VAL A O 1
ATOM 2809 N N . CYS A 1 374 ? 30.054 -9.587 -20.303 1.00 95.00 374 CYS A N 1
ATOM 2810 C CA . CYS A 1 374 ? 30.296 -8.405 -19.479 1.00 95.00 374 CYS A CA 1
ATOM 2811 C C . CYS A 1 374 ? 31.791 -8.084 -19.493 1.00 95.00 374 CYS A C 1
ATOM 2813 O O . CYS A 1 374 ? 32.621 -8.997 -19.462 1.00 95.00 374 CYS A O 1
ATOM 2815 N N . VAL A 1 375 ? 32.132 -6.797 -19.492 1.00 92.00 375 VAL A N 1
ATOM 2816 C CA . VAL A 1 375 ? 33.524 -6.347 -19.337 1.00 92.00 375 VAL A CA 1
ATOM 2817 C C . VAL A 1 375 ? 34.096 -6.849 -18.008 1.00 92.00 375 VAL A C 1
ATOM 2819 O O . VAL A 1 375 ? 35.204 -7.385 -17.976 1.00 92.00 375 VAL A O 1
ATOM 2822 N N . ASP A 1 376 ? 33.314 -6.751 -16.929 1.00 92.44 376 ASP A N 1
ATOM 2823 C CA . ASP A 1 376 ? 33.600 -7.416 -15.660 1.00 92.44 376 ASP A CA 1
ATOM 2824 C C . ASP A 1 376 ? 32.696 -8.654 -15.481 1.00 92.44 376 ASP A C 1
ATOM 2826 O O . ASP A 1 376 ? 31.497 -8.507 -15.239 1.00 92.44 376 ASP A O 1
ATOM 2830 N N . PRO A 1 377 ? 33.237 -9.885 -15.572 1.00 93.06 377 PRO A N 1
ATOM 2831 C CA . PRO A 1 377 ? 32.467 -11.114 -15.387 1.00 93.06 377 PRO A CA 1
ATOM 2832 C C . PRO A 1 377 ? 32.262 -11.497 -13.909 1.00 93.06 377 PRO A C 1
ATOM 2834 O O . PRO A 1 377 ? 31.725 -12.574 -13.619 1.00 93.06 377 PRO A O 1
ATOM 2837 N N . SER A 1 378 ? 32.737 -10.689 -12.953 1.00 94.56 378 SER A N 1
ATOM 2838 C CA . SER A 1 378 ? 32.603 -10.984 -11.525 1.00 94.56 378 SER A CA 1
ATOM 2839 C C . SER A 1 378 ? 31.135 -11.119 -11.099 1.00 94.56 378 SER A C 1
ATOM 2841 O O . SER A 1 378 ? 30.219 -10.626 -11.752 1.00 94.56 378 SER A O 1
ATOM 2843 N N . GLY A 1 379 ? 30.883 -11.873 -10.024 1.00 92.44 379 GLY A N 1
ATOM 2844 C CA . GLY A 1 379 ? 29.522 -12.072 -9.508 1.00 92.44 379 GLY A CA 1
ATOM 2845 C C . GLY A 1 379 ? 28.583 -12.879 -10.417 1.00 92.44 379 GLY A C 1
ATOM 2846 O O . GLY A 1 379 ? 27.425 -13.059 -10.058 1.00 92.44 379 GLY A O 1
ATOM 2847 N N . GLY A 1 380 ? 29.068 -13.403 -11.550 1.00 95.19 380 GLY A N 1
ATOM 2848 C CA . GLY A 1 380 ? 28.231 -14.106 -12.523 1.00 95.19 380 GLY A CA 1
ATOM 2849 C C . GLY A 1 380 ? 27.433 -13.161 -13.421 1.00 95.19 380 GLY A C 1
ATOM 2850 O O . GLY A 1 380 ? 26.317 -13.510 -13.796 1.00 95.19 380 GLY A O 1
ATOM 2851 N N . CYS A 1 381 ? 27.993 -11.986 -13.735 1.00 96.50 381 CYS A N 1
ATOM 2852 C CA . CYS A 1 381 ? 27.371 -10.995 -14.609 1.00 96.50 381 CYS A CA 1
ATOM 2853 C C . CYS A 1 381 ? 26.835 -11.606 -15.907 1.00 96.50 381 CYS A C 1
ATOM 2855 O O . CYS A 1 381 ? 27.522 -12.372 -16.591 1.00 96.50 381 CYS A O 1
ATOM 2857 N N . VAL A 1 382 ? 25.602 -11.230 -16.243 1.00 95.69 382 VAL A N 1
ATOM 2858 C CA . VAL A 1 382 ? 24.946 -11.581 -17.501 1.00 95.69 382 VAL A CA 1
ATOM 2859 C C . VAL A 1 382 ? 24.760 -10.291 -18.304 1.00 95.69 382 VAL A C 1
ATOM 2861 O O . VAL A 1 382 ? 24.118 -9.374 -17.791 1.00 95.69 382 VAL A O 1
ATOM 2864 N N . PRO A 1 383 ? 25.295 -10.196 -19.536 1.00 94.06 383 PRO A N 1
ATOM 2865 C CA . PRO A 1 383 ? 25.155 -9.007 -20.373 1.00 94.06 383 PRO A CA 1
ATOM 2866 C C . PRO A 1 383 ? 23.697 -8.623 -20.581 1.00 94.06 383 PRO A C 1
ATOM 2868 O O . PRO A 1 383 ? 22.885 -9.460 -20.984 1.00 94.06 383 PRO A O 1
ATOM 2871 N N . LEU A 1 384 ? 23.383 -7.353 -20.350 1.00 91.00 384 LEU A N 1
ATOM 2872 C CA . LEU A 1 384 ? 22.050 -6.814 -20.554 1.00 91.00 384 LEU A CA 1
ATOM 2873 C C . LEU A 1 384 ? 21.962 -6.154 -21.932 1.00 91.00 384 LEU A C 1
ATOM 2875 O O . LEU A 1 384 ? 22.597 -5.130 -22.184 1.00 91.00 384 LEU A O 1
ATOM 2879 N N . ASP A 1 385 ? 21.144 -6.728 -22.814 1.00 89.19 385 ASP A N 1
ATOM 2880 C CA . ASP A 1 385 ? 20.769 -6.073 -24.066 1.00 89.19 385 ASP A CA 1
ATOM 2881 C C . ASP A 1 385 ? 19.821 -4.909 -23.758 1.00 89.19 385 ASP A C 1
ATOM 2883 O O . ASP A 1 385 ? 18.674 -5.103 -23.352 1.00 89.19 385 ASP A O 1
ATOM 2887 N N . VAL A 1 386 ? 20.328 -3.688 -23.921 1.00 84.69 386 VAL A N 1
ATOM 2888 C CA . VAL A 1 386 ? 19.544 -2.460 -23.764 1.00 84.69 386 VAL A CA 1
ATOM 2889 C C . VAL A 1 386 ? 18.957 -1.976 -25.091 1.00 84.69 386 VAL A C 1
ATOM 2891 O O . VAL A 1 386 ? 18.198 -1.021 -25.094 1.00 84.69 386 VAL A O 1
ATOM 2894 N N . ILE A 1 387 ? 19.272 -2.588 -26.230 1.00 83.06 387 ILE A N 1
ATOM 2895 C CA . ILE A 1 387 ? 18.799 -2.174 -27.562 1.00 83.06 387 ILE A CA 1
ATOM 2896 C C . ILE A 1 387 ? 17.577 -3.008 -27.970 1.00 83.06 387 ILE A C 1
ATOM 2898 O O . ILE A 1 387 ? 16.522 -2.471 -28.334 1.00 83.06 387 ILE A O 1
ATOM 2902 N N . GLY A 1 388 ? 17.733 -4.328 -27.899 1.00 80.12 388 GLY A N 1
ATOM 2903 C CA . GLY A 1 388 ? 16.709 -5.327 -28.160 1.00 80.12 388 GLY A CA 1
ATOM 2904 C C . GLY A 1 388 ? 16.027 -5.831 -26.883 1.00 80.12 388 GLY A C 1
ATOM 2905 O O . GLY A 1 388 ? 16.106 -5.199 -25.826 1.00 80.12 388 GLY A O 1
ATOM 2906 N N . PRO A 1 389 ? 15.296 -6.954 -26.969 1.00 80.88 389 PRO A N 1
ATOM 2907 C CA . PRO A 1 389 ? 14.736 -7.612 -25.799 1.00 80.88 389 PRO A CA 1
ATOM 2908 C C . PRO A 1 389 ? 15.824 -8.284 -24.950 1.00 80.88 389 PRO A C 1
ATOM 2910 O O . PRO A 1 389 ? 16.602 -9.102 -25.441 1.00 80.88 389 PRO A O 1
ATOM 2913 N N . ALA A 1 390 ? 15.832 -7.988 -23.651 1.00 84.50 390 ALA A N 1
ATOM 2914 C CA . ALA A 1 390 ? 16.745 -8.607 -22.694 1.00 84.50 390 ALA A CA 1
ATOM 2915 C C . ALA A 1 390 ? 16.380 -10.077 -22.408 1.00 84.50 390 ALA A C 1
ATOM 2917 O O . ALA A 1 390 ? 15.204 -10.447 -22.373 1.00 84.50 390 ALA A O 1
ATOM 2918 N N . SER A 1 391 ? 17.388 -10.916 -22.148 1.00 87.69 391 SER A N 1
ATOM 2919 C CA . SER A 1 391 ? 17.169 -12.297 -21.702 1.00 87.69 391 SER A CA 1
ATOM 2920 C C . SER A 1 391 ? 16.637 -12.346 -20.267 1.00 87.69 391 SER A C 1
ATOM 2922 O O . SER A 1 391 ? 16.943 -11.481 -19.442 1.00 87.69 391 SER A O 1
ATOM 2924 N N . ALA A 1 392 ? 15.872 -13.394 -19.942 1.00 88.19 392 ALA A N 1
ATOM 2925 C CA . ALA A 1 392 ? 15.351 -13.604 -18.590 1.00 88.19 392 ALA A CA 1
ATOM 2926 C C . ALA A 1 392 ? 16.482 -13.705 -17.551 1.00 88.19 392 ALA A C 1
ATOM 2928 O O . ALA A 1 392 ? 16.337 -13.234 -16.424 1.00 88.19 392 ALA A O 1
ATOM 2929 N N . GLU A 1 393 ? 17.625 -14.274 -17.939 1.00 91.56 393 GLU A N 1
ATOM 2930 C CA . GLU A 1 393 ? 18.816 -14.382 -17.102 1.00 91.56 393 GLU A CA 1
ATOM 2931 C C . GLU A 1 393 ? 19.442 -13.011 -16.810 1.00 91.56 393 GLU A C 1
ATOM 2933 O O . GLU A 1 393 ? 19.812 -12.749 -15.665 1.00 91.56 393 GLU A O 1
ATOM 2938 N N . ALA A 1 394 ? 19.519 -12.117 -17.804 1.00 90.75 394 ALA A N 1
ATOM 2939 C CA . ALA A 1 394 ? 20.026 -10.757 -17.611 1.00 90.75 394 ALA A CA 1
ATOM 2940 C C . ALA A 1 394 ? 19.093 -9.932 -16.718 1.00 90.75 394 ALA A C 1
ATOM 2942 O O . ALA A 1 394 ? 19.547 -9.250 -15.801 1.00 90.75 394 ALA A O 1
ATOM 2943 N N . ILE A 1 395 ? 17.779 -10.055 -16.924 1.00 88.94 395 ILE A N 1
ATOM 2944 C CA . ILE A 1 395 ? 16.767 -9.403 -16.084 1.00 88.94 395 ILE A CA 1
ATOM 2945 C C . ILE A 1 395 ? 16.871 -9.885 -14.637 1.00 88.94 395 ILE A C 1
ATOM 2947 O O . ILE A 1 395 ? 16.876 -9.064 -13.720 1.00 88.94 395 ILE A O 1
ATOM 2951 N N . ALA A 1 396 ? 16.992 -11.197 -14.419 1.00 90.06 396 ALA A N 1
ATOM 2952 C CA . ALA A 1 396 ? 17.148 -11.769 -13.086 1.00 90.06 396 ALA A CA 1
ATOM 2953 C C . ALA A 1 396 ? 18.447 -11.315 -12.403 1.00 90.06 396 ALA A C 1
ATOM 2955 O O . ALA A 1 396 ? 18.459 -11.132 -11.190 1.00 90.06 396 ALA A O 1
ATOM 2956 N N . PHE A 1 397 ? 19.525 -11.104 -13.166 1.00 91.69 397 PHE A N 1
ATOM 2957 C CA . PHE A 1 397 ? 20.793 -10.606 -12.633 1.00 91.69 397 PHE A CA 1
ATOM 2958 C C . PHE A 1 397 ? 20.688 -9.167 -12.107 1.00 91.69 397 PHE A C 1
ATOM 2960 O O . PHE A 1 397 ? 21.276 -8.845 -11.073 1.00 91.69 397 PHE A O 1
ATOM 2967 N N . VAL A 1 398 ? 19.925 -8.307 -12.787 1.00 89.88 398 VAL A N 1
ATOM 2968 C CA . VAL A 1 398 ? 19.783 -6.883 -12.429 1.00 89.88 398 VAL A CA 1
ATOM 2969 C C . VAL A 1 398 ? 18.560 -6.582 -11.559 1.00 89.88 398 VAL A C 1
ATOM 2971 O O . VAL A 1 398 ? 18.346 -5.427 -11.198 1.00 89.88 398 VAL A O 1
ATOM 2974 N N . SER A 1 399 ? 17.756 -7.587 -11.204 1.00 89.12 399 SER A N 1
ATOM 2975 C CA . SER A 1 399 ? 16.506 -7.407 -10.455 1.00 89.12 399 SER A CA 1
ATOM 2976 C C . SER A 1 399 ? 16.527 -8.128 -9.112 1.00 89.12 399 SER A C 1
ATOM 2978 O O . SER A 1 399 ? 17.105 -9.199 -8.953 1.00 89.12 399 SER A O 1
ATOM 2980 N N . ALA A 1 400 ? 15.817 -7.566 -8.142 1.00 89.81 400 ALA A N 1
ATOM 2981 C CA . ALA A 1 400 ? 15.544 -8.187 -6.854 1.00 89.81 400 ALA A CA 1
ATOM 2982 C C . ALA A 1 400 ? 14.115 -7.861 -6.407 1.00 89.81 400 ALA A C 1
ATOM 2984 O O . ALA A 1 400 ? 13.345 -7.240 -7.137 1.00 89.81 400 ALA A O 1
ATOM 2985 N N . ASN A 1 401 ? 13.742 -8.294 -5.204 1.00 89.94 401 ASN A N 1
ATOM 2986 C CA . ASN A 1 401 ? 12.513 -7.838 -4.566 1.00 89.94 401 ASN A CA 1
ATOM 2987 C C . ASN A 1 401 ? 12.866 -7.168 -3.245 1.00 89.94 401 ASN A C 1
ATOM 2989 O O . ASN A 1 401 ? 13.608 -7.734 -2.438 1.00 89.94 401 ASN A O 1
ATOM 2993 N N . VAL A 1 402 ? 12.313 -5.981 -3.036 1.00 91.12 402 VAL A N 1
ATOM 2994 C CA . VAL A 1 402 ? 12.163 -5.421 -1.700 1.00 91.12 402 VAL A CA 1
ATOM 2995 C C . VAL A 1 402 ? 10.951 -6.096 -1.082 1.00 91.12 402 VAL A C 1
ATOM 2997 O O . VAL A 1 402 ? 9.907 -6.212 -1.722 1.00 91.12 402 VAL A O 1
ATOM 3000 N N . THR A 1 403 ? 11.131 -6.592 0.131 1.00 94.00 403 THR A N 1
ATOM 3001 C CA . THR A 1 403 ? 10.041 -7.048 0.982 1.00 94.00 403 THR A CA 1
ATOM 3002 C C . THR A 1 403 ? 10.129 -6.288 2.282 1.00 94.00 403 THR A C 1
ATOM 3004 O O . THR A 1 403 ? 11.238 -6.114 2.798 1.00 94.00 403 THR A O 1
ATOM 3007 N N . ASP A 1 404 ? 8.994 -5.866 2.802 1.00 94.38 404 ASP A N 1
ATOM 3008 C CA . ASP A 1 404 ? 8.907 -5.165 4.069 1.00 94.38 404 ASP A CA 1
ATOM 3009 C C . ASP A 1 404 ? 7.736 -5.682 4.896 1.00 94.38 404 ASP A C 1
ATOM 3011 O O . ASP A 1 404 ? 6.695 -6.062 4.360 1.00 94.38 404 ASP A O 1
ATOM 3015 N N . GLU A 1 405 ? 7.969 -5.754 6.204 1.00 96.94 405 GLU A N 1
ATOM 3016 C CA . GLU A 1 405 ? 6.980 -6.151 7.196 1.00 96.94 405 GLU A CA 1
ATOM 3017 C C . GLU A 1 405 ? 6.624 -4.928 8.048 1.00 96.94 405 GLU A C 1
ATOM 3019 O O . GLU A 1 405 ? 7.503 -4.270 8.610 1.00 96.94 405 GLU A O 1
ATOM 3024 N N . VAL A 1 406 ? 5.333 -4.613 8.150 1.00 97.81 406 VAL A N 1
ATOM 3025 C CA . VAL A 1 406 ? 4.805 -3.607 9.079 1.00 97.81 406 VAL A CA 1
ATOM 3026 C C . VAL A 1 406 ? 3.968 -4.311 10.128 1.00 97.81 406 VAL A C 1
ATOM 3028 O O . VAL A 1 406 ? 2.941 -4.895 9.791 1.00 97.81 406 VAL A O 1
ATOM 3031 N N . VAL A 1 407 ? 4.340 -4.189 11.399 1.00 98.38 407 VAL A N 1
ATOM 3032 C CA . VAL A 1 407 ? 3.571 -4.725 12.527 1.00 98.38 407 VAL A CA 1
ATOM 3033 C C . VAL A 1 407 ? 3.085 -3.582 13.405 1.00 98.38 407 VAL A C 1
ATOM 3035 O O . VAL A 1 407 ? 3.879 -2.783 13.891 1.00 98.38 407 VAL A O 1
ATOM 3038 N N . ILE A 1 408 ? 1.776 -3.509 13.640 1.00 98.19 408 ILE A N 1
ATOM 3039 C CA . ILE A 1 408 ? 1.147 -2.579 14.581 1.00 98.19 408 ILE A CA 1
ATOM 3040 C C . ILE A 1 408 ? 0.400 -3.391 15.634 1.00 98.19 408 ILE A C 1
ATOM 3042 O O . ILE A 1 408 ? -0.505 -4.162 15.309 1.00 98.19 408 ILE A O 1
ATOM 3046 N N . GLU A 1 409 ? 0.736 -3.184 16.905 1.00 98.44 409 GLU A N 1
ATOM 3047 C CA . GLU A 1 409 ? 0.038 -3.794 18.035 1.00 98.44 409 GLU A CA 1
ATOM 3048 C C . GLU A 1 409 ? -0.595 -2.737 18.935 1.00 98.44 409 GLU A C 1
ATOM 3050 O O . GLU A 1 409 ? -0.012 -1.688 19.197 1.00 98.44 409 GLU A O 1
ATOM 3055 N N . GLN A 1 410 ? -1.777 -3.053 19.461 1.00 98.12 410 GLN A N 1
ATOM 3056 C CA . GLN A 1 410 ? -2.465 -2.259 20.470 1.00 98.12 410 GLN A CA 1
ATOM 3057 C C . GLN A 1 410 ? -2.960 -3.163 21.595 1.00 98.12 410 GLN A C 1
ATOM 3059 O O . GLN A 1 410 ? -3.621 -4.179 21.365 1.00 98.12 410 GLN A O 1
ATOM 3064 N N . ARG A 1 411 ? -2.727 -2.742 22.835 1.00 98.62 411 ARG A N 1
ATOM 3065 C CA . ARG A 1 411 ? -3.354 -3.303 24.034 1.00 98.62 411 ARG A CA 1
ATOM 3066 C C . ARG A 1 411 ? -4.067 -2.176 24.752 1.00 98.62 411 ARG A C 1
ATOM 3068 O O . ARG A 1 411 ? -3.453 -1.175 25.091 1.00 98.62 411 ARG A O 1
ATOM 3075 N N . LEU A 1 412 ? -5.364 -2.327 24.977 1.00 98.19 412 LEU A N 1
ATOM 3076 C CA . LEU A 1 412 ? -6.183 -1.316 25.634 1.00 98.19 412 LEU A CA 1
ATOM 3077 C C . LEU A 1 412 ? -7.003 -1.968 26.739 1.00 98.19 412 LEU A C 1
ATOM 3079 O O . LEU A 1 412 ? -7.821 -2.845 26.479 1.00 98.19 412 LEU A O 1
ATOM 3083 N N . PHE A 1 413 ? -6.804 -1.509 27.964 1.00 98.62 413 PHE A N 1
ATOM 3084 C CA . PHE A 1 413 ? -7.669 -1.803 29.092 1.00 98.62 413 PHE A CA 1
ATOM 3085 C C . PHE A 1 413 ? -8.517 -0.573 29.400 1.00 98.62 413 PHE A C 1
ATOM 3087 O O . PHE A 1 413 ? -7.981 0.526 29.526 1.00 98.62 413 PHE A O 1
ATOM 3094 N N . THR A 1 414 ? -9.825 -0.752 29.546 1.00 98.00 414 THR A N 1
ATOM 3095 C CA . THR A 1 414 ? -10.740 0.308 29.983 1.00 98.00 414 THR A CA 1
ATOM 3096 C C . THR A 1 414 ? -11.620 -0.185 31.116 1.00 98.00 414 THR A C 1
ATOM 3098 O O . THR A 1 414 ? -11.976 -1.362 31.169 1.00 98.00 414 THR A O 1
ATOM 3101 N N . ALA A 1 415 ? -11.955 0.719 32.028 1.00 97.69 415 ALA A N 1
ATOM 3102 C CA . ALA A 1 415 ? -12.918 0.483 33.089 1.00 97.69 415 ALA A CA 1
ATOM 3103 C C . ALA A 1 415 ? -13.755 1.743 33.279 1.00 97.69 415 ALA A C 1
ATOM 3105 O O . ALA A 1 415 ? -13.194 2.820 33.476 1.00 97.69 415 ALA A O 1
ATOM 3106 N N . ASN A 1 416 ? -15.073 1.602 33.243 1.00 96.81 416 ASN A N 1
ATOM 3107 C CA . ASN A 1 416 ? -16.025 2.699 33.294 1.00 96.81 416 ASN A CA 1
ATOM 3108 C C . ASN A 1 416 ? -17.102 2.412 34.333 1.00 96.81 416 ASN A C 1
ATOM 3110 O O . ASN A 1 416 ? -17.480 1.263 34.564 1.00 96.81 416 ASN A O 1
ATOM 3114 N N . ILE A 1 417 ? -17.611 3.476 34.942 1.00 95.81 417 ILE A N 1
ATOM 3115 C CA . ILE A 1 417 ? -18.768 3.436 35.826 1.00 95.81 417 ILE A CA 1
ATOM 3116 C C . ILE A 1 417 ? -19.603 4.696 35.629 1.00 95.81 417 ILE A C 1
ATOM 3118 O O . ILE A 1 417 ? -19.061 5.798 35.520 1.00 95.81 417 ILE A O 1
ATOM 3122 N N . SER A 1 418 ? -20.922 4.551 35.604 1.00 95.25 418 SER A N 1
ATOM 3123 C CA . SER A 1 418 ? -21.852 5.671 35.487 1.00 95.25 418 SER A CA 1
ATOM 3124 C C . SER A 1 418 ? -23.126 5.438 36.280 1.00 95.25 418 SER A C 1
ATOM 3126 O O . SER A 1 418 ? -23.555 4.302 36.458 1.00 95.25 418 SER A O 1
ATOM 3128 N N . GLY A 1 419 ? -23.731 6.520 36.755 1.00 93.50 419 GLY A N 1
ATOM 3129 C CA . GLY A 1 419 ? -24.984 6.474 37.497 1.00 93.50 419 GLY A CA 1
ATOM 3130 C C . GLY A 1 419 ? -25.337 7.823 38.111 1.00 93.50 419 GLY A C 1
ATOM 3131 O O . GLY A 1 419 ? -24.626 8.818 37.933 1.00 93.50 419 GLY A O 1
ATOM 3132 N N . ASP A 1 420 ? -26.431 7.840 38.863 1.00 93.62 420 ASP A N 1
ATOM 3133 C CA . ASP A 1 420 ? -26.919 9.029 39.557 1.00 93.62 420 ASP A CA 1
ATOM 3134 C C . ASP A 1 420 ? -26.427 9.058 41.010 1.00 93.62 420 ASP A C 1
ATOM 3136 O O . ASP A 1 420 ? -26.543 8.079 41.743 1.00 93.62 420 ASP A O 1
ATOM 3140 N N . VAL A 1 421 ? -25.873 10.189 41.458 1.00 88.88 421 VAL A N 1
ATOM 3141 C CA . VAL A 1 421 ? -25.272 10.296 42.807 1.00 88.88 421 VAL A CA 1
ATOM 3142 C C . VAL A 1 421 ? -26.215 10.930 43.825 1.00 88.88 421 VAL A C 1
ATOM 3144 O O . VAL A 1 421 ? -26.263 10.505 44.976 1.00 88.88 421 VAL A O 1
ATOM 3147 N N . PHE A 1 422 ? -26.936 11.982 43.427 1.00 85.38 422 PHE A N 1
ATOM 3148 C CA . PHE A 1 422 ? -27.811 12.744 44.319 1.00 85.38 422 PHE A CA 1
ATOM 3149 C C . PHE A 1 422 ? -29.020 13.301 43.578 1.00 85.38 422 PHE A C 1
ATOM 3151 O O . PHE A 1 422 ? -28.875 13.865 42.494 1.00 85.38 422 PHE A O 1
ATOM 3158 N N . ASP A 1 423 ? -30.183 13.266 44.223 1.00 88.12 423 ASP A N 1
ATOM 3159 C CA . ASP A 1 423 ? -31.384 13.930 43.726 1.00 88.12 423 ASP A CA 1
ATOM 3160 C C . ASP A 1 423 ? -31.414 15.411 44.115 1.00 88.12 423 ASP A C 1
ATOM 3162 O O . ASP A 1 423 ? -31.350 15.779 45.294 1.00 88.12 423 ASP A O 1
ATOM 3166 N N . LEU A 1 424 ? -31.578 16.280 43.119 1.00 88.06 424 LEU A N 1
ATOM 3167 C CA . LEU A 1 424 ? -31.940 17.681 43.307 1.00 88.06 424 LEU A CA 1
ATOM 3168 C C . LEU A 1 424 ? -33.432 17.875 43.000 1.00 88.06 424 LEU A C 1
ATOM 3170 O O . LEU A 1 424 ? -34.017 17.114 42.230 1.00 88.06 424 LEU A O 1
ATOM 3174 N N . PRO A 1 425 ? -34.064 18.961 43.488 1.00 89.62 425 PRO A N 1
ATOM 3175 C CA . PRO A 1 425 ? -35.435 19.304 43.096 1.00 89.62 425 PRO A CA 1
ATOM 3176 C C . PRO A 1 425 ? -35.643 19.452 41.579 1.00 89.62 425 PRO A C 1
ATOM 3178 O O . PRO A 1 425 ? -36.778 19.432 41.110 1.00 89.62 425 PRO A O 1
ATOM 3181 N N . ALA A 1 426 ? -34.560 19.659 40.826 1.00 90.81 426 ALA A N 1
ATOM 3182 C CA . ALA A 1 426 ? -34.558 19.820 39.378 1.00 90.81 426 ALA A CA 1
ATOM 3183 C C . ALA A 1 426 ? -34.256 18.522 38.601 1.00 90.81 426 ALA A C 1
ATOM 3185 O O . ALA A 1 426 ? -34.363 18.540 37.378 1.00 90.81 426 ALA A O 1
ATOM 3186 N N . GLY A 1 427 ? -33.895 17.430 39.284 1.00 90.50 427 GLY A N 1
ATOM 3187 C CA . GLY A 1 427 ? -33.470 16.156 38.697 1.00 90.50 427 GLY A CA 1
ATOM 3188 C C . GLY A 1 427 ? -32.221 15.593 39.383 1.00 90.50 427 GLY A C 1
ATOM 3189 O O . GLY A 1 427 ? -31.621 16.255 40.231 1.00 90.50 427 GLY A O 1
ATOM 3190 N N . SER A 1 428 ? -31.821 14.384 39.013 1.00 92.25 428 SER A N 1
ATOM 3191 C CA . SER A 1 428 ? -30.653 13.704 39.582 1.00 92.25 428 SER A CA 1
ATOM 3192 C C . SER A 1 428 ? -29.340 14.213 38.973 1.00 92.25 428 SER A C 1
ATOM 3194 O O . SER A 1 428 ? -29.296 14.639 37.817 1.00 92.25 428 SER A O 1
ATOM 3196 N N . ILE A 1 429 ? -28.268 14.220 39.768 1.00 93.56 429 ILE A N 1
ATOM 3197 C CA . ILE A 1 429 ? -26.908 14.510 39.302 1.00 93.56 429 ILE A CA 1
ATOM 3198 C C . ILE A 1 429 ? -26.320 13.235 38.710 1.00 93.56 429 ILE A C 1
ATOM 3200 O O . ILE A 1 429 ? -25.926 12.337 39.460 1.00 93.56 429 ILE A O 1
ATOM 3204 N N . GLY A 1 430 ? -26.205 13.211 37.386 1.00 93.50 430 GLY A N 1
ATOM 3205 C CA . GLY A 1 430 ? -25.533 12.138 36.670 1.00 93.50 430 GLY A CA 1
ATOM 3206 C C . GLY A 1 430 ? -24.021 12.320 36.723 1.00 93.50 430 GLY A C 1
ATOM 3207 O O . GLY A 1 430 ? -23.510 13.436 36.543 1.00 93.50 430 GLY A O 1
ATOM 3208 N N . VAL A 1 431 ? -23.298 11.229 36.952 1.00 94.44 431 VAL A N 1
ATOM 3209 C CA . VAL A 1 431 ? -21.839 11.174 36.833 1.00 94.44 431 VAL A CA 1
ATOM 3210 C C . VAL A 1 431 ? -21.413 9.963 36.019 1.00 94.44 431 VAL A C 1
ATOM 3212 O O . VAL A 1 431 ? -22.061 8.917 36.047 1.00 94.44 431 VAL A O 1
ATOM 3215 N N . ALA A 1 432 ? -20.280 10.094 35.345 1.00 95.38 432 ALA A N 1
ATOM 3216 C CA . ALA A 1 432 ? -19.527 8.961 34.843 1.00 95.38 432 ALA A CA 1
ATOM 3217 C C . ALA A 1 432 ? -18.046 9.168 35.148 1.00 95.38 432 ALA A C 1
ATOM 3219 O O . ALA A 1 432 ? -17.557 10.298 35.176 1.00 95.38 432 ALA A O 1
ATOM 3220 N N . ALA A 1 433 ? -17.336 8.082 35.409 1.00 95.94 433 ALA A N 1
ATOM 3221 C CA . ALA A 1 433 ? -15.900 8.087 35.601 1.00 95.94 433 ALA A CA 1
ATOM 3222 C C . ALA A 1 433 ? -15.294 6.875 34.909 1.00 95.94 433 ALA A C 1
ATOM 3224 O O . ALA A 1 433 ? -15.928 5.824 34.806 1.00 95.94 433 ALA A O 1
ATOM 3225 N N . GLY A 1 434 ? -14.057 7.020 34.457 1.00 96.69 434 GLY A N 1
ATOM 3226 C CA . GLY A 1 434 ? -13.373 5.947 33.772 1.00 96.69 434 GLY A CA 1
ATOM 3227 C C . GLY A 1 434 ? -11.864 6.016 33.886 1.00 96.69 434 GLY A C 1
ATOM 3228 O O . GLY A 1 434 ? -11.265 7.021 34.280 1.00 96.69 434 GLY A O 1
ATOM 3229 N N . PHE A 1 435 ? -11.273 4.886 33.543 1.00 97.69 435 PHE A N 1
ATOM 3230 C CA . PHE A 1 435 ? -9.848 4.644 33.477 1.00 97.69 435 PHE A CA 1
ATOM 3231 C C . PHE A 1 435 ? -9.531 3.983 32.141 1.00 97.69 435 PHE A C 1
ATOM 3233 O O . PHE A 1 435 ? -10.250 3.076 31.714 1.00 97.69 435 PHE A O 1
ATOM 3240 N N . ALA A 1 436 ? -8.445 4.406 31.506 1.00 96.81 436 ALA A N 1
ATOM 3241 C CA . ALA A 1 436 ? -7.892 3.742 30.340 1.00 96.81 436 ALA A CA 1
ATOM 3242 C C . ALA A 1 436 ? -6.381 3.568 30.498 1.00 96.81 436 ALA A C 1
ATOM 3244 O O . ALA A 1 436 ? -5.678 4.492 30.897 1.00 96.81 436 ALA A O 1
ATOM 3245 N N . TYR A 1 437 ? -5.886 2.384 30.158 1.00 98.00 437 TYR A N 1
ATOM 3246 C CA . TYR A 1 437 ? -4.466 2.124 29.967 1.00 98.00 437 TYR A CA 1
ATOM 3247 C C . TYR A 1 437 ? -4.262 1.553 28.573 1.00 98.00 437 TYR A C 1
ATOM 3249 O O . TYR A 1 437 ? -4.888 0.549 28.218 1.00 98.00 437 TYR A O 1
ATOM 3257 N N . ARG A 1 438 ? -3.404 2.194 27.789 1.00 97.75 438 ARG A N 1
ATOM 3258 C CA . ARG A 1 438 ? -3.137 1.840 26.400 1.00 97.75 438 ARG A CA 1
ATOM 3259 C C . ARG A 1 438 ? -1.646 1.667 26.180 1.00 97.75 438 ARG A C 1
ATOM 3261 O O . ARG A 1 438 ? -0.879 2.518 26.601 1.00 97.75 438 ARG A O 1
ATOM 3268 N N . GLU A 1 439 ? -1.269 0.610 25.484 1.00 98.25 439 GLU A N 1
ATOM 3269 C CA . GLU A 1 439 ? 0.067 0.393 24.936 1.00 98.25 439 GLU A CA 1
ATOM 3270 C C . GLU A 1 439 ? -0.085 0.229 23.422 1.00 98.25 439 GLU A C 1
ATOM 3272 O O . GLU A 1 439 ? -0.924 -0.554 22.967 1.00 98.25 439 GLU A O 1
ATOM 3277 N N . GLU A 1 440 ? 0.698 0.977 22.653 1.00 97.25 440 GLU A N 1
ATOM 3278 C CA . GLU A 1 440 ? 0.763 0.870 21.198 1.00 97.25 440 GLU A CA 1
ATOM 3279 C C . GLU A 1 440 ? 2.217 0.742 20.757 1.00 97.25 440 GLU A C 1
ATOM 3281 O O . GLU A 1 440 ? 3.101 1.432 21.271 1.00 97.25 440 GLU A O 1
ATOM 3286 N N . SER A 1 441 ? 2.462 -0.133 19.788 1.00 98.06 441 SER A N 1
ATOM 3287 C CA . SER A 1 441 ? 3.762 -0.272 19.141 1.00 98.06 441 SER A CA 1
ATOM 3288 C C . SER A 1 441 ? 3.601 -0.409 17.639 1.00 98.06 441 SER A C 1
ATOM 3290 O O . SER A 1 441 ? 2.662 -1.053 17.172 1.00 98.06 441 SER A O 1
ATOM 3292 N N . ALA A 1 442 ? 4.547 0.153 16.899 1.00 97.88 442 ALA A N 1
ATOM 3293 C CA . ALA A 1 442 ? 4.678 -0.030 15.468 1.00 97.88 442 ALA A CA 1
ATOM 3294 C C . ALA A 1 442 ? 6.126 -0.387 15.126 1.00 97.88 442 ALA A C 1
ATOM 3296 O O . ALA A 1 442 ? 7.067 0.209 15.658 1.00 97.88 442 ALA A O 1
ATOM 3297 N N . GLU A 1 443 ? 6.296 -1.342 14.225 1.00 98.00 443 GLU A N 1
ATOM 3298 C CA . GLU A 1 443 ? 7.575 -1.757 13.669 1.00 98.00 443 GLU A CA 1
ATOM 3299 C C . GLU A 1 443 ? 7.456 -1.823 12.149 1.00 98.00 443 GLU A C 1
ATOM 3301 O O . GLU A 1 443 ? 6.442 -2.265 11.615 1.00 98.00 443 GLU A O 1
ATOM 3306 N N . TYR A 1 444 ? 8.484 -1.333 11.469 1.00 97.25 444 TYR A N 1
ATOM 3307 C CA . TYR A 1 444 ? 8.675 -1.429 10.033 1.00 97.25 444 TYR A CA 1
ATOM 3308 C C . TYR A 1 444 ? 10.046 -2.049 9.790 1.00 97.25 444 TYR A C 1
ATOM 3310 O O . TYR A 1 444 ? 11.064 -1.449 10.161 1.00 97.25 444 TYR A O 1
ATOM 3318 N N . ASP A 1 445 ? 10.070 -3.226 9.169 1.00 96.38 445 ASP A N 1
ATOM 3319 C CA . ASP A 1 445 ? 11.291 -3.971 8.896 1.00 96.38 445 ASP A CA 1
ATOM 3320 C C . ASP A 1 445 ? 11.425 -4.343 7.408 1.00 96.38 445 ASP A C 1
ATOM 3322 O O . ASP A 1 445 ? 10.819 -5.307 6.939 1.00 96.38 445 ASP A O 1
ATOM 3326 N N . PRO A 1 446 ? 12.235 -3.602 6.630 1.00 95.12 446 PRO A N 1
ATOM 3327 C CA . PRO A 1 446 ? 12.535 -3.959 5.251 1.00 95.12 446 PRO A CA 1
ATOM 3328 C C . PRO A 1 446 ? 13.650 -5.015 5.167 1.00 95.12 446 PRO A C 1
ATOM 3330 O O . PRO A 1 446 ? 14.495 -5.144 6.056 1.00 95.12 446 PRO A O 1
ATOM 3333 N N . ASN A 1 447 ? 13.718 -5.762 4.069 1.00 93.38 447 ASN A N 1
ATOM 3334 C CA . ASN A 1 447 ? 14.754 -6.776 3.869 1.00 93.38 447 ASN A CA 1
ATOM 3335 C C . ASN A 1 447 ? 16.159 -6.190 3.605 1.00 93.38 447 ASN A C 1
ATOM 3337 O O . ASN A 1 447 ? 16.353 -4.991 3.391 1.00 93.38 447 ASN A O 1
ATOM 3341 N N . ASP A 1 448 ? 17.167 -7.065 3.574 1.00 90.62 448 ASP A N 1
ATOM 3342 C CA . ASP A 1 448 ? 18.571 -6.676 3.387 1.00 90.62 448 ASP A CA 1
ATOM 3343 C C . ASP A 1 448 ? 18.860 -6.004 2.037 1.00 90.62 448 ASP A C 1
ATOM 3345 O O . ASP A 1 448 ? 19.807 -5.220 1.941 1.00 90.62 448 ASP A O 1
ATOM 3349 N N . VAL A 1 449 ? 18.062 -6.281 0.998 1.00 87.50 449 VAL A N 1
ATOM 3350 C CA . VAL A 1 449 ? 18.199 -5.621 -0.313 1.00 87.50 449 VAL A CA 1
ATOM 3351 C C . VAL A 1 449 ? 17.937 -4.122 -0.168 1.00 87.50 449 VAL A C 1
ATOM 3353 O O . VAL A 1 449 ? 18.702 -3.305 -0.684 1.00 87.50 449 VAL A O 1
ATOM 3356 N N . ALA A 1 450 ? 16.895 -3.762 0.581 1.00 86.50 450 ALA A N 1
ATOM 3357 C CA . ALA A 1 450 ? 16.538 -2.376 0.839 1.00 86.50 450 ALA A CA 1
ATOM 3358 C C . ALA A 1 450 ? 17.443 -1.712 1.894 1.00 86.50 450 ALA A C 1
ATOM 3360 O O . ALA A 1 450 ? 17.871 -0.576 1.692 1.00 86.50 450 ALA A O 1
ATOM 3361 N N . LYS A 1 451 ? 17.798 -2.414 2.982 1.00 87.06 451 LYS A N 1
ATOM 3362 C CA . LYS A 1 451 ? 18.637 -1.864 4.071 1.00 87.06 451 LYS A CA 1
ATOM 3363 C C . LYS A 1 451 ? 20.058 -1.518 3.640 1.00 87.06 451 LYS A C 1
ATOM 3365 O O . LYS A 1 451 ? 20.618 -0.521 4.087 1.00 87.06 451 LYS A O 1
ATOM 3370 N N . ASN A 1 452 ? 20.657 -2.347 2.787 1.00 82.75 452 ASN A N 1
ATOM 3371 C CA . ASN A 1 452 ? 22.055 -2.188 2.385 1.00 82.75 452 ASN A CA 1
ATOM 3372 C C . ASN A 1 452 ? 22.236 -1.271 1.162 1.00 82.75 452 ASN A C 1
ATOM 3374 O O . ASN A 1 452 ? 23.352 -1.146 0.663 1.00 82.75 452 ASN A O 1
ATOM 3378 N N . GLY A 1 453 ? 21.160 -0.635 0.674 1.00 74.06 453 GLY A N 1
ATOM 3379 C CA . GLY A 1 453 ? 21.211 0.280 -0.471 1.00 74.06 453 GLY A CA 1
ATOM 3380 C C . GLY A 1 453 ? 21.529 -0.398 -1.803 1.00 74.06 453 GLY A C 1
ATOM 3381 O O . GLY A 1 453 ? 22.074 0.241 -2.698 1.00 74.06 453 GLY A O 1
ATOM 3382 N N . PHE A 1 454 ? 21.217 -1.692 -1.934 1.00 78.62 454 PHE A N 1
ATOM 3383 C CA . PHE A 1 454 ? 21.321 -2.390 -3.216 1.00 78.62 454 PHE A CA 1
ATOM 3384 C C . PHE A 1 454 ? 20.174 -2.007 -4.160 1.00 78.62 454 PHE A C 1
ATOM 3386 O O . PHE A 1 454 ? 20.369 -1.941 -5.374 1.00 78.62 454 PHE A O 1
ATOM 3393 N N . ALA A 1 455 ? 18.991 -1.743 -3.598 1.00 76.06 455 ALA A N 1
ATOM 3394 C CA . ALA A 1 455 ? 17.887 -1.098 -4.301 1.00 76.06 455 ALA A CA 1
ATOM 3395 C C . ALA A 1 455 ? 18.210 0.378 -4.588 1.00 76.06 455 ALA A C 1
ATOM 3397 O O . ALA A 1 455 ? 18.922 1.024 -3.819 1.00 76.06 455 ALA A O 1
ATOM 3398 N N . ARG A 1 456 ? 17.632 0.929 -5.665 1.00 72.75 456 ARG A N 1
ATOM 3399 C CA . ARG A 1 456 ? 17.804 2.345 -6.047 1.00 72.75 456 ARG A CA 1
ATOM 3400 C C . ARG A 1 456 ? 17.349 3.325 -4.945 1.00 72.75 456 ARG A C 1
ATOM 3402 O O . ARG A 1 456 ? 17.906 4.414 -4.854 1.00 72.75 456 ARG A O 1
ATOM 3409 N N . ASP A 1 457 ? 16.430 2.900 -4.076 1.00 71.25 457 ASP A N 1
ATOM 3410 C CA . ASP A 1 457 ? 15.956 3.651 -2.911 1.00 71.25 457 ASP A CA 1
ATOM 3411 C C . ASP A 1 457 ? 16.189 2.840 -1.618 1.00 71.25 457 ASP A C 1
ATOM 3413 O O . ASP A 1 457 ? 15.500 1.840 -1.388 1.00 71.25 457 ASP A O 1
ATOM 3417 N N . PRO A 1 458 ? 17.168 3.215 -0.771 1.00 75.56 458 PRO A N 1
ATOM 3418 C CA . PRO A 1 458 ? 17.413 2.520 0.486 1.00 75.56 458 PRO A CA 1
ATOM 3419 C C . PRO A 1 458 ? 16.291 2.785 1.494 1.00 75.56 458 PRO A C 1
ATOM 3421 O O . PRO A 1 458 ? 15.827 3.917 1.646 1.00 75.56 458 PRO A O 1
ATOM 3424 N N . LEU A 1 459 ? 15.910 1.751 2.244 1.00 85.62 459 LEU A N 1
ATOM 3425 C CA . LEU A 1 459 ? 14.903 1.835 3.305 1.00 85.62 459 LEU A CA 1
ATOM 3426 C C . LEU A 1 459 ? 15.544 1.497 4.649 1.00 85.62 459 LEU A C 1
ATOM 3428 O O . LEU A 1 459 ? 16.421 0.640 4.735 1.00 85.62 459 LEU A O 1
ATOM 3432 N N . VAL A 1 460 ? 15.097 2.165 5.710 1.00 90.25 460 VAL A N 1
ATOM 3433 C CA . VAL A 1 460 ? 15.600 1.944 7.071 1.00 90.25 460 VAL A CA 1
ATOM 3434 C C . VAL A 1 460 ? 14.518 1.319 7.935 1.00 90.25 460 VAL A C 1
ATOM 3436 O O . VAL A 1 460 ? 13.363 1.728 7.864 1.00 90.25 460 VAL A O 1
ATOM 3439 N N . ALA A 1 461 ? 14.907 0.344 8.757 1.00 93.88 461 ALA A N 1
ATOM 3440 C CA . ALA A 1 461 ? 14.019 -0.199 9.775 1.00 93.88 461 ALA A CA 1
ATOM 3441 C C . ALA A 1 461 ? 13.740 0.865 10.841 1.00 93.88 461 ALA A C 1
ATOM 3443 O O . ALA A 1 461 ? 14.652 1.590 11.259 1.00 93.88 461 ALA A O 1
ATOM 3444 N N . ILE A 1 462 ? 12.488 0.966 11.273 1.00 95.75 462 ILE A N 1
ATOM 3445 C CA . ILE A 1 462 ? 12.050 1.925 12.288 1.00 95.75 462 ILE A CA 1
ATOM 3446 C C . ILE A 1 462 ? 11.078 1.211 13.214 1.00 95.75 462 ILE A C 1
ATOM 3448 O O . ILE A 1 462 ? 10.174 0.518 12.762 1.00 95.75 462 ILE A O 1
ATOM 3452 N N . SER A 1 463 ? 11.238 1.419 14.514 1.00 97.25 463 SER A N 1
ATOM 3453 C CA . SER A 1 463 ? 10.274 0.969 15.507 1.00 97.25 463 SER A CA 1
ATOM 3454 C C . SER A 1 463 ? 10.015 2.058 16.536 1.00 97.25 463 SER A C 1
ATOM 3456 O O . SER A 1 463 ? 10.848 2.938 16.777 1.00 97.25 463 SER A O 1
ATOM 3458 N N . GLY A 1 464 ? 8.828 2.016 17.125 1.00 96.94 464 GLY A N 1
ATOM 3459 C CA . GLY A 1 464 ? 8.409 2.944 18.158 1.00 96.94 464 GLY A CA 1
ATOM 3460 C C . GLY A 1 464 ? 7.273 2.361 18.977 1.00 96.94 464 GLY A C 1
ATOM 3461 O O . GLY A 1 464 ? 6.487 1.546 18.497 1.00 96.94 464 GLY A O 1
ATOM 3462 N N . ASN A 1 465 ? 7.193 2.777 20.231 1.00 97.69 465 ASN A N 1
ATOM 3463 C CA . ASN A 1 465 ? 6.101 2.430 21.117 1.00 97.69 465 ASN A CA 1
ATOM 3464 C C . ASN A 1 465 ? 5.786 3.590 22.057 1.00 97.69 465 ASN A C 1
ATOM 3466 O O . ASN A 1 465 ? 6.618 4.469 22.291 1.00 97.69 465 ASN A O 1
ATOM 3470 N N . PHE A 1 466 ? 4.573 3.582 22.590 1.00 96.75 466 PHE A N 1
ATOM 3471 C CA . PHE A 1 466 ? 4.192 4.430 23.704 1.00 96.75 466 PHE A CA 1
ATOM 3472 C C . PHE A 1 466 ? 3.165 3.717 24.573 1.00 96.75 466 PHE A C 1
ATOM 3474 O O . PHE A 1 466 ? 2.447 2.814 24.138 1.00 96.75 466 PHE A O 1
ATOM 3481 N N . ASP A 1 467 ? 3.066 4.186 25.803 1.00 97.56 467 ASP A N 1
ATOM 3482 C CA . ASP A 1 467 ? 1.995 3.846 26.715 1.00 97.56 467 ASP A CA 1
ATOM 3483 C C . ASP A 1 467 ? 1.308 5.121 27.204 1.00 97.56 467 ASP A C 1
ATOM 3485 O O . ASP A 1 467 ? 1.898 6.205 27.248 1.00 97.56 467 ASP A O 1
ATOM 3489 N N . SER A 1 468 ? 0.017 5.005 27.495 1.00 96.50 468 SER A N 1
ATOM 3490 C CA . SER A 1 468 ? -0.788 6.103 27.998 1.00 96.50 468 SER A CA 1
ATOM 3491 C C . SER A 1 468 ? -1.743 5.628 29.077 1.00 96.50 468 SER A C 1
ATOM 3493 O O . SER A 1 468 ? -2.501 4.677 28.882 1.00 96.50 468 SER A O 1
ATOM 3495 N N . THR A 1 469 ? -1.703 6.316 30.211 1.00 98.00 469 THR A N 1
ATOM 3496 C CA . THR A 1 469 ? -2.590 6.100 31.347 1.00 98.00 469 THR A CA 1
ATOM 3497 C C . THR A 1 469 ? -3.501 7.302 31.497 1.00 98.00 469 THR A C 1
ATOM 3499 O O . THR A 1 469 ? -3.041 8.441 31.560 1.00 98.00 469 THR A O 1
ATOM 3502 N N . GLU A 1 470 ? -4.804 7.058 31.568 1.00 95.06 470 GLU A N 1
ATOM 3503 C CA . GLU A 1 470 ? -5.800 8.117 31.522 1.00 95.06 470 GLU A CA 1
ATOM 3504 C C . GLU A 1 470 ? -6.895 7.899 32.563 1.00 95.06 470 GLU A C 1
ATOM 3506 O O . GLU A 1 470 ? -7.449 6.808 32.692 1.00 95.06 470 GLU A O 1
ATOM 3511 N N . PHE A 1 471 ? -7.237 8.964 33.287 1.00 97.50 471 PHE A N 1
ATOM 3512 C CA . PHE A 1 471 ? -8.362 8.998 34.221 1.00 97.50 471 PHE A CA 1
ATOM 3513 C C . PHE A 1 471 ? -9.301 10.114 33.819 1.00 97.50 471 PHE A C 1
ATOM 3515 O O . PHE A 1 471 ? -8.861 11.238 33.583 1.00 97.50 471 PHE A O 1
ATOM 3522 N N . TYR A 1 472 ? -10.597 9.843 33.791 1.00 95.19 472 TYR A N 1
ATOM 3523 C CA . TYR A 1 472 ? -11.575 10.847 33.406 1.00 95.19 472 TYR A CA 1
ATOM 3524 C C . TYR A 1 472 ? -12.843 10.767 34.235 1.00 95.19 472 TYR A C 1
ATOM 3526 O O . TYR A 1 472 ? -13.202 9.722 34.774 1.00 95.19 472 TYR A O 1
ATOM 3534 N N . ALA A 1 473 ? -13.510 11.908 34.346 1.00 96.50 473 ALA A N 1
ATOM 3535 C CA . ALA A 1 473 ? -14.801 12.026 34.989 1.00 96.50 473 ALA A CA 1
ATOM 3536 C C . ALA A 1 473 ? -15.639 13.095 34.297 1.00 96.50 473 ALA A C 1
ATOM 3538 O O . ALA A 1 473 ? -15.127 14.130 33.868 1.00 96.50 473 ALA A O 1
ATOM 3539 N N . GLU A 1 474 ? -16.941 12.864 34.242 1.00 95.38 474 GLU A N 1
ATOM 3540 C CA . GLU A 1 474 ? -17.923 13.794 33.714 1.00 95.38 474 GLU A CA 1
ATOM 3541 C C . GLU A 1 474 ? -19.179 13.827 34.576 1.00 95.38 474 GLU A C 1
ATOM 3543 O O . GLU A 1 474 ? -19.473 12.911 35.345 1.00 95.38 474 GLU A O 1
ATOM 3548 N N . THR A 1 475 ? -19.916 14.924 34.471 1.00 95.88 475 THR A N 1
ATOM 3549 C CA . THR A 1 475 ? -21.150 15.137 35.208 1.00 95.88 475 THR A CA 1
ATOM 3550 C C . THR A 1 475 ? -22.140 15.969 34.414 1.00 95.88 475 THR A C 1
ATOM 3552 O O . THR A 1 475 ? -21.771 16.881 33.664 1.00 95.88 475 THR A O 1
ATOM 3555 N N . VAL A 1 476 ? -23.417 15.677 34.636 1.00 95.62 476 VAL A N 1
ATOM 3556 C CA . VAL A 1 476 ? -24.535 16.523 34.240 1.00 95.62 476 VAL A CA 1
ATOM 3557 C C . VAL A 1 476 ? -25.326 16.873 35.493 1.00 95.62 476 VAL A C 1
ATOM 3559 O O . VAL A 1 476 ? -25.805 15.997 36.210 1.00 95.62 476 VAL A O 1
ATOM 3562 N N . ILE A 1 477 ? -25.457 18.170 35.761 1.00 95.94 477 ILE A N 1
ATOM 3563 C CA . ILE A 1 477 ? -26.121 18.700 36.951 1.00 95.94 477 ILE A CA 1
ATOM 3564 C C . ILE A 1 477 ? -27.349 19.503 36.509 1.00 95.94 477 ILE A C 1
ATOM 3566 O O . ILE A 1 477 ? -27.191 20.581 35.924 1.00 95.94 477 ILE A O 1
ATOM 3570 N N . PRO A 1 478 ? -28.576 19.050 36.806 1.00 95.19 478 PRO A N 1
ATOM 3571 C CA . PRO A 1 478 ? -29.770 19.854 36.587 1.00 95.19 478 PRO A CA 1
ATOM 3572 C C . PRO A 1 478 ? -29.832 20.974 37.635 1.00 95.19 478 PRO A C 1
ATOM 3574 O O . PRO A 1 478 ? -30.039 20.735 38.823 1.00 95.19 478 PRO A O 1
ATOM 3577 N N . ILE A 1 479 ? -29.645 22.226 37.208 1.00 93.06 479 ILE A N 1
ATOM 3578 C CA . ILE A 1 479 ? -29.681 23.396 38.103 1.00 93.06 479 ILE A CA 1
ATOM 3579 C C . ILE A 1 479 ? -31.138 23.786 38.377 1.00 93.06 479 ILE A C 1
ATOM 3581 O O . ILE A 1 479 ? -31.543 23.995 39.520 1.00 93.06 479 ILE A O 1
ATOM 3585 N N . VAL A 1 480 ? -31.931 23.886 37.307 1.00 91.12 480 VAL A N 1
ATOM 3586 C CA . VAL A 1 480 ? -33.391 24.077 37.319 1.00 91.12 480 VAL A CA 1
ATOM 3587 C C . VAL A 1 480 ? -34.001 23.294 36.155 1.00 91.12 480 VAL A C 1
ATOM 3589 O O . VAL A 1 480 ? -33.279 22.902 35.248 1.00 91.12 480 VAL A O 1
ATOM 3592 N N . SER A 1 481 ? -35.327 23.126 36.122 1.00 85.62 481 SER A N 1
ATOM 3593 C CA . SER A 1 481 ? -36.058 22.275 35.154 1.00 85.62 481 SER A CA 1
ATOM 3594 C C . SER A 1 481 ? -35.756 22.487 33.660 1.00 85.62 481 SER A C 1
ATOM 3596 O O . SER A 1 481 ? -36.183 21.692 32.832 1.00 85.62 481 SER A O 1
ATOM 3598 N N . LYS A 1 482 ? -35.068 23.571 33.294 1.00 92.31 482 LYS A N 1
ATOM 3599 C CA . LYS A 1 482 ? -34.716 23.932 31.916 1.00 92.31 482 LYS A CA 1
ATOM 3600 C C . LYS A 1 482 ? -33.237 24.249 31.721 1.00 92.31 482 LYS A C 1
ATOM 3602 O O . LYS A 1 482 ? -32.865 24.604 30.608 1.00 92.31 482 LYS A O 1
ATOM 3607 N N . LEU A 1 483 ? -32.423 24.202 32.775 1.00 94.75 483 LEU A N 1
ATOM 3608 C CA . LEU A 1 483 ? -31.013 24.581 32.746 1.00 94.75 483 LEU A CA 1
ATOM 3609 C C . LEU A 1 483 ? -30.174 23.477 33.380 1.00 94.75 483 LEU A C 1
ATOM 3611 O O . LEU A 1 483 ? -30.274 23.222 34.580 1.00 94.75 483 LEU A O 1
ATOM 3615 N N . GLU A 1 484 ? -29.310 22.892 32.568 1.00 96.06 484 GLU A N 1
ATOM 3616 C CA . GLU A 1 484 ? -28.352 21.867 32.960 1.00 96.06 484 GLU A CA 1
ATOM 3617 C C . GLU A 1 484 ? -26.936 22.439 32.847 1.00 96.06 484 GLU A C 1
ATOM 3619 O O . GLU A 1 484 ? -26.627 23.201 31.924 1.00 96.06 484 GLU A O 1
ATOM 3624 N N . PHE A 1 485 ? -26.079 22.066 33.788 1.00 96.06 485 PHE A N 1
ATOM 3625 C CA . PHE A 1 485 ? -24.635 22.2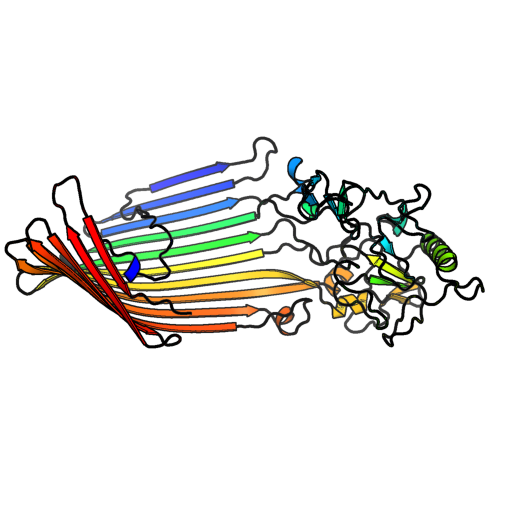05 33.676 1.00 96.06 485 PHE A CA 1
ATOM 3626 C C . PHE A 1 485 ? -24.037 20.879 33.226 1.00 96.06 485 PHE A C 1
ATOM 3628 O O . PHE A 1 485 ? -24.422 19.828 33.728 1.00 96.06 485 PHE A O 1
ATOM 3635 N N . GLU A 1 486 ? -23.080 20.941 32.311 1.00 95.75 486 GLU A N 1
ATOM 3636 C CA . GLU A 1 486 ? -22.258 19.805 31.903 1.00 95.75 486 GLU A CA 1
ATOM 3637 C C . GLU A 1 486 ? -20.796 20.127 32.210 1.00 95.75 486 GLU A C 1
ATOM 3639 O O . GLU A 1 486 ? -20.324 21.237 31.950 1.00 95.75 486 GLU A O 1
ATOM 3644 N N . GLY A 1 487 ? -20.078 19.175 32.792 1.00 95.31 487 GLY A N 1
ATOM 3645 C CA . GLY A 1 487 ? -18.676 19.345 33.148 1.00 95.31 487 GLY A CA 1
ATOM 3646 C C . GLY A 1 487 ? -17.924 18.038 33.007 1.00 95.31 487 GLY A C 1
ATOM 3647 O O . GLY A 1 487 ? -18.479 16.984 33.288 1.00 95.31 487 GLY A O 1
ATOM 3648 N N . ALA A 1 488 ? -16.672 18.106 32.577 1.00 96.25 488 ALA A N 1
ATOM 3649 C CA . ALA A 1 488 ? -15.833 16.930 32.430 1.00 96.25 488 ALA A CA 1
ATOM 3650 C C . ALA A 1 488 ? -14.347 17.290 32.500 1.00 96.25 488 ALA A C 1
ATOM 3652 O O . ALA A 1 488 ? -13.956 18.405 32.146 1.00 96.25 488 ALA A O 1
ATOM 3653 N N . ILE A 1 489 ? -13.538 16.350 32.976 1.00 96.19 489 ILE A N 1
ATOM 3654 C CA . ILE A 1 489 ? -12.087 16.465 33.128 1.00 96.19 489 ILE A CA 1
ATOM 3655 C C . ILE A 1 489 ? -11.429 15.125 32.793 1.00 96.19 489 ILE A C 1
ATOM 3657 O O . ILE A 1 489 ? -11.989 14.071 33.098 1.00 96.19 489 ILE A O 1
ATOM 3661 N N . ARG A 1 490 ? -10.246 15.162 32.181 1.00 95.69 490 ARG A N 1
ATOM 3662 C CA . ARG A 1 490 ? -9.447 13.980 31.849 1.00 95.69 490 ARG A CA 1
ATOM 3663 C C . ARG A 1 490 ? -7.969 14.283 32.049 1.00 95.69 490 ARG A C 1
ATOM 3665 O O . ARG A 1 490 ? -7.456 15.234 31.467 1.00 95.69 490 ARG A O 1
ATOM 3672 N N . PHE A 1 491 ? -7.318 13.479 32.875 1.00 95.88 491 PHE A N 1
ATOM 3673 C CA . PHE A 1 491 ? -5.878 13.489 33.103 1.00 95.88 491 PHE A CA 1
ATOM 3674 C C . PHE A 1 491 ? -5.239 12.434 32.213 1.00 95.88 491 PHE A C 1
ATOM 3676 O O . PHE A 1 491 ? -5.741 11.311 32.154 1.00 95.88 491 PHE A O 1
ATOM 3683 N N . VAL A 1 492 ? -4.156 12.806 31.543 1.00 94.88 492 VAL A N 1
ATOM 3684 C CA . VAL A 1 492 ? -3.420 11.953 30.611 1.00 94.88 492 VAL A CA 1
ATOM 3685 C C . VAL A 1 492 ? -1.959 11.961 31.028 1.00 94.88 492 VAL A C 1
ATOM 3687 O O . VAL A 1 492 ? -1.373 13.028 31.171 1.00 94.88 492 VAL A O 1
ATOM 3690 N N . ASP A 1 493 ? -1.389 10.778 31.210 1.00 96.38 493 ASP A N 1
ATOM 3691 C CA . ASP A 1 493 ? 0.048 10.541 31.314 1.00 96.38 493 ASP A CA 1
ATOM 3692 C C . ASP A 1 493 ? 0.446 9.700 30.098 1.00 96.38 493 ASP A C 1
ATOM 3694 O O . ASP A 1 493 ? -0.132 8.635 29.862 1.00 96.38 493 ASP A O 1
ATOM 3698 N N . ASN A 1 494 ? 1.341 10.215 29.261 1.00 95.38 494 ASN A N 1
ATOM 3699 C CA . ASN A 1 494 ? 1.802 9.557 28.046 1.00 95.38 494 ASN A CA 1
ATOM 3700 C C . ASN A 1 494 ? 3.332 9.510 28.031 1.00 95.38 494 ASN A C 1
ATOM 3702 O O . ASN A 1 494 ? 3.987 10.544 28.168 1.00 95.38 494 ASN A O 1
ATOM 3706 N N . SER A 1 495 ? 3.915 8.335 27.792 1.00 96.50 495 SER A N 1
ATOM 3707 C CA . SER A 1 495 ? 5.369 8.154 27.898 1.00 96.50 495 SER A CA 1
ATOM 3708 C C . SER A 1 495 ? 6.198 8.891 26.838 1.00 96.50 495 SER A C 1
ATOM 3710 O O . SER A 1 495 ? 7.407 9.048 27.019 1.00 96.50 495 SER A O 1
ATOM 3712 N N . VAL A 1 496 ? 5.570 9.400 25.770 1.00 94.00 496 VAL A N 1
ATOM 3713 C CA . VAL A 1 496 ? 6.216 10.215 24.724 1.00 94.00 496 VAL A CA 1
ATOM 3714 C C . VAL A 1 496 ? 5.871 11.701 24.861 1.00 94.00 496 VAL A C 1
ATOM 3716 O O . VAL A 1 496 ? 6.761 12.549 24.779 1.00 94.00 496 VAL A O 1
ATOM 3719 N N . ALA A 1 497 ? 4.595 12.035 25.070 1.00 92.88 497 ALA A N 1
ATOM 3720 C CA . ALA A 1 497 ? 4.103 13.415 25.089 1.00 92.88 497 ALA A CA 1
ATOM 3721 C C . ALA A 1 497 ? 4.130 14.082 26.481 1.00 92.88 497 ALA A C 1
ATOM 3723 O O . ALA A 1 497 ? 4.046 15.308 26.563 1.00 92.88 497 ALA A O 1
ATOM 3724 N N . GLY A 1 498 ? 4.283 13.308 27.560 1.00 94.50 498 GLY A N 1
ATOM 3725 C CA . GLY A 1 498 ? 4.242 13.783 28.943 1.00 94.50 498 GLY A CA 1
ATOM 3726 C C . GLY A 1 498 ? 2.833 13.806 29.546 1.00 94.50 498 GLY A C 1
ATOM 3727 O O . GLY A 1 498 ? 1.911 13.158 29.051 1.00 94.50 498 GLY A O 1
ATOM 3728 N N . GLU A 1 499 ? 2.688 14.552 30.642 1.00 95.75 499 GLU A N 1
ATOM 3729 C CA . GLU A 1 499 ? 1.444 14.667 31.409 1.00 95.75 499 GLU A CA 1
ATOM 3730 C C . GLU A 1 499 ? 0.671 15.949 31.056 1.00 95.75 499 GLU A C 1
ATOM 3732 O O . GLU A 1 499 ? 1.266 17.027 30.975 1.00 95.75 499 GLU A O 1
ATOM 3737 N N . ASP A 1 500 ? -0.655 15.859 30.918 1.00 95.19 500 ASP A N 1
ATOM 3738 C CA . ASP A 1 500 ? -1.535 17.026 30.763 1.00 95.19 500 ASP A CA 1
ATOM 3739 C C . ASP A 1 500 ? -2.975 16.749 31.255 1.00 95.19 500 ASP A C 1
ATOM 3741 O O . ASP A 1 500 ? -3.359 15.613 31.558 1.00 95.19 500 ASP A O 1
ATOM 3745 N N . ALA A 1 501 ? -3.798 17.796 31.348 1.00 93.06 501 ALA A N 1
ATOM 3746 C CA . ALA A 1 501 ? -5.199 17.718 31.740 1.00 93.06 501 ALA A CA 1
ATOM 3747 C C . ALA A 1 501 ? -6.109 18.457 30.749 1.00 93.06 501 ALA A C 1
ATOM 3749 O O . ALA A 1 501 ? -5.966 19.651 30.501 1.00 93.06 501 ALA A O 1
ATOM 3750 N N . THR A 1 502 ? -7.130 17.762 30.254 1.00 93.62 502 THR A N 1
ATOM 3751 C CA . THR A 1 502 ? -8.192 18.344 29.421 1.00 93.62 502 THR A CA 1
ATOM 3752 C C . THR A 1 502 ? -9.467 18.523 30.224 1.00 93.62 502 THR A C 1
ATOM 3754 O O . THR A 1 502 ? -9.734 17.778 31.171 1.00 93.62 502 THR A O 1
ATOM 3757 N N . TRP A 1 503 ? -10.283 19.508 29.860 1.00 94.19 503 TRP A N 1
ATOM 3758 C CA . TRP A 1 503 ? -11.551 19.745 30.543 1.00 94.19 503 TRP A CA 1
ATOM 3759 C C . TRP A 1 503 ? -12.570 20.439 29.647 1.00 94.19 503 TRP A C 1
ATOM 3761 O O . TRP A 1 503 ? -12.241 21.158 28.708 1.00 94.19 503 TRP A O 1
ATOM 3771 N N . THR A 1 504 ? -13.847 20.248 29.962 1.00 94.81 504 THR A N 1
ATOM 3772 C CA . THR A 1 504 ? -14.960 21.007 29.385 1.00 94.81 504 THR A CA 1
ATOM 3773 C C . THR A 1 504 ? -15.908 21.442 30.484 1.00 94.81 504 THR A C 1
ATOM 3775 O O . THR A 1 504 ? -16.146 20.715 31.446 1.00 94.81 504 THR A O 1
ATOM 3778 N N . LYS A 1 505 ? -16.491 22.626 30.320 1.00 95.56 505 LYS A N 1
ATOM 3779 C CA . LYS A 1 505 ? -17.657 23.064 31.087 1.00 95.56 505 LYS A CA 1
ATOM 3780 C C . LYS A 1 505 ? -18.646 23.775 30.179 1.00 95.56 505 LYS A C 1
ATOM 3782 O O . LYS A 1 505 ? -18.247 24.575 29.333 1.00 95.56 505 LYS A O 1
ATOM 3787 N N . GLY A 1 506 ? -19.927 23.516 30.369 1.00 95.94 506 GLY A N 1
ATOM 3788 C CA . GLY A 1 506 ? -20.976 24.048 29.518 1.00 95.94 506 GLY A CA 1
ATOM 3789 C C . GLY A 1 506 ? -22.310 24.181 30.228 1.00 95.94 506 GLY A C 1
ATOM 3790 O O . GLY A 1 506 ? -22.521 23.682 31.333 1.00 95.94 506 GLY A O 1
ATOM 3791 N N . LEU A 1 507 ? -23.211 24.904 29.574 1.00 96.75 507 LEU A N 1
ATOM 3792 C CA . LEU A 1 507 ? -24.599 25.049 29.976 1.00 96.75 507 LEU A CA 1
ATOM 3793 C C . LEU A 1 507 ? -25.501 24.668 28.811 1.00 96.75 507 LEU A C 1
ATOM 3795 O O . LEU A 1 507 ? -25.265 25.049 27.659 1.00 96.75 507 LEU A O 1
ATOM 3799 N N . ARG A 1 508 ? -26.586 23.979 29.147 1.00 95.38 508 ARG A N 1
ATOM 3800 C CA . ARG A 1 508 ? -27.662 23.636 28.228 1.00 95.38 508 ARG A CA 1
ATOM 3801 C C . ARG A 1 508 ? -28.960 24.205 28.757 1.00 95.38 508 ARG A C 1
ATOM 3803 O O . ARG A 1 508 ? -29.385 23.889 29.863 1.00 95.38 508 ARG A O 1
ATOM 3810 N N . PHE A 1 509 ? -29.581 25.064 27.964 1.00 95.50 509 PHE A N 1
ATOM 3811 C CA . PHE A 1 509 ? -30.797 25.766 28.329 1.00 95.50 509 PHE A CA 1
ATOM 3812 C C . PHE A 1 509 ? -31.905 25.472 27.320 1.00 95.50 509 PHE A C 1
ATOM 3814 O O . PHE A 1 509 ? -31.786 25.815 26.146 1.00 95.50 509 PHE A O 1
ATOM 3821 N N . ARG A 1 510 ? -32.998 24.865 27.784 1.00 95.44 510 ARG A N 1
ATOM 3822 C CA . ARG A 1 510 ? -34.203 24.565 26.996 1.00 95.44 510 ARG A CA 1
ATOM 3823 C C . ARG A 1 510 ? -35.352 25.486 27.411 1.00 95.44 510 ARG A C 1
ATOM 3825 O O . ARG A 1 510 ? -36.197 25.084 28.213 1.00 95.44 510 ARG A O 1
ATOM 3832 N N . PRO A 1 511 ? -35.402 26.747 26.941 1.00 91.12 511 PRO A N 1
ATOM 3833 C CA . PRO A 1 511 ? -36.466 27.679 27.323 1.00 91.12 511 PRO A CA 1
ATOM 3834 C C . PRO A 1 511 ? -37.870 27.144 27.000 1.00 91.12 511 PRO A C 1
ATOM 3836 O O . PRO A 1 511 ? -38.802 27.365 27.782 1.00 91.12 511 PRO A O 1
ATOM 3839 N N . ILE A 1 512 ? -38.007 26.420 25.885 1.00 94.12 512 ILE A N 1
ATOM 3840 C CA . ILE A 1 512 ? -39.201 25.688 25.438 1.00 94.12 512 ILE A CA 1
ATOM 3841 C C . ILE A 1 512 ? -38.771 24.343 24.831 1.00 94.12 512 ILE A C 1
ATOM 3843 O O . ILE A 1 512 ? -37.591 24.159 24.557 1.00 94.12 512 ILE A O 1
ATOM 3847 N N . GLU A 1 513 ? -39.710 23.421 24.616 1.00 89.44 513 GLU A N 1
ATOM 3848 C CA . GLU A 1 513 ? -39.419 22.064 24.115 1.00 89.44 513 GLU A CA 1
ATOM 3849 C C . GLU A 1 513 ? -38.721 22.059 22.745 1.00 89.44 513 GLU A C 1
ATOM 3851 O O . GLU A 1 513 ? -37.816 21.260 22.524 1.00 89.44 513 GLU A O 1
ATOM 3856 N N . ASP A 1 514 ? -39.077 23.001 21.867 1.00 95.06 514 ASP A N 1
ATOM 3857 C CA . ASP A 1 514 ? -38.560 23.064 20.492 1.00 95.06 514 ASP A CA 1
ATOM 3858 C C . ASP A 1 514 ? -37.204 23.777 20.356 1.00 95.06 514 ASP A C 1
ATOM 3860 O O . ASP A 1 514 ? -36.600 23.758 19.283 1.00 95.06 514 ASP A O 1
ATOM 3864 N N . ILE A 1 515 ? -36.731 24.465 21.404 1.00 94.19 515 ILE A N 1
ATOM 3865 C CA . ILE A 1 515 ? -35.518 25.290 21.338 1.00 94.19 515 ILE A CA 1
ATOM 3866 C C . ILE A 1 515 ? -34.578 24.917 22.469 1.00 94.19 515 ILE A C 1
ATOM 3868 O O . ILE A 1 515 ? -34.899 25.059 23.647 1.00 94.19 515 ILE A O 1
ATOM 3872 N N . GLU A 1 516 ? -33.358 24.562 22.090 1.00 94.94 516 GLU A N 1
ATOM 3873 C CA . GLU A 1 516 ? -32.256 24.318 23.003 1.00 94.94 516 GLU A CA 1
ATOM 3874 C C . GLU A 1 516 ? -31.070 25.211 22.639 1.00 94.94 516 GLU A C 1
ATOM 3876 O O . GLU A 1 516 ? -30.615 25.248 21.497 1.00 94.94 516 GLU A O 1
ATOM 3881 N N . LEU A 1 517 ? -30.569 25.936 23.633 1.00 94.56 517 LEU A N 1
ATOM 3882 C CA . LEU A 1 517 ? -29.355 26.730 23.548 1.00 94.56 517 LEU A CA 1
ATOM 3883 C C . LEU A 1 517 ? -28.250 25.987 24.298 1.00 94.56 517 LEU A C 1
ATOM 3885 O O . LEU A 1 517 ? -28.429 25.613 25.458 1.00 94.56 517 LEU A O 1
ATOM 3889 N N . ARG A 1 518 ? -27.106 25.788 23.646 1.00 94.50 518 ARG A N 1
ATOM 3890 C CA . ARG A 1 518 ? -25.908 25.189 24.246 1.00 94.50 518 ARG A CA 1
ATOM 3891 C C . ARG A 1 518 ? -24.740 26.154 24.137 1.00 94.50 518 ARG A C 1
ATOM 3893 O O . ARG A 1 518 ? -24.571 26.800 23.105 1.00 94.50 518 ARG A O 1
ATOM 3900 N N . GLY A 1 519 ? -23.934 26.226 25.186 1.00 92.81 519 GLY A N 1
ATOM 3901 C CA . GLY A 1 519 ? -22.653 26.921 25.167 1.00 92.81 519 GLY A CA 1
ATOM 3902 C C . GLY A 1 519 ? -21.651 26.176 26.033 1.00 92.81 519 GLY A C 1
ATOM 3903 O O . GLY A 1 519 ? -21.975 25.814 27.162 1.00 92.81 519 GLY A O 1
ATOM 3904 N N . ASN A 1 520 ? -20.450 25.954 25.512 1.00 92.56 520 ASN A N 1
ATOM 3905 C CA . ASN A 1 520 ? -19.374 25.253 26.198 1.00 92.56 520 ASN A CA 1
ATOM 3906 C C . ASN A 1 520 ? -18.042 26.007 26.067 1.00 92.56 520 ASN A C 1
ATOM 3908 O O . ASN A 1 520 ? -17.852 26.848 25.189 1.00 92.56 520 ASN A O 1
ATOM 3912 N N . LEU A 1 521 ? -17.135 25.717 26.994 1.00 92.56 521 LEU A N 1
ATOM 3913 C CA . LEU A 1 521 ? -15.736 26.118 26.975 1.00 92.56 521 LEU A CA 1
ATOM 3914 C C . LEU A 1 521 ? -14.898 24.872 27.254 1.00 92.56 521 LEU A C 1
ATOM 3916 O O . LEU A 1 521 ? -15.143 24.188 28.251 1.00 92.56 521 LEU A O 1
ATOM 3920 N N . THR A 1 522 ? -13.921 24.610 26.391 1.00 91.44 522 THR A N 1
ATOM 3921 C CA . THR A 1 522 ? -13.133 23.376 26.391 1.00 91.44 522 THR A CA 1
ATOM 3922 C C . THR A 1 522 ? -11.651 23.681 26.222 1.00 91.44 522 THR A C 1
ATOM 3924 O O . THR A 1 522 ? -11.284 24.525 25.406 1.00 91.44 522 THR A O 1
ATOM 3927 N N . GLU A 1 523 ? -10.823 22.945 26.955 1.00 90.25 523 GLU A N 1
ATOM 3928 C CA . GLU A 1 523 ? -9.388 22.792 26.728 1.00 90.25 523 GLU A CA 1
ATOM 3929 C C . GLU A 1 523 ? -9.113 21.332 26.347 1.00 90.25 523 GLU A C 1
ATOM 3931 O O . GLU A 1 523 ? -9.621 20.412 26.992 1.00 90.25 523 GLU A O 1
ATOM 3936 N N . SER A 1 524 ? -8.366 21.123 25.263 1.00 86.25 524 SER A N 1
ATOM 3937 C CA . SER A 1 524 ? -8.070 19.809 24.683 1.00 86.25 524 SER A CA 1
ATOM 3938 C C . SER A 1 524 ? -6.600 19.751 24.271 1.00 86.25 524 SER A C 1
ATOM 3940 O O . SER A 1 524 ? -5.993 20.791 24.013 1.00 86.25 524 SER A O 1
ATOM 3942 N N . ILE A 1 525 ? -6.045 18.544 24.193 1.00 83.31 525 ILE A N 1
ATOM 3943 C CA . ILE A 1 525 ? -4.636 18.282 23.873 1.00 83.31 525 ILE A CA 1
ATOM 3944 C C . ILE A 1 525 ? -4.543 17.343 22.678 1.00 83.31 525 ILE A C 1
ATOM 3946 O O . ILE A 1 525 ? -5.428 16.512 22.474 1.00 83.31 525 ILE A O 1
ATOM 3950 N N . ARG A 1 526 ? -3.456 17.429 21.913 1.00 79.56 526 ARG A N 1
ATOM 3951 C CA . ARG A 1 526 ? -3.115 16.463 20.864 1.00 79.56 526 ARG A CA 1
ATOM 3952 C C . ARG A 1 526 ? -1.657 16.065 21.037 1.00 79.56 526 ARG A C 1
ATOM 3954 O O . ARG A 1 526 ? -0.793 16.938 20.997 1.00 79.56 526 ARG A O 1
ATOM 3961 N N . ALA A 1 527 ? -1.416 14.776 21.268 1.00 71.88 527 ALA A N 1
ATOM 3962 C CA . ALA A 1 527 ? -0.060 14.242 21.260 1.00 71.88 527 ALA A CA 1
ATOM 3963 C C . ALA A 1 527 ? 0.539 14.393 19.839 1.00 71.88 527 ALA A C 1
ATOM 3965 O O . ALA A 1 527 ? -0.233 14.309 18.879 1.00 71.88 527 ALA A O 1
ATOM 3966 N N . PRO A 1 528 ? 1.845 14.698 19.703 1.00 59.94 528 PRO A N 1
ATOM 3967 C CA . PRO A 1 528 ? 2.494 14.956 18.414 1.00 59.94 528 PRO A CA 1
ATOM 3968 C C . PRO A 1 528 ? 2.461 13.795 17.423 1.00 59.94 528 PRO A C 1
ATOM 3970 O O . PRO A 1 528 ? 2.518 12.632 17.882 1.00 59.94 528 PRO A O 1
#

Radius of gyration: 33.93 Å; chains: 1; bounding box: 79×52×92 Å

Sequence (528 aa):
MGGAPIYASDAVAGTVNIILKDDFEGFEVVGSIGESVEYNDAEERRIAMTWGRKFDRGNVTVAAQYTSIDGLRQTDRPATATTIGFESPGGGSPSAQEVFNDLTVAVDNVQAFPLFSGGQFHFNLFGNGIPLDINDPGSPLSQFDDAGNLIPSVPRGGTGTPIFQNGGDGLKLAQFTPLYNDIERFNVTVLSNFELTEDINLRTEVWFTRVDGTQPVNQVFYNSPAFGGLPGNSYGNVGSGPIPVLIDNPFLLPATRDAIGTALDVVHDFDGDGIADPTIDTDGDGVPDAVGFWRGGPLTRGGVGDGPYTAQRDTYRLVLGLTGSVDFAGSDYEWDVSYTYGHNQSDDRSPTMLQSNFDQAIQVTTDGDGNPVCVDPSGGCVPLDVIGPASAEAIAFVSANVTDEVVIEQRLFTANISGDVFDLPAGSIGVAAGFAYREESAEYDPNDVAKNGFARDPLVAISGNFDSTEFYAETVIPIVSKLEFEGAIRFVDNSVAGEDATWTKGLRFRPIEDIELRGNLTESIRAP

Secondary structure (DSSP, 8-state):
---HHHH-TT--S---------S--EEEEEEEEEEETTTTEEEEEEEEEEEEEEETTEEEEEEEEEEEE--EEGGGSHHHHS--EEEPPTTS-TT--EEESSEEESS--TT-EEE--SSS----TT-S--SS-TTSTTS--EEE-TTS-EEE------SSSSSEEESSSSB-GGGG-EEE-EEEEEEEEEEEEEESSSSEEEEEEEEEEEEEEE-SS-PPPEE-TTTSPPPSS--S--TTSPEEEETT-TTS-HHHHHHHHHHHHHHH-SSSSSSPPP-B-TTSSSS--B-EEEEEEES-SS-SS-SPPEEEEEEEEEEEEEEEEEEETTEEEEEEEEEEEEEEEEEEEEEEEBHHHHHHHT-EEE-TTS-EEESS-GGG-----SSSPPPHHHHHHHEEEEEEEEEEEEEEEEEEEEEEEEEETTEEEEEEEEEEEEEEEEEEEE-HHHHTT-BSS----EEEEEEEEEEEEEEEEEEETTEEEEEEEEEEEETTTEEEEEEEEEEEEEEETTEEEEEEEEE-----